Protein AF-A0A6A4FYS5-F1 (afdb_monomer)

InterPro domains:
  IPR027417 P-loop containing nucleoside triphosphate hydrolase [SSF52540] (51-226)

Secondary structure (DSSP, 8-state):
-GGG-SEEEEPPS--GGGGGGG--GGGTT-EEE-HHHHHHHSSS-SEEE--HHHHHHHHHHHHHHHHHHHH------EEEEE-STTSSHHHHHHHHHHHIIIII---EEEEEE--SSTT--EEEEEEETTEEEEEE-TTSHHHHHHHHHHHHH--SS---EEEEES--HHHHHHHT-TTS-SEEEESS--S-TTS-GGGEEEEE-PPPPHHHHHHHIIIII---HHHHHHHHHHHTT-HHHHT-TTHHHHHHHHHTT--SHHHHHHHH-SSPPPGGG--TTT-EEEES-TT-GGGGT-GGGEEEE---HHHHHHHHTTS-HHHHHHHHHHHHHTT-HHHHHHHHHHHHHHHHHTT--EEEEEEEE--S--SS-S-GGGGEEEEEEEEEE-------

Foldseek 3Di:
DLVPFPDKDFQDQDFPLLVLLVDDPVQALHWGAPCSLCVPPVPLHGIDHDHLLLNLLVVVVCVQCVCCLPVVDDRLAAEEEEWFAQLCLVVSVSSVQSNCCHVSVAKEWEWAFDPDDPPTFIKIWIRHPRMITIDGDRPCPVSVVVLVVQVVPDDDRRRYAYEYEADEQVNCVVVVCPSRHRYYYYHADDDDPPDPCVRYFYFYSFFAALVSQQSCCCVPVVDDPVLSVVQCLQQPSRNVSSPPPVSVVVVVVLLVLCDAVVLVLLQFDLDHDDDPSDSSSQKTKDFLESNDSVSRRDSVRMTIAGRRLNSLQSVLLHDALVSLVVQLVVCVSNVRVSSNVSSVVSSVSNCVNVQHKDKDKDFDADPPDPDDDDPSVVRGDDPIDIDIRHRPDDPD

Sequence (396 aa):
MLKQCEVVGELPKKGKFLKIFEWTDVDCGKLKNVKAIGDIVHFIGSQFYVRKEVLCVLENFRKIYQSEFDSGEMVYKQFVLMGSPGTGKSCILALLCFFIAIKVKRPVLWLRQDKRGKVGGTTTRLFYQGKYYEWKDPEGTMYRSIYDALNNTVSDTNASWCVLDGLDKRDIKDRKWFDKFTLLATSGQFPPNSVPVHFFRLCLVPYWKQSDLEEFGRKHMQIEESDVDARLFVSAGSLGKFLDDDAEATVKPAIDRIKKPEDAEILLTKYRLSGNMQNDHVRMRGVYDRNNADHYVDVGEWIGCVTSKLVLHHLAAMMKPNFFEELMRIARGVNDDRLEDITFEAYFHSLVYHRRSMCVEYCKYDNVNRETVNNWENNLHADVGSIEWKELSVVE

Solvent-accessible surface area (backbone atoms only — not comparable to full-atom values): 22055 Å² total; per-residue (Å²): 112,86,90,70,45,79,42,74,49,76,52,75,90,76,62,70,55,70,44,64,89,74,62,52,81,89,42,43,84,35,76,41,64,35,38,76,55,14,76,72,69,72,75,57,46,51,52,43,76,35,44,61,59,56,51,31,48,52,49,53,51,41,75,66,43,45,59,32,74,74,73,53,49,83,63,88,51,27,43,32,39,28,28,30,65,40,40,47,52,65,48,55,49,50,46,50,50,52,29,38,33,60,75,71,61,39,38,30,40,35,38,38,41,45,90,65,70,98,81,45,47,22,36,28,36,38,33,50,95,61,25,37,36,31,36,87,22,79,86,44,57,62,48,51,55,51,51,54,52,54,63,75,70,54,84,77,83,70,80,61,44,25,33,40,29,58,52,39,55,62,58,37,57,78,68,67,42,84,84,69,42,38,36,35,24,24,52,50,70,74,81,66,99,86,57,74,65,86,43,51,44,56,32,52,39,42,48,45,54,64,68,59,52,48,48,45,34,45,77,71,66,68,48,55,70,72,57,45,52,58,32,39,34,61,24,29,33,14,58,55,32,48,76,34,95,63,35,58,76,66,45,50,69,53,51,72,67,52,80,49,59,74,58,52,59,60,37,50,41,68,69,88,64,75,70,94,72,60,51,43,86,62,30,36,33,42,41,43,50,67,86,45,44,66,31,37,54,36,73,86,37,36,42,27,35,71,60,24,48,58,58,38,55,60,42,16,78,66,40,61,46,68,60,30,54,53,51,32,54,51,16,60,63,40,71,33,68,64,52,30,50,54,29,49,54,24,27,52,47,10,32,60,68,69,44,48,64,43,73,48,77,48,64,49,78,64,84,84,76,82,88,69,75,100,50,66,78,77,41,59,48,91,59,64,50,72,47,73,44,62,62,77,72,75,80,128

Organism: NCBI:txid129364

Structure (mmCIF, N/CA/C/O backbone):
data_AF-A0A6A4FYS5-F1
#
_entry.id   AF-A0A6A4FYS5-F1
#
loop_
_atom_site.group_PDB
_atom_site.id
_atom_site.type_symbol
_atom_site.label_atom_id
_atom_site.label_alt_id
_atom_site.label_comp_id
_atom_site.label_asym_id
_atom_site.label_entity_id
_atom_site.label_seq_id
_atom_site.pdbx_PDB_ins_code
_atom_site.Cartn_x
_atom_site.Cartn_y
_atom_site.Cartn_z
_atom_site.occupancy
_atom_site.B_iso_or_equiv
_atom_site.auth_seq_id
_atom_site.auth_comp_id
_atom_site.auth_asym_id
_atom_site.auth_atom_id
_atom_site.pdbx_PDB_model_num
ATOM 1 N N . MET A 1 1 ? 30.878 -2.421 -11.097 1.00 71.81 1 MET A N 1
ATOM 2 C CA . MET A 1 1 ? 29.513 -2.441 -10.534 1.00 71.81 1 MET A CA 1
ATOM 3 C C . MET A 1 1 ? 28.726 -3.673 -10.966 1.00 71.81 1 MET A C 1
ATOM 5 O O . MET A 1 1 ? 28.540 -4.538 -10.130 1.00 71.81 1 MET A O 1
ATOM 9 N N . LEU A 1 2 ? 28.345 -3.845 -12.244 1.00 78.75 2 LEU A N 1
ATOM 10 C CA . LEU A 1 2 ? 27.567 -5.034 -12.665 1.00 78.75 2 LEU A CA 1
ATOM 11 C C . LEU A 1 2 ? 28.271 -6.379 -12.417 1.00 78.75 2 LEU A C 1
ATOM 13 O O . LEU A 1 2 ? 27.607 -7.370 -12.195 1.00 78.75 2 LEU A O 1
ATOM 17 N N . LYS A 1 3 ? 29.609 -6.426 -12.410 1.00 77.00 3 LYS A N 1
ATOM 18 C CA . LYS A 1 3 ? 30.371 -7.646 -12.076 1.00 77.00 3 LYS A CA 1
ATOM 19 C C . LYS A 1 3 ? 30.394 -7.990 -10.576 1.00 77.00 3 LYS A C 1
ATOM 21 O O . LYS A 1 3 ? 30.930 -9.025 -10.216 1.00 77.00 3 LYS A O 1
ATOM 26 N N . GLN A 1 4 ? 29.890 -7.104 -9.715 1.00 79.31 4 GLN A N 1
ATOM 27 C CA . GLN A 1 4 ? 29.889 -7.254 -8.252 1.00 79.31 4 GLN A CA 1
ATOM 28 C C . GLN A 1 4 ? 28.502 -7.630 -7.708 1.00 79.31 4 GLN A C 1
ATOM 30 O O . GLN A 1 4 ? 28.309 -7.618 -6.498 1.00 79.31 4 GLN A O 1
ATOM 35 N N . CYS A 1 5 ? 27.518 -7.881 -8.577 1.00 85.81 5 CYS A N 1
ATOM 36 C CA . CYS A 1 5 ? 26.189 -8.317 -8.152 1.00 85.81 5 CYS A CA 1
ATOM 37 C C . CYS A 1 5 ? 26.217 -9.745 -7.618 1.00 85.81 5 CYS A C 1
ATOM 39 O O . CYS A 1 5 ? 26.944 -10.598 -8.126 1.00 85.81 5 CYS A O 1
ATOM 41 N N . GLU A 1 6 ? 25.375 -9.997 -6.626 1.00 88.94 6 GLU A N 1
ATOM 42 C CA . GLU A 1 6 ? 25.216 -11.313 -6.013 1.00 88.94 6 GLU A CA 1
ATOM 43 C C . GLU A 1 6 ? 24.312 -12.208 -6.859 1.00 88.94 6 GLU A C 1
ATOM 45 O O . GLU A 1 6 ? 24.550 -13.408 -6.973 1.00 88.94 6 GLU A O 1
ATOM 50 N N . VAL A 1 7 ? 23.290 -11.616 -7.485 1.00 91.62 7 VAL A N 1
ATOM 51 C CA . VAL A 1 7 ? 22.326 -12.337 -8.320 1.00 91.62 7 VAL A CA 1
ATOM 52 C C . VAL A 1 7 ? 22.189 -11.643 -9.666 1.00 91.62 7 VAL A C 1
ATOM 54 O O . VAL A 1 7 ? 22.113 -10.414 -9.743 1.00 91.62 7 VAL A O 1
ATOM 57 N N . VAL A 1 8 ? 22.125 -12.453 -10.723 1.00 95.56 8 VAL A N 1
ATOM 58 C CA . VAL A 1 8 ? 21.791 -12.029 -12.084 1.00 95.56 8 VAL A CA 1
ATOM 59 C C . VAL A 1 8 ? 20.775 -12.994 -12.659 1.00 95.56 8 VAL A C 1
ATOM 61 O O . VAL A 1 8 ? 20.936 -14.207 -12.541 1.00 95.56 8 VAL A O 1
ATOM 64 N N . GLY A 1 9 ? 19.771 -12.464 -13.344 1.00 95.50 9 GLY A N 1
ATOM 65 C CA . GLY A 1 9 ? 18.847 -13.281 -14.114 1.00 95.50 9 GLY A CA 1
ATOM 66 C C . GLY A 1 9 ? 18.147 -12.498 -15.213 1.00 95.50 9 GLY A C 1
ATOM 67 O O . GLY A 1 9 ? 18.375 -11.304 -15.410 1.00 95.50 9 GLY A O 1
ATOM 68 N N . GLU A 1 10 ? 17.294 -13.192 -15.956 1.00 97.06 10 GLU A N 1
ATOM 69 C CA . GLU A 1 10 ? 16.496 -12.606 -17.031 1.00 97.06 10 GLU A CA 1
ATOM 70 C C . GLU A 1 10 ? 15.197 -12.012 -16.475 1.00 97.06 10 GLU A C 1
ATOM 72 O O . GLU A 1 10 ? 14.542 -12.603 -15.615 1.00 97.06 10 GLU A O 1
ATOM 77 N N . LEU A 1 11 ? 14.788 -10.856 -16.999 1.00 96.50 11 LEU A N 1
ATOM 78 C CA . LEU A 1 11 ? 13.459 -10.313 -16.744 1.00 96.50 11 LEU A CA 1
ATOM 79 C C . LEU A 1 11 ? 12.400 -11.129 -17.500 1.00 96.50 11 LEU A C 1
ATOM 81 O O . LEU A 1 11 ? 12.636 -11.604 -18.618 1.00 96.50 11 LEU A O 1
ATOM 85 N N . PRO A 1 12 ? 11.188 -11.260 -16.942 1.00 94.00 12 PRO A N 1
ATOM 86 C CA . PRO A 1 12 ? 10.111 -11.961 -17.616 1.00 94.00 12 PRO A CA 1
ATOM 87 C C . PRO A 1 12 ? 9.714 -11.262 -18.920 1.00 94.00 12 PRO A C 1
ATOM 89 O O . PRO A 1 12 ? 9.525 -10.051 -18.976 1.00 94.00 12 PRO A O 1
ATOM 92 N N . LYS A 1 13 ? 9.530 -12.046 -19.987 1.00 88.12 13 LYS A N 1
ATOM 93 C CA . LYS A 1 13 ? 9.195 -11.521 -21.326 1.00 88.12 13 LYS A CA 1
ATOM 94 C C . LYS A 1 13 ? 7.689 -11.380 -21.573 1.00 88.12 13 LYS A C 1
ATOM 96 O O . LYS A 1 13 ? 7.273 -10.665 -22.482 1.00 88.12 13 LYS A O 1
ATOM 101 N N . LYS A 1 14 ? 6.861 -12.104 -20.814 1.00 85.31 14 LYS A N 1
ATOM 102 C CA . LYS A 1 14 ? 5.399 -12.184 -20.976 1.00 85.31 14 LYS A CA 1
ATOM 103 C C . LYS A 1 14 ? 4.723 -12.275 -19.605 1.00 85.31 14 LYS A C 1
ATOM 105 O O . LYS A 1 14 ? 5.310 -12.794 -18.662 1.00 85.31 14 LYS A O 1
ATOM 110 N N . GLY A 1 15 ? 3.476 -11.816 -19.516 1.00 85.38 15 GLY A N 1
ATOM 111 C CA . GLY A 1 15 ? 2.645 -11.946 -18.317 1.00 85.38 15 GLY A CA 1
ATOM 112 C C . GLY A 1 15 ? 1.489 -10.947 -18.292 1.00 85.38 15 GLY A C 1
ATOM 113 O O . GLY A 1 15 ? 1.579 -9.873 -18.887 1.00 85.38 15 GLY A O 1
ATOM 114 N N . LYS A 1 16 ? 0.394 -11.291 -17.596 1.00 84.31 16 LYS A N 1
ATOM 115 C CA . LYS A 1 16 ? -0.788 -10.413 -17.465 1.00 84.31 16 LYS A CA 1
ATOM 116 C C . LYS A 1 16 ? -0.481 -9.119 -16.697 1.00 84.31 16 LYS A C 1
ATOM 118 O O . LYS A 1 16 ? -1.135 -8.111 -16.935 1.00 84.31 16 LYS A O 1
ATOM 123 N N . PHE A 1 17 ? 0.538 -9.127 -15.837 1.00 85.62 17 PHE A N 1
ATOM 124 C CA . PHE A 1 17 ? 1.025 -7.945 -15.116 1.00 85.62 17 PHE A CA 1
ATOM 125 C C . PHE A 1 17 ? 1.604 -6.858 -16.033 1.00 85.62 17 PHE A C 1
ATOM 127 O O . PHE A 1 17 ? 1.710 -5.709 -15.636 1.00 85.62 17 PHE A O 1
ATOM 134 N N . LEU A 1 18 ? 1.949 -7.180 -17.282 1.00 90.06 18 LEU A N 1
ATOM 135 C CA . LEU A 1 18 ? 2.396 -6.167 -18.239 1.00 90.06 18 LEU A CA 1
ATOM 136 C C . LEU A 1 18 ? 1.237 -5.354 -18.842 1.00 90.06 18 LEU A C 1
ATOM 138 O O . LEU A 1 18 ? 1.477 -4.452 -19.639 1.00 90.06 18 LEU A O 1
ATOM 142 N N . LYS A 1 19 ? -0.005 -5.704 -18.497 1.00 92.19 19 LYS A N 1
ATOM 143 C CA . LYS A 1 19 ? -1.247 -5.059 -18.935 1.00 92.19 19 LYS A CA 1
ATOM 144 C C . LYS A 1 19 ? -1.958 -4.369 -17.765 1.00 92.19 19 LYS A C 1
ATOM 146 O O . LYS A 1 19 ? -3.178 -4.303 -17.743 1.00 92.19 19 LYS A O 1
ATOM 151 N N . ILE A 1 20 ? -1.204 -3.896 -16.769 1.00 94.25 20 ILE A N 1
ATOM 152 C CA . ILE A 1 20 ? -1.760 -3.264 -15.559 1.00 94.25 20 ILE A CA 1
ATOM 153 C C . ILE A 1 20 ? -2.668 -2.064 -15.867 1.00 94.25 20 ILE A C 1
ATOM 155 O O . ILE A 1 20 ? -3.650 -1.864 -15.168 1.00 94.25 20 ILE A O 1
ATOM 159 N N . PHE A 1 21 ? -2.407 -1.321 -16.949 1.00 95.00 21 PHE A N 1
ATOM 160 C CA . PHE A 1 21 ? -3.245 -0.194 -17.389 1.00 95.00 21 PHE A CA 1
ATOM 161 C C . PHE A 1 21 ? -4.431 -0.592 -18.282 1.00 95.00 21 PHE A C 1
ATOM 163 O O . PHE A 1 21 ? -5.177 0.280 -18.717 1.00 95.00 21 PHE A O 1
ATOM 170 N N . GLU A 1 22 ? -4.595 -1.885 -18.576 1.00 95.00 22 GLU A N 1
ATOM 171 C CA . GLU A 1 22 ? -5.795 -2.432 -19.226 1.00 95.00 22 GLU A CA 1
ATOM 172 C C . GLU A 1 22 ? -6.787 -2.995 -18.192 1.00 95.00 22 GLU A C 1
ATOM 174 O O . GLU A 1 22 ? -7.853 -3.472 -18.573 1.00 95.00 22 GLU A O 1
ATOM 179 N N . TRP A 1 23 ? -6.437 -3.002 -16.899 1.00 95.94 23 TRP A N 1
ATOM 180 C CA . TRP A 1 23 ? -7.338 -3.482 -15.854 1.00 95.94 23 TRP A CA 1
ATOM 181 C C . TRP A 1 23 ? -8.479 -2.493 -15.628 1.00 95.94 23 TRP A C 1
ATOM 183 O O . TRP A 1 23 ? -8.276 -1.280 -15.629 1.00 95.94 23 TRP A O 1
ATOM 193 N N . THR A 1 24 ? -9.676 -3.030 -15.421 1.00 96.12 24 THR A N 1
ATOM 194 C CA . THR A 1 24 ? -10.913 -2.259 -15.235 1.00 96.12 24 THR A CA 1
ATOM 195 C C . THR A 1 24 ? -11.665 -2.740 -14.001 1.00 96.12 24 THR A C 1
ATOM 197 O O . THR A 1 24 ? -11.252 -3.701 -13.355 1.00 96.12 24 THR A O 1
ATOM 200 N N . ASP A 1 25 ? -12.808 -2.129 -13.695 1.00 95.56 25 ASP A N 1
ATOM 201 C CA . ASP A 1 25 ? -13.660 -2.558 -12.579 1.00 95.56 25 ASP A CA 1
ATOM 202 C C . ASP A 1 25 ? -14.121 -4.021 -12.703 1.00 95.56 25 ASP A C 1
ATOM 204 O O . ASP A 1 25 ? -14.336 -4.689 -11.697 1.00 95.56 25 ASP A O 1
ATOM 208 N N . VAL A 1 26 ? -14.164 -4.573 -13.923 1.00 96.31 26 VAL A N 1
ATOM 209 C CA . VAL A 1 26 ? -14.438 -6.002 -14.171 1.00 96.31 26 VAL A CA 1
ATOM 210 C C . VAL A 1 26 ? -13.335 -6.907 -13.607 1.00 96.31 26 VAL A C 1
ATOM 212 O O . VAL A 1 26 ? -13.546 -8.107 -13.422 1.00 96.31 26 VAL A O 1
ATOM 215 N N . ASP A 1 27 ? -12.141 -6.373 -13.364 1.00 95.25 27 ASP A N 1
ATOM 216 C CA . ASP A 1 27 ? -11.017 -7.101 -12.786 1.00 95.25 27 ASP A CA 1
ATOM 217 C C . ASP A 1 27 ? -10.966 -7.041 -11.260 1.00 95.25 27 ASP A C 1
ATOM 219 O O . ASP A 1 27 ? -10.241 -7.845 -10.673 1.00 95.25 27 ASP A O 1
ATOM 223 N N . CYS A 1 28 ? -11.723 -6.145 -10.620 1.00 94.31 28 CYS A N 1
ATOM 224 C CA . CYS A 1 28 ? -11.807 -6.070 -9.164 1.00 94.31 28 CYS A CA 1
ATOM 225 C C . CYS A 1 28 ? -12.283 -7.406 -8.572 1.00 94.31 28 CYS A C 1
ATOM 227 O O . CYS A 1 28 ? -13.119 -8.096 -9.157 1.00 94.31 28 CYS A O 1
ATOM 229 N N . GLY A 1 29 ? -11.696 -7.803 -7.443 1.00 91.81 29 GLY A N 1
ATOM 230 C CA . GLY A 1 29 ? -11.960 -9.100 -6.812 1.00 91.81 29 GLY A CA 1
ATOM 231 C C . GLY A 1 29 ? -11.218 -10.282 -7.445 1.00 91.81 29 GLY A C 1
ATOM 232 O O . GLY A 1 29 ? -11.277 -11.401 -6.944 1.00 91.81 29 GLY A O 1
ATOM 233 N N . LYS A 1 30 ? -10.497 -10.075 -8.559 1.00 93.06 30 LYS A N 1
ATOM 234 C CA . LYS A 1 30 ? -9.799 -11.157 -9.270 1.00 93.06 30 LYS A CA 1
ATOM 235 C C . LYS A 1 30 ? -8.313 -11.190 -8.951 1.00 93.06 30 LYS A C 1
ATOM 237 O O . LYS A 1 30 ? -7.639 -10.165 -8.831 1.00 93.06 30 LYS A O 1
ATOM 242 N N . LEU A 1 31 ? -7.770 -12.404 -8.948 1.00 92.81 31 LEU A N 1
ATOM 243 C CA . LEU A 1 31 ? -6.336 -12.647 -8.859 1.00 92.81 31 LEU A CA 1
ATOM 244 C C . LEU A 1 31 ? -5.666 -12.585 -10.233 1.00 92.81 31 LEU A C 1
ATOM 246 O O . LEU A 1 31 ? -6.074 -13.232 -11.203 1.00 92.81 31 LEU A O 1
ATOM 250 N N . LYS A 1 32 ? -4.566 -11.842 -10.309 1.00 94.19 32 LYS A N 1
ATOM 251 C CA . LYS A 1 32 ? -3.673 -11.784 -11.467 1.00 94.19 32 LYS A CA 1
ATOM 252 C C . LYS A 1 32 ? -2.413 -12.576 -11.159 1.00 94.19 32 LYS A C 1
ATOM 254 O O . LYS A 1 32 ? -1.799 -12.393 -10.116 1.00 94.19 32 LYS A O 1
ATOM 259 N N . ASN A 1 33 ? -2.006 -13.447 -12.081 1.00 93.94 33 ASN A N 1
ATOM 260 C CA . ASN A 1 33 ? -0.746 -14.171 -11.943 1.00 93.94 33 ASN A CA 1
ATOM 261 C C . ASN A 1 33 ? 0.432 -13.189 -12.051 1.00 93.94 33 ASN A C 1
ATOM 263 O O . ASN A 1 33 ? 0.602 -12.522 -13.078 1.00 93.94 33 ASN A O 1
ATOM 267 N N . VAL A 1 34 ? 1.228 -13.137 -10.986 1.00 95.75 34 VAL A N 1
ATOM 268 C CA . VAL A 1 34 ? 2.440 -12.318 -10.854 1.00 95.75 34 VAL A CA 1
ATOM 269 C C . VAL A 1 34 ? 3.633 -13.158 -10.398 1.00 95.75 34 VAL A C 1
ATOM 271 O O . VAL A 1 34 ? 4.632 -12.604 -9.955 1.00 95.75 34 VAL A O 1
ATOM 274 N N . LYS A 1 35 ? 3.567 -14.491 -10.543 1.00 94.94 35 LYS A N 1
ATOM 275 C CA . LYS A 1 35 ? 4.610 -15.420 -10.082 1.00 94.94 35 LYS A CA 1
ATOM 276 C C . LYS A 1 35 ? 5.996 -15.038 -10.580 1.00 94.94 35 LYS A C 1
ATOM 278 O O . LYS A 1 35 ? 6.926 -15.021 -9.796 1.00 94.94 35 LYS A O 1
ATOM 283 N N . ALA A 1 36 ? 6.118 -14.632 -11.840 1.00 94.88 36 ALA A N 1
ATOM 284 C CA . ALA A 1 36 ? 7.406 -14.217 -12.387 1.00 94.88 36 ALA A CA 1
ATOM 285 C C . ALA A 1 36 ? 8.001 -12.964 -11.708 1.00 94.88 36 ALA A C 1
ATOM 287 O O . ALA A 1 36 ? 9.215 -12.817 -11.675 1.00 94.88 36 ALA A O 1
ATOM 288 N N . ILE A 1 37 ? 7.165 -12.068 -11.167 1.00 95.44 37 ILE A N 1
ATOM 289 C CA . ILE A 1 37 ? 7.624 -10.949 -10.329 1.00 95.44 37 ILE A CA 1
ATOM 290 C C . ILE A 1 37 ? 7.977 -11.480 -8.937 1.00 95.44 37 ILE A C 1
ATOM 292 O O . ILE A 1 37 ? 9.047 -11.170 -8.420 1.00 95.44 37 ILE A O 1
ATOM 296 N N . GLY A 1 38 ? 7.099 -12.299 -8.349 1.00 93.38 38 GLY A N 1
ATOM 297 C CA . GLY A 1 38 ? 7.299 -12.931 -7.042 1.00 93.38 38 GLY A CA 1
ATOM 298 C C . GLY A 1 38 ? 8.591 -13.729 -6.931 1.00 93.38 38 GLY A C 1
ATOM 299 O O . GLY A 1 38 ? 9.292 -13.596 -5.935 1.00 93.38 38 GLY A O 1
ATOM 300 N N . ASP A 1 39 ? 8.947 -14.474 -7.973 1.00 93.81 39 ASP A N 1
ATOM 301 C CA . ASP A 1 39 ? 10.173 -15.268 -8.054 1.00 93.81 39 ASP A CA 1
ATOM 302 C C . ASP A 1 39 ? 11.446 -14.394 -8.095 1.00 93.81 39 ASP A C 1
ATOM 304 O O . ASP A 1 39 ? 12.529 -14.915 -7.861 1.00 93.81 39 ASP A O 1
ATOM 308 N N . ILE A 1 40 ? 11.336 -13.089 -8.388 1.00 94.19 40 ILE A N 1
ATOM 309 C CA . ILE A 1 40 ? 12.472 -12.146 -8.431 1.00 94.19 40 ILE A CA 1
ATOM 310 C C . ILE A 1 40 ? 12.525 -11.266 -7.177 1.00 94.19 40 ILE A C 1
ATOM 312 O O . ILE A 1 40 ? 13.601 -10.987 -6.659 1.00 94.19 40 ILE A O 1
ATOM 316 N N . VAL A 1 41 ? 11.379 -10.765 -6.704 1.00 92.62 41 VAL A N 1
ATOM 317 C CA . VAL A 1 41 ? 11.343 -9.801 -5.584 1.00 92.62 41 VAL A CA 1
ATOM 318 C C . VAL A 1 41 ? 11.028 -10.448 -4.237 1.00 92.62 41 VAL A C 1
ATOM 320 O O . VAL A 1 41 ? 11.229 -9.822 -3.202 1.00 92.62 41 VAL A O 1
ATOM 323 N N . HIS A 1 42 ? 10.509 -11.676 -4.244 1.00 90.00 42 HIS A N 1
ATOM 324 C CA . HIS A 1 42 ? 10.242 -12.535 -3.085 1.00 90.00 42 HIS A CA 1
ATOM 325 C C . HIS A 1 42 ? 9.249 -12.024 -2.025 1.00 90.00 42 HIS A C 1
ATOM 327 O O . HIS A 1 42 ? 9.035 -12.711 -1.034 1.00 90.00 42 HIS A O 1
ATOM 333 N N . PHE A 1 43 ? 8.588 -10.877 -2.226 1.00 87.62 43 PHE A N 1
ATOM 334 C CA . PHE A 1 43 ? 7.621 -10.337 -1.252 1.00 87.62 43 PHE A CA 1
ATOM 335 C C . PHE A 1 43 ? 6.171 -10.222 -1.757 1.00 87.62 43 PHE A C 1
ATOM 337 O O . PHE A 1 43 ? 5.267 -10.023 -0.952 1.00 87.62 43 PHE A O 1
ATOM 344 N N . ILE A 1 44 ? 5.925 -10.290 -3.073 1.00 88.56 44 ILE A N 1
ATOM 345 C CA . ILE A 1 44 ? 4.576 -10.113 -3.660 1.00 88.56 44 ILE A CA 1
ATOM 346 C C . ILE A 1 44 ? 3.799 -11.435 -3.793 1.00 88.56 44 ILE A C 1
ATOM 348 O O . ILE A 1 44 ? 2.588 -11.417 -3.984 1.00 88.56 44 ILE A O 1
ATOM 352 N N . GLY A 1 45 ? 4.481 -12.580 -3.693 1.00 88.19 45 GLY A N 1
ATOM 353 C CA . GLY A 1 45 ? 3.883 -13.899 -3.913 1.00 88.19 45 GLY A CA 1
ATOM 354 C C . GLY A 1 45 ? 3.589 -14.204 -5.388 1.00 88.19 45 GLY A C 1
ATOM 355 O O . GLY A 1 45 ? 4.111 -13.564 -6.301 1.00 88.19 45 GLY A O 1
ATOM 356 N N . SER A 1 46 ? 2.769 -15.228 -5.637 1.00 91.25 46 SER A N 1
ATOM 357 C CA . SER A 1 46 ? 2.462 -15.712 -6.993 1.00 91.25 46 SER A CA 1
ATOM 358 C C . SER A 1 46 ? 1.250 -15.035 -7.643 1.00 91.25 46 SER A C 1
ATOM 360 O O . SER A 1 46 ? 1.073 -15.102 -8.867 1.00 91.25 46 SER A O 1
ATOM 362 N N . GLN A 1 47 ? 0.417 -14.376 -6.840 1.00 92.31 47 GLN A N 1
ATOM 363 C CA . GLN A 1 47 ? -0.858 -13.800 -7.244 1.00 92.31 47 GLN A CA 1
ATOM 364 C C . GLN A 1 47 ? -1.038 -12.403 -6.651 1.00 92.31 47 GLN A C 1
ATOM 366 O O . GLN A 1 47 ? -0.580 -12.113 -5.552 1.00 92.31 47 GLN A O 1
ATOM 371 N N . PHE A 1 48 ? -1.713 -11.538 -7.402 1.00 94.06 48 PHE A N 1
ATOM 372 C CA . PHE A 1 48 ? -2.027 -10.171 -7.007 1.00 94.06 48 PHE A CA 1
ATOM 373 C C . PHE A 1 48 ? -3.534 -9.947 -7.091 1.00 94.06 48 PHE A C 1
ATOM 375 O O . PHE A 1 48 ? -4.116 -10.101 -8.165 1.00 94.06 48 PHE A O 1
ATOM 382 N N . TYR A 1 49 ? -4.152 -9.592 -5.970 1.00 94.81 49 TYR A N 1
ATOM 383 C CA . TYR A 1 49 ? -5.578 -9.287 -5.886 1.00 94.81 49 TYR A CA 1
ATOM 384 C C . TYR A 1 49 ? -5.844 -7.847 -6.333 1.00 94.81 49 TYR A C 1
ATOM 386 O O . TYR A 1 49 ? -5.250 -6.902 -5.807 1.00 94.81 49 TYR A O 1
ATOM 394 N N . VAL A 1 50 ? -6.701 -7.681 -7.340 1.00 94.94 50 VAL A N 1
ATOM 395 C CA . VAL A 1 50 ? -7.024 -6.367 -7.905 1.00 94.94 50 VAL A CA 1
ATOM 396 C C . VAL A 1 50 ? -8.155 -5.736 -7.103 1.00 94.94 50 VAL A C 1
ATOM 398 O O . VAL A 1 50 ? -9.243 -6.298 -7.006 1.00 94.94 50 VAL A O 1
ATOM 401 N N . ARG A 1 51 ? -7.895 -4.542 -6.567 1.00 95.31 51 ARG A N 1
ATOM 402 C CA . ARG A 1 51 ? -8.885 -3.710 -5.872 1.00 95.31 51 ARG A CA 1
ATOM 403 C C . ARG A 1 51 ? -9.189 -2.455 -6.672 1.00 95.31 51 ARG A C 1
ATOM 405 O O . ARG A 1 51 ? -8.322 -1.998 -7.424 1.00 95.31 51 ARG A O 1
ATOM 412 N N . LYS A 1 52 ? -10.343 -1.835 -6.420 1.00 95.44 52 LYS A N 1
ATOM 413 C CA . LYS A 1 52 ? -10.692 -0.531 -7.006 1.00 95.44 52 LYS A CA 1
ATOM 414 C C . LYS A 1 52 ? -9.615 0.517 -6.717 1.00 95.44 52 LYS A C 1
ATOM 416 O O . LYS A 1 52 ? -9.188 1.235 -7.616 1.00 95.44 52 LYS A O 1
ATOM 421 N N . GLU A 1 53 ? -9.083 0.516 -5.498 1.00 95.81 53 GLU A N 1
ATOM 422 C CA . GLU A 1 53 ? -8.005 1.401 -5.057 1.00 95.81 53 GLU A CA 1
ATOM 423 C C . GLU A 1 53 ? -6.743 1.266 -5.912 1.00 95.81 53 GLU A C 1
ATOM 425 O O . GLU A 1 53 ? -6.065 2.254 -6.182 1.00 95.81 53 GLU A O 1
ATOM 430 N N . VAL A 1 54 ? -6.412 0.044 -6.346 1.00 96.81 54 VAL A N 1
ATOM 431 C CA . VAL A 1 54 ? -5.253 -0.184 -7.218 1.00 96.81 54 VAL A CA 1
ATOM 432 C C . VAL A 1 54 ? -5.487 0.486 -8.567 1.00 96.81 54 VAL A C 1
ATOM 434 O O . VAL A 1 54 ? -4.575 1.126 -9.083 1.00 96.81 54 VAL A O 1
ATOM 437 N N . LEU A 1 55 ? -6.701 0.392 -9.116 1.00 97.75 55 LEU A N 1
ATOM 438 C CA . LEU A 1 55 ? -7.048 1.029 -10.386 1.00 97.75 55 LEU A CA 1
ATOM 439 C C . LEU A 1 55 ? -6.939 2.556 -10.291 1.00 97.75 55 LEU A C 1
ATOM 441 O O . LEU A 1 55 ? -6.287 3.160 -11.137 1.00 97.75 55 LEU A O 1
ATOM 445 N N . CYS A 1 56 ? -7.466 3.170 -9.227 1.00 97.88 56 CYS A N 1
ATOM 446 C CA . CYS A 1 56 ? -7.359 4.616 -8.996 1.00 97.88 56 CYS A CA 1
ATOM 447 C C . CYS A 1 56 ? -5.903 5.089 -8.831 1.00 97.88 56 CYS A C 1
ATOM 449 O O . CYS A 1 56 ? -5.520 6.150 -9.333 1.00 97.88 56 CYS A O 1
ATOM 451 N N . VAL A 1 57 ? -5.055 4.301 -8.160 1.00 97.62 57 VAL A N 1
ATOM 452 C CA . VAL A 1 57 ? -3.615 4.591 -8.039 1.00 97.62 57 VAL A CA 1
ATOM 453 C C . VAL A 1 57 ? -2.924 4.520 -9.404 1.00 97.62 57 VAL A C 1
ATOM 455 O O . VAL A 1 57 ? -2.145 5.412 -9.749 1.00 97.62 57 VAL A O 1
ATOM 458 N N . LEU A 1 58 ? -3.215 3.482 -10.195 1.00 97.50 58 LEU A N 1
ATOM 459 C CA . LEU A 1 58 ? -2.666 3.323 -11.543 1.00 97.50 58 LEU A CA 1
ATOM 460 C C . LEU A 1 58 ? -3.146 4.435 -12.483 1.00 97.50 58 LEU A C 1
ATOM 462 O O . LEU A 1 58 ? -2.350 4.942 -13.269 1.00 97.50 58 LEU A O 1
ATOM 466 N N . GLU A 1 59 ? -4.402 4.864 -12.376 1.00 97.31 59 GLU A N 1
ATOM 467 C CA . GLU A 1 59 ? -4.942 5.994 -13.132 1.00 97.31 59 GLU A CA 1
ATOM 468 C C . GLU A 1 59 ? -4.176 7.287 -12.825 1.00 97.31 59 GLU A C 1
ATOM 470 O O . GLU A 1 59 ? -3.724 7.962 -13.747 1.00 97.31 59 GLU A O 1
ATOM 475 N N . ASN A 1 60 ? -3.953 7.609 -11.548 1.00 96.94 60 ASN A N 1
ATOM 476 C CA . ASN A 1 60 ? -3.181 8.794 -11.159 1.00 96.94 60 ASN A CA 1
ATOM 477 C C . ASN A 1 60 ? -1.732 8.746 -11.638 1.00 96.94 60 ASN A C 1
ATOM 479 O O . ASN A 1 60 ? -1.201 9.752 -12.107 1.00 96.94 60 ASN A O 1
ATOM 483 N N . PHE A 1 61 ? -1.093 7.581 -11.527 1.00 96.56 61 PHE A N 1
ATOM 484 C CA . PHE A 1 61 ? 0.248 7.379 -12.062 1.00 96.56 61 PHE A CA 1
ATOM 485 C C . PHE A 1 61 ? 0.266 7.634 -13.573 1.00 96.56 61 PHE A C 1
ATOM 487 O O . PHE A 1 61 ? 1.102 8.387 -14.075 1.00 96.56 61 PHE A O 1
ATOM 494 N N . ARG A 1 62 ? -0.703 7.061 -14.294 1.00 95.19 62 ARG A N 1
ATOM 495 C CA . ARG A 1 62 ? -0.846 7.226 -15.738 1.00 95.19 62 ARG A CA 1
ATOM 496 C C . ARG A 1 62 ? -1.074 8.690 -16.107 1.00 95.19 62 ARG A C 1
ATOM 498 O O . ARG A 1 62 ? -0.328 9.200 -16.926 1.00 95.19 62 ARG A O 1
ATOM 505 N N . LYS A 1 63 ? -2.002 9.399 -15.454 1.00 94.31 63 LYS A N 1
ATOM 506 C CA . LYS A 1 63 ? -2.263 10.838 -15.679 1.00 94.31 63 LYS A CA 1
ATOM 507 C C . LYS A 1 63 ? -0.992 11.698 -15.625 1.00 94.31 63 LYS A C 1
ATOM 509 O O . LYS A 1 63 ? -0.930 12.723 -16.291 1.00 94.31 63 LYS A O 1
ATOM 514 N N . ILE A 1 64 ? 0.007 11.302 -14.833 1.00 92.25 64 ILE A N 1
ATOM 515 C CA . ILE A 1 64 ? 1.248 12.067 -14.649 1.00 92.25 64 ILE A CA 1
ATOM 516 C C . ILE A 1 64 ? 2.304 11.714 -15.688 1.00 92.25 64 ILE A C 1
ATOM 518 O O . ILE A 1 64 ? 2.950 12.621 -16.197 1.00 92.25 64 ILE A O 1
ATOM 522 N N . TYR A 1 65 ? 2.483 10.427 -15.989 1.00 93.38 65 TYR A N 1
ATOM 523 C CA . TYR A 1 65 ? 3.588 9.947 -16.826 1.00 93.38 65 TYR A CA 1
ATOM 524 C C . TYR A 1 65 ? 3.165 9.492 -18.225 1.00 93.38 65 TYR A C 1
ATOM 526 O O . TYR A 1 65 ? 4.006 9.031 -18.990 1.00 93.38 65 TYR A O 1
ATOM 534 N N . GLN A 1 66 ? 1.884 9.618 -18.591 1.00 91.06 66 GLN A N 1
ATOM 535 C CA . GLN A 1 66 ? 1.391 9.219 -19.913 1.00 91.06 66 GLN A CA 1
ATOM 536 C C . GLN A 1 66 ? 2.171 9.915 -21.033 1.00 91.06 66 GLN A C 1
ATOM 538 O O . GLN A 1 66 ? 2.581 9.245 -21.975 1.00 91.06 66 GLN A O 1
ATOM 543 N N . SER A 1 67 ? 2.443 11.219 -20.900 1.00 88.44 67 SER A N 1
ATOM 544 C CA . SER A 1 67 ? 3.248 11.959 -21.878 1.00 88.44 67 SER A CA 1
ATOM 545 C C . SER A 1 67 ? 4.654 11.379 -22.012 1.00 88.44 67 SER A C 1
ATOM 547 O O . SER A 1 67 ? 5.116 11.178 -23.125 1.00 88.44 67 SER A O 1
ATOM 549 N N . GLU A 1 68 ? 5.304 11.012 -20.905 1.00 89.38 68 GLU A N 1
ATOM 550 C CA . GLU A 1 68 ? 6.628 10.383 -20.941 1.00 89.38 68 GLU A CA 1
ATOM 551 C C . GLU A 1 68 ? 6.609 9.027 -21.655 1.00 89.38 68 GLU A C 1
ATOM 553 O O . GLU A 1 68 ? 7.556 8.683 -22.360 1.00 89.38 68 GLU A O 1
ATOM 558 N N . PHE A 1 69 ? 5.529 8.257 -21.512 1.00 88.19 69 PHE A N 1
ATOM 559 C CA . PHE A 1 69 ? 5.382 6.976 -22.204 1.00 88.19 69 PHE A CA 1
ATOM 560 C C . PHE A 1 69 ? 5.063 7.130 -23.694 1.00 88.19 69 PHE A C 1
ATOM 562 O O . PHE A 1 69 ? 5.486 6.281 -24.479 1.00 88.19 69 PHE A O 1
ATOM 569 N N . ASP A 1 70 ? 4.348 8.189 -24.076 1.00 86.25 70 ASP A N 1
ATOM 570 C CA . ASP A 1 70 ? 3.900 8.414 -25.452 1.00 86.25 70 ASP A CA 1
ATOM 571 C C . ASP A 1 70 ? 4.934 9.170 -26.299 1.00 86.25 70 ASP A C 1
ATOM 573 O O . ASP A 1 70 ? 5.182 8.793 -27.444 1.00 86.25 70 ASP A O 1
ATOM 577 N N . SER A 1 71 ? 5.537 10.232 -25.754 1.00 83.12 71 SER A N 1
ATOM 578 C CA . SER A 1 71 ? 6.470 11.116 -26.470 1.00 83.12 71 SER A CA 1
ATOM 579 C C . SER A 1 71 ? 7.935 10.925 -26.073 1.00 83.12 71 SER A C 1
ATOM 581 O O . SER A 1 71 ? 8.823 11.389 -26.787 1.00 83.12 71 SER A O 1
ATOM 583 N N . GLY A 1 72 ? 8.212 10.257 -24.946 1.00 79.50 72 GLY A N 1
ATOM 584 C CA . GLY A 1 72 ? 9.559 10.158 -24.372 1.00 79.50 72 GLY A CA 1
ATOM 585 C C . GLY A 1 72 ? 10.022 11.417 -23.626 1.00 79.50 72 GLY A C 1
ATOM 586 O O . GLY A 1 72 ? 11.152 11.444 -23.134 1.00 79.50 72 GLY A O 1
ATOM 587 N N . GLU A 1 73 ? 9.176 12.449 -23.529 1.00 81.88 73 GLU A N 1
ATOM 588 C CA . GLU A 1 73 ? 9.470 13.680 -22.793 1.00 81.88 73 GLU A CA 1
ATOM 589 C C . GLU A 1 73 ? 9.481 13.422 -21.282 1.00 81.88 73 GLU A C 1
ATOM 591 O O . GLU A 1 73 ? 8.516 12.909 -20.719 1.00 81.88 73 GLU A O 1
ATOM 596 N N . MET A 1 74 ? 10.576 13.790 -20.613 1.00 80.06 74 MET A N 1
ATOM 597 C CA . MET A 1 74 ? 10.741 13.523 -19.184 1.00 80.06 74 MET A CA 1
ATOM 598 C C . MET A 1 74 ? 9.747 14.315 -18.350 1.00 80.06 74 MET A C 1
ATOM 600 O O . MET A 1 74 ? 9.680 15.543 -18.429 1.00 80.06 74 MET A O 1
ATOM 604 N N . VAL A 1 75 ? 9.063 13.622 -17.448 1.00 85.31 75 VAL A N 1
ATOM 605 C CA . VAL A 1 75 ? 8.248 14.272 -16.433 1.00 85.31 75 VAL A CA 1
ATOM 606 C C . VAL A 1 75 ? 9.084 14.452 -15.171 1.00 85.31 75 VAL A C 1
ATOM 608 O O . VAL A 1 75 ? 9.377 13.508 -14.440 1.00 85.31 75 VAL A O 1
ATOM 611 N N . TYR A 1 76 ? 9.428 15.703 -14.864 1.00 81.31 76 TYR A N 1
ATOM 612 C CA . TYR A 1 76 ? 10.165 16.080 -13.650 1.00 81.31 76 TYR A CA 1
ATOM 613 C C . TYR A 1 76 ? 9.253 16.157 -12.414 1.00 81.31 76 TYR A C 1
ATOM 615 O O . TYR A 1 76 ? 9.229 17.154 -11.691 1.00 81.31 76 TYR A O 1
ATOM 623 N N . LYS A 1 77 ? 8.464 15.104 -12.180 1.00 87.75 77 LYS A N 1
ATOM 624 C CA . LYS A 1 77 ? 7.676 14.922 -10.956 1.00 87.75 77 LYS A CA 1
ATOM 625 C C . LYS A 1 77 ? 8.095 13.632 -10.279 1.00 87.75 77 LYS A C 1
ATOM 627 O O . LYS A 1 77 ? 8.429 12.659 -10.936 1.00 87.75 77 LYS A O 1
ATOM 632 N N . GLN A 1 78 ? 8.044 13.627 -8.956 1.00 90.56 78 GLN A N 1
ATOM 633 C CA . GLN A 1 78 ? 8.260 12.437 -8.148 1.00 90.56 78 GLN A CA 1
ATOM 634 C C . GLN A 1 78 ? 6.914 11.925 -7.652 1.00 90.56 78 GLN A C 1
ATOM 636 O O . GLN A 1 78 ? 6.111 12.695 -7.122 1.00 90.56 78 GLN A O 1
ATOM 641 N N . PHE A 1 79 ? 6.650 10.632 -7.800 1.00 93.38 79 PHE A N 1
ATOM 642 C CA . PHE A 1 79 ? 5.379 10.032 -7.403 1.00 93.38 79 PHE A CA 1
ATOM 643 C C . PHE A 1 79 ? 5.552 9.180 -6.148 1.00 93.38 79 PHE A C 1
ATOM 645 O O . PHE A 1 79 ? 6.357 8.249 -6.103 1.00 93.38 79 PHE A O 1
ATOM 652 N N . VAL A 1 80 ? 4.798 9.521 -5.107 1.00 93.56 80 VAL A N 1
ATOM 653 C CA . VAL A 1 80 ? 4.968 8.979 -3.761 1.00 93.56 80 VAL A CA 1
ATOM 654 C C . VAL A 1 80 ? 3.713 8.224 -3.349 1.00 93.56 80 VAL A C 1
ATOM 656 O O . VAL A 1 80 ? 2.700 8.828 -3.005 1.00 93.56 80 VAL A O 1
ATOM 659 N N . LEU A 1 81 ? 3.806 6.899 -3.329 1.00 95.00 81 LEU A N 1
ATOM 660 C CA . LEU A 1 81 ? 2.813 6.008 -2.748 1.00 95.00 81 LEU A CA 1
ATOM 661 C C . LEU A 1 81 ? 2.911 6.056 -1.219 1.00 95.00 81 LEU A C 1
ATOM 663 O O . LEU A 1 81 ? 3.881 5.575 -0.627 1.00 95.00 81 LEU A O 1
ATOM 667 N N . MET A 1 82 ? 1.887 6.605 -0.575 1.00 90.81 82 MET A N 1
ATOM 668 C CA . MET A 1 82 ? 1.767 6.668 0.882 1.00 90.81 82 MET A CA 1
ATOM 669 C C . MET A 1 82 ? 0.664 5.751 1.398 1.00 90.81 82 MET A C 1
ATOM 671 O O . MET A 1 82 ? -0.208 5.341 0.649 1.00 90.81 82 MET A O 1
ATOM 675 N N . GLY A 1 83 ? 0.666 5.425 2.689 1.00 89.19 83 GLY A N 1
ATOM 676 C CA . GLY A 1 83 ? -0.415 4.666 3.332 1.00 89.19 83 GLY A CA 1
ATOM 677 C C . GLY A 1 83 ? 0.107 3.740 4.419 1.00 89.19 83 GLY A C 1
ATOM 678 O O . GLY A 1 83 ? 1.307 3.504 4.498 1.00 89.19 83 GLY A O 1
ATOM 679 N N . SER A 1 84 ? -0.763 3.173 5.245 1.00 88.25 84 SER A N 1
ATOM 680 C CA . SER A 1 84 ? -0.336 2.370 6.399 1.00 88.25 84 SER A CA 1
ATOM 681 C C . SER A 1 84 ? 0.432 1.090 6.001 1.00 88.25 84 SER A C 1
ATOM 683 O O . SER A 1 84 ? 0.327 0.613 4.863 1.00 88.25 84 SER A O 1
ATOM 685 N N . PRO A 1 85 ? 1.275 0.518 6.880 1.00 87.19 85 PRO A N 1
ATOM 686 C CA . PRO A 1 85 ? 1.968 -0.738 6.619 1.00 87.19 85 PRO A CA 1
ATOM 687 C C . PRO A 1 85 ? 1.006 -1.860 6.203 1.00 87.19 85 PRO A C 1
ATOM 689 O O . PRO A 1 85 ? -0.041 -2.065 6.810 1.00 87.19 85 PRO A O 1
ATOM 692 N N . GLY A 1 86 ? 1.379 -2.613 5.163 1.00 88.62 86 GLY A N 1
ATOM 693 C CA . GLY A 1 86 ? 0.611 -3.780 4.707 1.00 88.62 86 GLY A CA 1
ATOM 694 C C . GLY A 1 86 ? -0.575 -3.484 3.780 1.00 88.62 86 GLY A C 1
ATOM 695 O O . GLY A 1 86 ? -1.287 -4.415 3.435 1.00 88.62 86 GLY A O 1
ATOM 696 N N . THR A 1 87 ? -0.759 -2.244 3.306 1.00 92.12 87 THR A N 1
ATOM 697 C CA . THR A 1 87 ? -1.826 -1.907 2.334 1.00 92.12 87 THR A CA 1
ATOM 698 C C . THR A 1 87 ? -1.526 -2.297 0.879 1.00 92.12 87 THR A C 1
ATOM 700 O O . THR A 1 87 ? -2.408 -2.199 0.026 1.00 92.12 87 THR A O 1
ATOM 703 N N . GLY A 1 88 ? -0.308 -2.767 0.580 1.00 93.31 88 GLY A N 1
ATOM 704 C CA . GLY A 1 88 ? 0.087 -3.246 -0.755 1.00 93.31 88 GLY A CA 1
ATOM 705 C C . GLY A 1 88 ? 0.928 -2.274 -1.592 1.00 93.31 88 GLY A C 1
ATOM 706 O O . GLY A 1 88 ? 1.194 -2.560 -2.755 1.00 93.31 88 GLY A O 1
ATOM 707 N N . LYS A 1 89 ? 1.399 -1.155 -1.019 1.00 94.94 89 LYS A N 1
ATOM 708 C CA . LYS A 1 89 ? 2.231 -0.146 -1.715 1.00 94.94 89 LYS A CA 1
ATOM 709 C C . LYS A 1 89 ? 3.414 -0.747 -2.479 1.00 94.94 89 LYS A C 1
ATOM 711 O O . LYS A 1 89 ? 3.538 -0.527 -3.677 1.00 94.94 89 LYS A O 1
ATOM 716 N N . SER A 1 90 ? 4.252 -1.534 -1.799 1.00 94.75 90 SER A N 1
ATOM 717 C CA . SER A 1 90 ? 5.422 -2.176 -2.411 1.00 94.75 90 SER A CA 1
ATOM 718 C C . SER A 1 90 ? 5.037 -3.147 -3.530 1.00 94.75 90 SER A C 1
ATOM 720 O O . SER A 1 90 ? 5.762 -3.277 -4.510 1.00 94.75 90 SER A O 1
ATOM 722 N N . CYS A 1 91 ? 3.878 -3.806 -3.421 1.00 95.81 91 CYS A N 1
ATOM 723 C CA . CYS A 1 91 ? 3.372 -4.703 -4.457 1.00 95.81 91 CYS A CA 1
ATOM 724 C C . CYS A 1 91 ? 2.949 -3.923 -5.710 1.00 95.81 91 CYS A C 1
ATOM 726 O O . CYS A 1 91 ? 3.326 -4.303 -6.813 1.00 95.81 91 CYS A O 1
ATOM 728 N N . ILE A 1 92 ? 2.236 -2.800 -5.549 1.00 97.31 92 ILE A N 1
ATOM 729 C CA . ILE A 1 92 ? 1.891 -1.895 -6.661 1.00 97.31 92 ILE A CA 1
ATOM 730 C C . ILE A 1 92 ? 3.167 -1.342 -7.307 1.00 97.31 92 ILE A C 1
ATOM 732 O O . ILE A 1 92 ? 3.300 -1.351 -8.529 1.00 97.31 92 ILE A O 1
ATOM 736 N N . LEU A 1 93 ? 4.134 -0.916 -6.491 1.00 97.00 93 LEU A N 1
ATOM 737 C CA . LEU A 1 93 ? 5.416 -0.409 -6.968 1.00 97.00 93 LEU A CA 1
ATOM 738 C C . LEU A 1 93 ? 6.179 -1.460 -7.784 1.00 97.00 93 LEU A C 1
ATOM 740 O O . LEU A 1 93 ? 6.692 -1.141 -8.850 1.00 97.00 93 LEU A O 1
ATOM 744 N N . ALA A 1 94 ? 6.192 -2.722 -7.343 1.00 97.19 94 ALA A N 1
ATOM 745 C CA . ALA A 1 94 ? 6.795 -3.817 -8.098 1.00 97.19 94 ALA A CA 1
ATOM 746 C C . ALA A 1 94 ? 6.144 -3.982 -9.482 1.00 97.19 94 ALA A C 1
ATOM 748 O O . ALA A 1 94 ? 6.854 -4.089 -10.480 1.00 97.19 94 ALA A O 1
ATOM 749 N N . LEU A 1 95 ? 4.808 -3.945 -9.568 1.00 97.44 95 LEU A N 1
ATOM 750 C CA . LEU A 1 95 ? 4.099 -4.002 -10.854 1.00 97.44 95 LEU A CA 1
ATOM 751 C C . LEU A 1 95 ? 4.535 -2.864 -11.789 1.00 97.44 95 LEU A C 1
ATOM 753 O O . LEU A 1 95 ? 4.832 -3.117 -12.958 1.00 97.44 95 LEU A O 1
ATOM 757 N N . LEU A 1 96 ? 4.624 -1.638 -11.264 1.00 97.38 96 LEU A N 1
ATOM 758 C CA . LEU A 1 96 ? 5.080 -0.465 -12.013 1.00 97.38 96 LEU A CA 1
ATOM 759 C C . LEU A 1 96 ? 6.532 -0.623 -12.486 1.00 97.38 96 LEU A C 1
ATOM 761 O O . LEU A 1 96 ? 6.798 -0.444 -13.672 1.00 97.38 96 LEU A O 1
ATOM 765 N N . CYS A 1 97 ? 7.457 -1.030 -11.610 1.00 97.31 97 CYS A N 1
ATOM 766 C CA . CYS A 1 97 ? 8.865 -1.253 -11.957 1.00 97.31 97 CYS A CA 1
ATOM 767 C C . CYS A 1 97 ? 9.022 -2.252 -13.112 1.00 97.31 97 CYS A C 1
ATOM 769 O O . CYS A 1 97 ? 9.760 -2.000 -14.063 1.00 97.31 97 CYS A O 1
ATOM 771 N N . PHE A 1 98 ? 8.310 -3.380 -13.061 1.00 97.38 98 PHE A N 1
ATOM 772 C CA . PHE A 1 98 ? 8.367 -4.385 -14.123 1.00 97.38 98 PHE A CA 1
ATOM 773 C C . PHE A 1 98 ? 7.701 -3.900 -15.414 1.00 97.38 98 PHE A C 1
ATOM 775 O O . PHE A 1 98 ? 8.224 -4.152 -16.500 1.00 97.38 98 PHE A O 1
ATOM 782 N N . PHE A 1 99 ? 6.584 -3.173 -15.323 1.00 95.69 99 PHE A N 1
ATOM 783 C CA . PHE A 1 99 ? 5.974 -2.534 -16.487 1.00 95.69 99 PHE A CA 1
ATOM 784 C C . PHE A 1 99 ? 6.954 -1.563 -17.166 1.00 95.69 99 PHE A C 1
ATOM 786 O O . PHE A 1 99 ? 7.182 -1.675 -18.371 1.00 95.69 99 PHE A O 1
ATOM 793 N N . ILE A 1 100 ? 7.597 -0.675 -16.405 1.00 94.50 100 ILE A N 1
ATOM 794 C CA . ILE A 1 100 ? 8.574 0.294 -16.923 1.00 94.50 100 ILE A CA 1
ATOM 795 C C . ILE A 1 100 ? 9.761 -0.429 -17.573 1.00 94.50 100 ILE A C 1
ATOM 797 O O . ILE A 1 100 ? 10.107 -0.152 -18.723 1.00 94.50 100 ILE A O 1
ATOM 801 N N . ALA A 1 101 ? 10.341 -1.412 -16.882 1.00 94.81 101 ALA A N 1
ATOM 802 C CA . ALA A 1 101 ? 11.516 -2.128 -17.369 1.00 94.81 101 ALA A CA 1
ATOM 803 C C . ALA A 1 101 ? 11.252 -2.958 -18.636 1.00 94.81 101 ALA A C 1
ATOM 805 O O . ALA A 1 101 ? 12.131 -3.078 -19.487 1.00 94.8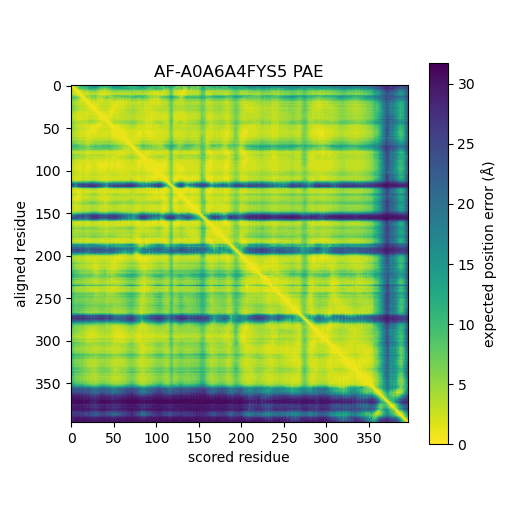1 101 ALA A O 1
ATOM 806 N N . ILE A 1 102 ? 10.057 -3.542 -18.776 1.00 94.56 102 ILE A N 1
ATOM 807 C CA . ILE A 1 102 ? 9.761 -4.518 -19.838 1.00 94.56 102 ILE A CA 1
ATOM 808 C C . ILE A 1 102 ? 8.940 -3.908 -20.976 1.00 94.56 102 ILE A C 1
ATOM 810 O O . ILE A 1 102 ? 9.238 -4.158 -22.146 1.00 94.56 102 ILE A O 1
ATOM 814 N N . LYS A 1 103 ? 7.886 -3.145 -20.659 1.00 92.25 103 LYS A N 1
ATOM 815 C CA . LYS A 1 103 ? 7.001 -2.539 -21.667 1.00 92.25 103 LYS A CA 1
ATOM 816 C C . LYS A 1 103 ? 7.539 -1.218 -22.176 1.00 92.25 103 LYS A C 1
ATOM 818 O O . LYS A 1 103 ? 7.646 -1.066 -23.388 1.00 92.25 103 LYS A O 1
ATOM 823 N N . VAL A 1 104 ? 7.917 -0.320 -21.269 1.00 90.25 104 VAL A N 1
ATOM 824 C CA . VAL A 1 104 ? 8.512 0.977 -21.638 1.00 90.25 104 VAL A CA 1
ATOM 825 C C . VAL A 1 104 ? 9.993 0.813 -22.014 1.00 90.25 104 VAL A C 1
ATOM 827 O O . VAL A 1 104 ? 10.551 1.644 -22.718 1.00 90.25 104 VAL A O 1
ATOM 830 N N . LYS A 1 105 ? 10.620 -0.307 -21.613 1.00 90.56 105 LYS A N 1
ATOM 831 C CA . LYS A 1 105 ? 12.024 -0.660 -21.891 1.00 90.56 105 LYS A CA 1
ATOM 832 C C . LYS A 1 105 ? 13.028 0.353 -21.331 1.00 90.56 105 LYS A C 1
ATOM 834 O O . LYS A 1 105 ? 14.082 0.569 -21.927 1.00 90.56 105 LYS A O 1
ATOM 839 N N . ARG A 1 106 ? 12.722 0.949 -20.174 1.00 90.25 106 ARG A N 1
ATOM 840 C CA . ARG A 1 106 ? 13.612 1.910 -19.501 1.00 90.25 106 ARG A CA 1
ATOM 841 C C . ARG A 1 106 ? 14.332 1.270 -18.314 1.00 90.25 106 ARG A C 1
ATOM 843 O O . ARG A 1 106 ? 13.762 0.387 -17.674 1.00 90.25 106 ARG A O 1
ATOM 850 N N . PRO A 1 107 ? 15.566 1.693 -17.995 1.00 92.88 107 PRO A N 1
ATOM 851 C CA . PRO A 1 107 ? 16.265 1.194 -16.817 1.00 92.88 107 PRO A CA 1
ATOM 852 C C . PRO A 1 107 ? 15.491 1.514 -15.534 1.00 92.88 107 PRO A C 1
ATOM 854 O O . PRO A 1 107 ? 15.003 2.634 -15.385 1.00 92.88 107 PRO A O 1
ATOM 857 N N . VAL A 1 108 ? 15.431 0.566 -14.595 1.00 95.69 108 VAL A N 1
ATOM 858 C CA . VAL A 1 108 ? 14.853 0.786 -13.257 1.00 95.69 108 VAL A CA 1
ATOM 859 C C . VAL A 1 108 ? 15.889 0.453 -12.194 1.00 95.69 108 VAL A C 1
ATOM 861 O O . VAL A 1 108 ? 16.324 -0.693 -12.098 1.00 95.69 108 VAL A O 1
ATOM 864 N N . LEU A 1 109 ? 16.270 1.440 -11.389 1.00 96.50 109 LEU A N 1
ATOM 865 C CA . LEU A 1 109 ? 17.130 1.274 -10.221 1.00 96.50 109 LEU A CA 1
ATOM 866 C C . LEU A 1 109 ? 16.258 1.310 -8.969 1.00 96.50 109 LEU A C 1
ATOM 868 O O . LEU A 1 109 ? 15.636 2.326 -8.688 1.00 96.50 109 LEU A O 1
ATOM 872 N N . TRP A 1 110 ? 16.214 0.224 -8.208 1.00 97.25 110 TRP A N 1
ATOM 873 C CA . TRP A 1 110 ? 15.284 0.059 -7.098 1.00 97.25 110 TRP A CA 1
ATOM 874 C C . TRP A 1 110 ? 15.995 -0.346 -5.811 1.00 97.25 110 TRP A C 1
ATOM 876 O O . TRP A 1 110 ? 16.539 -1.442 -5.719 1.00 97.25 110 TRP A O 1
ATOM 886 N N . LEU A 1 111 ? 15.941 0.516 -4.797 1.00 96.44 111 LEU A N 1
ATOM 887 C CA . LEU A 1 111 ? 16.313 0.183 -3.427 1.00 96.44 111 LEU A CA 1
ATOM 888 C C . LEU A 1 111 ? 15.063 -0.175 -2.621 1.00 96.44 111 LEU A C 1
ATOM 890 O O . LEU A 1 111 ? 14.141 0.635 -2.501 1.00 96.44 111 LEU A O 1
ATOM 894 N N . ARG A 1 112 ? 15.063 -1.357 -2.008 1.00 94.06 112 ARG A N 1
ATOM 895 C CA . ARG A 1 112 ? 14.050 -1.764 -1.033 1.00 94.06 112 ARG A CA 1
ATOM 896 C C . ARG A 1 112 ? 14.691 -1.966 0.329 1.00 94.06 112 ARG A C 1
ATOM 898 O O . ARG A 1 112 ? 15.643 -2.729 0.442 1.00 94.06 112 ARG A O 1
ATOM 905 N N . GLN A 1 113 ? 14.125 -1.341 1.354 1.00 90.81 113 GLN A N 1
ATOM 906 C CA . GLN A 1 113 ? 14.456 -1.577 2.753 1.00 90.81 113 GLN A CA 1
ATOM 907 C C . GLN A 1 113 ? 13.300 -2.318 3.427 1.00 90.81 113 GLN A C 1
ATOM 909 O O . GLN A 1 113 ? 12.216 -1.755 3.601 1.00 90.81 113 GLN A O 1
ATOM 914 N N . ASP A 1 114 ? 13.525 -3.570 3.826 1.00 82.94 114 ASP A N 1
ATOM 915 C CA . ASP A 1 114 ? 12.558 -4.299 4.644 1.00 82.94 114 ASP A CA 1
ATOM 916 C C . ASP A 1 114 ? 12.929 -4.212 6.124 1.00 82.94 114 ASP A C 1
ATOM 918 O O . ASP A 1 114 ? 13.961 -4.724 6.558 1.00 82.94 114 ASP A O 1
ATOM 922 N N . LYS A 1 115 ? 12.080 -3.532 6.898 1.00 71.94 115 LYS A N 1
ATOM 923 C CA . LYS A 1 115 ? 12.261 -3.343 8.343 1.00 71.94 115 LYS A CA 1
ATOM 924 C C . LYS A 1 115 ? 11.587 -4.452 9.173 1.00 71.94 115 LYS A C 1
ATOM 926 O O . LYS A 1 115 ? 11.601 -4.358 10.398 1.00 71.94 115 LYS A O 1
ATOM 931 N N . ARG A 1 116 ? 10.960 -5.467 8.552 1.00 60.78 116 ARG A N 1
ATOM 932 C CA . ARG A 1 116 ? 10.261 -6.556 9.263 1.00 60.78 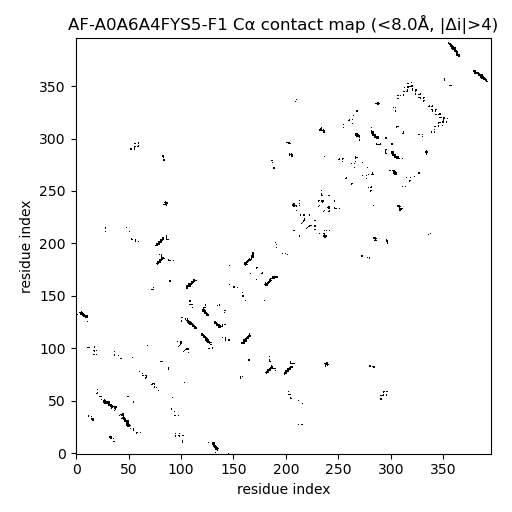116 ARG A CA 1
ATOM 933 C C . ARG A 1 116 ? 11.123 -7.826 9.351 1.00 60.78 116 ARG A C 1
ATOM 935 O O . ARG A 1 116 ? 11.570 -8.348 8.337 1.00 60.78 116 ARG A O 1
ATOM 942 N N . GLY A 1 117 ? 11.273 -8.371 10.564 1.00 48.66 117 GLY A N 1
ATOM 943 C CA . GLY A 1 117 ? 11.737 -9.747 10.816 1.00 48.66 117 GLY A CA 1
ATOM 944 C C . GLY A 1 117 ? 13.257 -9.998 10.827 1.00 48.66 117 GLY A C 1
ATOM 945 O O . GLY A 1 117 ? 14.066 -9.118 10.552 1.00 48.66 117 GLY A O 1
ATOM 946 N N . LYS A 1 118 ? 13.638 -11.249 11.150 1.00 36.69 118 LYS A N 1
ATOM 947 C CA . LYS A 1 118 ? 15.032 -11.753 11.255 1.00 36.69 118 LYS A CA 1
ATOM 948 C C . LYS A 1 118 ? 15.784 -11.839 9.911 1.00 36.69 118 LYS A C 1
ATOM 950 O O . LYS A 1 118 ? 17.000 -11.987 9.916 1.00 36.69 118 LYS A O 1
ATOM 955 N N . VAL A 1 119 ? 15.065 -11.759 8.787 1.00 42.94 119 VAL A N 1
ATOM 956 C CA . VAL A 1 119 ? 15.588 -11.782 7.400 1.00 42.94 119 VAL A CA 1
ATOM 957 C C . VAL A 1 119 ? 15.616 -10.364 6.795 1.00 42.94 119 VAL A C 1
ATOM 959 O O . VAL A 1 119 ? 15.913 -10.189 5.617 1.00 42.94 119 VAL A O 1
ATOM 962 N N . GLY A 1 120 ? 15.292 -9.342 7.600 1.00 54.28 120 GLY A N 1
ATOM 963 C CA . GLY A 1 120 ? 15.286 -7.943 7.188 1.00 54.28 120 GLY A CA 1
ATOM 964 C C . GLY A 1 120 ? 16.623 -7.521 6.584 1.00 54.28 120 GLY A C 1
ATOM 965 O O . GLY A 1 120 ? 17.697 -7.869 7.077 1.00 54.28 120 GLY A O 1
ATOM 966 N N . GLY A 1 121 ? 16.546 -6.775 5.489 1.00 78.25 121 GLY A N 1
ATOM 967 C CA . GLY A 1 121 ? 17.706 -6.341 4.736 1.00 78.25 121 GLY A CA 1
ATOM 968 C C . GLY A 1 121 ? 17.341 -5.236 3.761 1.00 78.25 121 GLY A C 1
ATOM 969 O O . GLY A 1 121 ? 16.186 -5.078 3.353 1.00 78.25 121 GLY A O 1
ATOM 970 N N . THR A 1 122 ? 18.346 -4.454 3.402 1.00 90.62 122 THR A N 1
ATOM 971 C CA . THR A 1 122 ? 18.233 -3.494 2.315 1.00 90.62 122 THR A CA 1
ATOM 972 C C . THR A 1 122 ? 18.833 -4.131 1.068 1.00 90.62 122 THR A C 1
ATOM 974 O O . THR A 1 122 ? 19.944 -4.660 1.115 1.00 90.62 122 THR A O 1
ATOM 977 N N . THR A 1 123 ? 18.106 -4.088 -0.042 1.00 93.69 123 THR A N 1
ATOM 978 C CA . THR A 1 123 ? 18.517 -4.683 -1.315 1.00 93.69 123 THR A CA 1
ATOM 979 C C . THR A 1 123 ? 18.410 -3.645 -2.415 1.00 93.69 123 THR A C 1
ATOM 981 O O . THR A 1 123 ? 17.368 -3.001 -2.563 1.00 93.69 123 THR A O 1
ATOM 984 N N . THR A 1 124 ? 19.459 -3.534 -3.222 1.00 96.06 124 THR A N 1
ATOM 985 C CA . THR A 1 124 ? 19.438 -2.765 -4.467 1.00 96.06 124 THR A CA 1
ATOM 986 C C . THR A 1 124 ? 19.244 -3.713 -5.635 1.00 96.06 124 THR A C 1
ATOM 988 O O . THR A 1 124 ? 19.902 -4.748 -5.721 1.00 96.06 124 THR A O 1
ATOM 991 N N . ARG A 1 125 ? 18.342 -3.357 -6.547 1.00 96.56 125 ARG A N 1
ATOM 992 C CA . ARG A 1 125 ? 18.099 -4.050 -7.808 1.00 96.56 125 ARG A CA 1
ATOM 993 C C . ARG A 1 125 ? 18.255 -3.091 -8.973 1.00 96.56 125 ARG A C 1
ATOM 995 O O . ARG A 1 125 ? 17.834 -1.942 -8.893 1.00 96.56 125 ARG A O 1
ATOM 1002 N N . LEU A 1 126 ? 18.813 -3.577 -10.072 1.00 96.69 126 LEU A N 1
ATOM 1003 C CA . LEU A 1 126 ? 18.835 -2.862 -11.342 1.00 96.69 126 LEU A CA 1
ATOM 1004 C C . LEU A 1 126 ? 18.177 -3.729 -12.408 1.00 96.69 126 LEU A C 1
ATOM 1006 O O . LEU A 1 126 ? 18.629 -4.843 -12.661 1.00 96.69 126 LEU A O 1
ATOM 1010 N N . PHE A 1 127 ? 17.139 -3.209 -13.049 1.00 96.06 127 PHE A N 1
ATOM 1011 C CA . PHE A 1 127 ? 16.522 -3.801 -14.230 1.00 96.06 127 PHE A CA 1
ATOM 1012 C C . PHE A 1 127 ? 17.055 -3.073 -15.454 1.00 96.06 127 PHE A C 1
ATOM 1014 O O . PHE A 1 127 ? 16.786 -1.887 -15.647 1.00 96.06 127 PHE A O 1
ATOM 1021 N N . TYR A 1 128 ? 17.857 -3.763 -16.259 1.00 93.06 128 TYR A N 1
ATOM 1022 C CA . TYR A 1 128 ? 18.570 -3.148 -17.370 1.00 93.06 128 TYR A CA 1
ATOM 1023 C C . TYR A 1 128 ? 18.783 -4.146 -18.504 1.00 93.06 128 TYR A C 1
ATOM 1025 O O . TYR A 1 128 ? 19.241 -5.266 -18.278 1.00 93.06 128 TYR A O 1
ATOM 1033 N N . GLN A 1 129 ? 18.445 -3.728 -19.728 1.00 90.06 129 GLN A N 1
ATOM 1034 C CA . GLN A 1 129 ? 18.630 -4.514 -20.957 1.00 90.06 129 GLN A CA 1
ATOM 1035 C C . GLN A 1 129 ? 18.061 -5.944 -20.872 1.00 90.06 129 GLN A C 1
ATOM 1037 O O . GLN A 1 129 ? 18.693 -6.909 -21.290 1.00 90.06 129 GLN A O 1
ATOM 1042 N N . GLY A 1 130 ? 16.856 -6.087 -20.311 1.00 93.12 130 GLY A N 1
ATOM 1043 C CA . GLY A 1 130 ? 16.180 -7.383 -20.202 1.00 93.12 130 GLY A CA 1
ATOM 1044 C C . GLY A 1 130 ? 16.692 -8.286 -19.077 1.00 93.12 130 GLY A C 1
ATOM 1045 O O . GLY A 1 130 ? 16.183 -9.391 -18.936 1.00 93.12 130 GLY A O 1
ATOM 1046 N N . LYS A 1 131 ? 17.637 -7.823 -18.252 1.00 95.81 131 LYS A N 1
ATOM 1047 C CA . LYS A 1 131 ? 18.165 -8.552 -17.093 1.00 95.81 131 LYS A CA 1
ATOM 1048 C C . LYS A 1 131 ? 17.855 -7.833 -15.790 1.0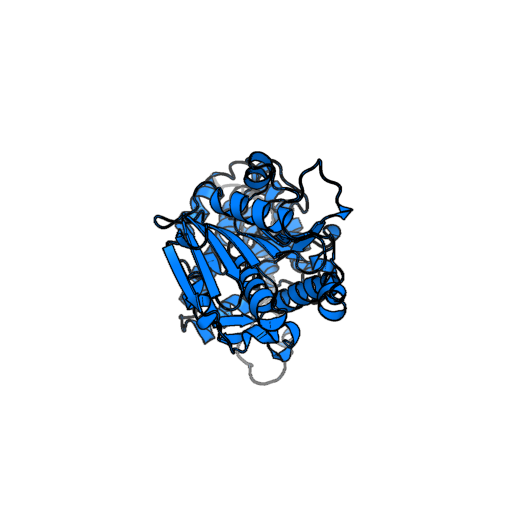0 95.81 131 LYS A C 1
ATOM 1050 O O . LYS A 1 131 ? 17.625 -6.621 -15.786 1.00 95.81 131 LYS A O 1
ATOM 1055 N N . TYR A 1 132 ? 17.885 -8.576 -14.692 1.00 96.56 132 TYR A N 1
ATOM 1056 C CA . TYR A 1 132 ? 17.944 -8.013 -13.352 1.00 96.56 132 TYR A CA 1
ATOM 1057 C C . TYR A 1 132 ? 19.276 -8.347 -12.688 1.00 96.56 132 TYR A C 1
ATOM 1059 O O . TYR A 1 132 ? 19.850 -9.413 -12.912 1.00 96.56 132 TYR A O 1
ATOM 1067 N N . TYR A 1 133 ? 19.741 -7.415 -11.869 1.00 96.50 133 TYR A N 1
ATOM 1068 C CA . TYR A 1 133 ? 20.935 -7.527 -11.043 1.00 96.50 133 TYR A CA 1
ATOM 1069 C C . TYR A 1 133 ? 20.552 -7.182 -9.610 1.00 96.50 133 TYR A C 1
ATOM 1071 O O . TYR A 1 133 ? 19.778 -6.244 -9.412 1.00 96.50 133 TYR A O 1
ATOM 1079 N N . GLU A 1 134 ? 21.084 -7.907 -8.633 1.00 95.56 134 GLU A N 1
ATOM 1080 C CA . GLU A 1 134 ? 20.771 -7.711 -7.216 1.00 95.56 134 GLU A CA 1
ATOM 1081 C C . GLU A 1 134 ? 22.032 -7.630 -6.348 1.00 95.56 134 GLU A C 1
ATOM 1083 O O . GLU A 1 134 ? 23.009 -8.348 -6.578 1.00 95.56 134 GLU A O 1
ATOM 1088 N N . TRP A 1 135 ? 21.976 -6.769 -5.331 1.00 94.62 135 TRP A N 1
ATOM 1089 C CA . TRP A 1 135 ? 23.006 -6.586 -4.310 1.00 94.62 135 TRP A CA 1
ATOM 1090 C C . TRP A 1 135 ? 22.365 -6.464 -2.929 1.00 94.62 135 TRP A C 1
ATOM 1092 O O . TRP A 1 135 ? 21.379 -5.732 -2.776 1.00 94.62 135 TRP A O 1
ATOM 1102 N N . LYS A 1 136 ? 22.965 -7.076 -1.903 1.00 92.69 136 LYS A N 1
ATOM 1103 C CA . LYS A 1 136 ? 22.714 -6.651 -0.522 1.00 92.69 136 LYS A CA 1
ATOM 1104 C C . LYS A 1 136 ? 23.340 -5.279 -0.332 1.00 92.69 136 LYS A C 1
ATOM 1106 O O . LYS A 1 136 ? 24.513 -5.068 -0.622 1.00 92.69 136 LYS A O 1
ATOM 1111 N N . ASP A 1 137 ? 22.541 -4.334 0.133 1.00 92.25 137 ASP A N 1
ATOM 1112 C CA . ASP A 1 137 ? 22.914 -2.925 0.173 1.00 92.25 137 ASP A CA 1
ATOM 1113 C C . ASP A 1 137 ? 22.422 -2.251 1.463 1.00 92.25 137 ASP A C 1
ATOM 1115 O O . ASP A 1 137 ? 21.617 -1.320 1.394 1.00 92.25 137 ASP A O 1
ATOM 1119 N N . PRO A 1 138 ? 22.858 -2.722 2.654 1.00 88.44 138 PRO A N 1
ATOM 1120 C CA . PRO A 1 138 ? 22.366 -2.253 3.958 1.00 88.44 138 PRO A CA 1
ATOM 1121 C C . PRO A 1 138 ? 22.379 -0.721 4.077 1.00 88.44 138 PRO A C 1
ATOM 1123 O O . PRO A 1 138 ? 21.381 -0.112 4.475 1.00 88.44 138 PRO A O 1
ATOM 1126 N N . GLU A 1 139 ? 23.470 -0.105 3.620 1.00 86.94 139 GLU A N 1
ATOM 1127 C CA . GLU A 1 139 ? 23.708 1.338 3.678 1.00 86.94 139 GLU A CA 1
ATOM 1128 C C . GLU A 1 139 ? 23.144 2.109 2.471 1.00 86.94 139 GLU A C 1
ATOM 1130 O O . GLU A 1 139 ? 23.074 3.338 2.490 1.00 86.94 139 GLU A O 1
ATOM 1135 N N . GLY A 1 140 ? 22.705 1.425 1.410 1.00 90.56 140 GLY A N 1
ATOM 1136 C CA . GLY A 1 140 ? 22.267 2.075 0.173 1.00 90.56 140 GLY A CA 1
ATOM 1137 C C . GLY A 1 140 ? 23.412 2.678 -0.655 1.00 90.56 140 GLY A C 1
ATOM 1138 O O . GLY A 1 140 ? 23.184 3.581 -1.467 1.00 90.56 140 GLY A O 1
ATOM 1139 N N . THR A 1 141 ? 24.653 2.245 -0.423 1.00 92.06 141 THR A N 1
ATOM 1140 C CA . THR A 1 141 ? 25.836 2.744 -1.135 1.00 92.06 141 THR A CA 1
ATOM 1141 C C . THR A 1 141 ? 25.830 2.287 -2.584 1.00 92.06 141 THR A C 1
ATOM 1143 O O . THR A 1 141 ? 26.141 3.092 -3.464 1.00 92.06 141 THR A O 1
ATOM 1146 N N . MET A 1 142 ? 25.403 1.048 -2.856 1.00 93.88 142 MET A N 1
ATOM 1147 C CA . MET A 1 142 ? 25.317 0.541 -4.225 1.00 93.88 142 MET A CA 1
ATOM 1148 C C . MET A 1 142 ? 24.269 1.316 -5.023 1.00 93.88 142 MET A C 1
ATOM 1150 O O . MET A 1 142 ? 24.552 1.754 -6.138 1.00 93.88 142 MET A O 1
ATOM 1154 N N . TYR A 1 143 ? 23.094 1.569 -4.438 1.00 94.44 143 TYR A N 1
ATOM 1155 C CA . TYR A 1 143 ? 22.076 2.425 -5.048 1.00 94.44 143 TYR A CA 1
ATOM 1156 C C . TYR A 1 143 ? 22.654 3.782 -5.441 1.00 94.44 143 TYR A C 1
ATOM 1158 O O . TYR A 1 143 ? 22.551 4.187 -6.597 1.00 94.44 143 TYR A O 1
ATOM 1166 N N . ARG A 1 144 ? 23.325 4.463 -4.505 1.00 92.25 144 ARG A N 1
ATOM 1167 C CA . ARG A 1 144 ? 23.910 5.781 -4.765 1.00 92.25 144 ARG A CA 1
ATOM 1168 C C . ARG A 1 144 ? 24.955 5.741 -5.877 1.00 92.25 144 ARG A C 1
ATOM 1170 O O . ARG A 1 144 ? 24.917 6.587 -6.764 1.00 92.25 144 ARG A O 1
ATOM 1177 N N . SER A 1 145 ? 25.864 4.769 -5.856 1.00 92.12 145 SER A N 1
ATOM 1178 C CA . SER A 1 145 ? 26.897 4.650 -6.887 1.00 92.12 145 SER A CA 1
ATOM 1179 C C . SER A 1 145 ? 26.308 4.386 -8.274 1.00 92.12 145 SER A C 1
ATOM 1181 O O . SER A 1 145 ? 26.783 4.970 -9.246 1.00 92.12 145 SER A O 1
ATOM 1183 N N . ILE A 1 146 ? 25.264 3.552 -8.385 1.00 91.75 146 ILE A N 1
ATOM 1184 C CA . ILE A 1 146 ? 24.583 3.320 -9.669 1.00 91.75 146 ILE A CA 1
ATOM 1185 C C . ILE A 1 146 ? 23.827 4.571 -10.110 1.00 91.75 146 ILE A C 1
ATOM 1187 O O . ILE A 1 146 ? 23.932 4.948 -11.272 1.00 91.75 146 ILE A O 1
ATOM 1191 N N . TYR A 1 147 ? 23.117 5.230 -9.194 1.00 90.44 147 TYR A N 1
ATOM 1192 C CA . TYR A 1 147 ? 22.409 6.479 -9.465 1.00 90.44 147 TYR A CA 1
ATOM 1193 C C . TYR A 1 147 ? 23.353 7.544 -10.034 1.00 90.44 147 TYR A C 1
ATOM 1195 O O . TYR A 1 147 ? 23.101 8.090 -11.105 1.00 90.44 147 TYR A O 1
ATOM 1203 N N . ASP A 1 148 ? 24.467 7.809 -9.344 1.00 88.38 148 ASP A N 1
ATOM 1204 C CA . ASP A 1 148 ? 25.433 8.827 -9.760 1.00 88.38 148 ASP A CA 1
ATOM 1205 C C . ASP A 1 148 ? 26.083 8.434 -11.104 1.00 88.38 148 ASP A C 1
ATOM 1207 O O . ASP A 1 148 ? 26.275 9.286 -11.969 1.00 88.38 148 ASP A O 1
ATOM 1211 N N . ALA A 1 149 ? 26.353 7.144 -11.340 1.00 86.62 149 ALA A N 1
ATOM 1212 C CA . ALA A 1 149 ? 26.875 6.671 -12.623 1.00 86.62 149 ALA A CA 1
ATOM 1213 C C . ALA A 1 149 ? 25.882 6.869 -13.781 1.00 86.62 149 ALA A C 1
ATOM 1215 O O . ALA A 1 149 ? 26.289 7.346 -14.840 1.00 86.62 149 ALA A O 1
ATOM 1216 N N . LEU A 1 150 ? 24.602 6.529 -13.586 1.00 81.88 150 LEU A N 1
ATOM 1217 C CA . LEU A 1 150 ? 23.552 6.672 -14.601 1.00 81.88 150 LEU A CA 1
ATOM 1218 C C . LEU A 1 150 ? 23.263 8.146 -14.907 1.00 81.88 150 LEU A C 1
ATOM 1220 O O . LEU A 1 150 ? 23.154 8.517 -16.071 1.00 81.88 150 LEU A O 1
ATOM 1224 N N . ASN A 1 151 ? 23.228 9.009 -13.892 1.00 73.19 151 ASN A N 1
ATOM 1225 C CA . ASN A 1 151 ? 22.969 10.433 -14.102 1.00 73.19 151 ASN A CA 1
ATOM 1226 C C . ASN A 1 151 ? 24.157 11.191 -14.707 1.00 73.19 151 ASN A C 1
ATOM 1228 O O . ASN A 1 151 ? 23.945 12.150 -15.440 1.00 73.19 151 ASN A O 1
ATOM 1232 N N . ASN A 1 152 ? 25.396 10.766 -14.445 1.00 65.00 152 ASN A N 1
ATOM 1233 C CA . ASN A 1 152 ? 26.5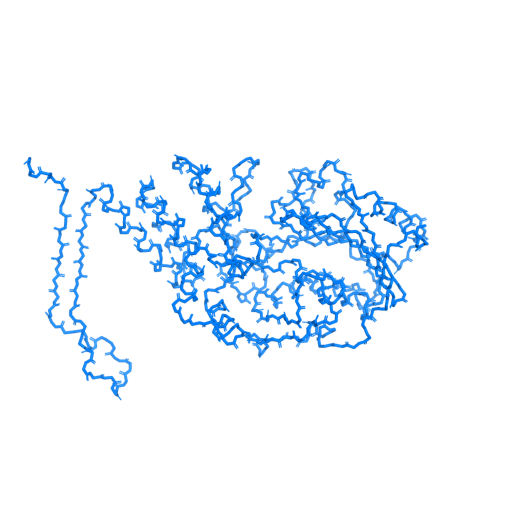82 11.401 -15.031 1.00 65.00 152 ASN A CA 1
ATOM 1234 C C . ASN A 1 152 ? 26.840 10.983 -16.489 1.00 65.00 152 ASN A C 1
ATOM 1236 O O . ASN A 1 152 ? 27.621 11.639 -17.173 1.00 65.00 152 ASN A O 1
ATOM 1240 N N . THR A 1 153 ? 26.234 9.889 -16.964 1.00 58.03 153 THR A N 1
ATOM 1241 C CA . THR A 1 153 ? 26.431 9.387 -18.338 1.00 58.03 153 THR A CA 1
ATOM 1242 C C . THR A 1 153 ? 25.292 9.721 -19.297 1.00 58.03 153 THR A C 1
ATOM 1244 O O . THR A 1 153 ? 25.500 9.651 -20.506 1.00 58.03 153 THR A O 1
ATOM 1247 N N . VAL A 1 154 ? 24.106 10.090 -18.804 1.00 51.59 154 VAL A N 1
ATOM 1248 C CA . VAL A 1 154 ? 22.913 10.279 -19.641 1.00 51.59 154 VAL A CA 1
ATOM 1249 C C . VAL A 1 154 ? 22.573 11.765 -19.768 1.00 51.59 154 VAL A C 1
ATOM 1251 O O . VAL A 1 154 ? 21.747 12.299 -19.033 1.00 51.59 154 VAL A O 1
ATOM 1254 N N . SER A 1 155 ? 23.195 12.430 -20.742 1.00 44.56 155 SER A N 1
ATOM 1255 C CA . SER A 1 155 ? 22.626 13.631 -21.356 1.00 44.56 155 SER A CA 1
ATOM 1256 C C . SER A 1 155 ? 21.505 13.193 -22.307 1.00 44.56 155 SER A C 1
ATOM 1258 O O . SER A 1 155 ? 21.780 12.619 -23.357 1.00 44.56 155 SER A O 1
ATOM 1260 N N . ASP A 1 156 ? 20.263 13.449 -21.909 1.00 52.50 156 ASP A N 1
ATOM 1261 C CA . ASP A 1 156 ? 19.037 13.364 -22.708 1.00 52.50 156 ASP A CA 1
ATOM 1262 C C . ASP A 1 156 ? 18.519 11.973 -23.157 1.00 52.50 156 ASP A C 1
ATOM 1264 O O . ASP A 1 156 ? 19.194 11.139 -23.751 1.00 52.50 156 ASP A O 1
ATOM 1268 N N . THR A 1 157 ? 17.218 11.767 -22.901 1.00 44.97 157 THR A N 1
ATOM 1269 C CA . THR A 1 157 ? 16.275 10.725 -23.388 1.00 44.97 157 THR A CA 1
ATOM 1270 C C . THR A 1 157 ? 16.212 9.335 -22.725 1.00 44.97 157 THR A C 1
ATOM 1272 O O . THR A 1 157 ? 15.149 8.717 -22.777 1.00 44.97 157 THR A O 1
ATOM 1275 N N . ASN A 1 158 ? 17.218 8.860 -21.977 1.00 52.66 158 ASN A N 1
ATOM 1276 C CA . ASN A 1 158 ? 17.180 7.533 -21.307 1.00 52.66 158 ASN A CA 1
ATOM 1277 C C . ASN A 1 158 ? 17.344 7.569 -19.775 1.00 52.66 158 ASN A C 1
ATOM 1279 O O . ASN A 1 158 ? 17.928 6.660 -19.183 1.00 52.66 158 ASN A O 1
ATOM 1283 N N . ALA A 1 159 ? 16.827 8.617 -19.126 1.00 72.69 159 ALA A N 1
ATOM 1284 C CA . ALA A 1 159 ? 16.851 8.744 -17.672 1.00 72.69 159 ALA A CA 1
ATOM 1285 C C . ALA A 1 159 ? 16.279 7.485 -16.995 1.00 72.69 159 ALA A C 1
ATOM 1287 O O . ALA A 1 159 ? 15.178 7.021 -17.302 1.00 72.69 159 ALA A O 1
ATOM 1288 N N . SER A 1 160 ? 17.068 6.906 -16.094 1.00 85.38 160 SER A N 1
ATOM 1289 C CA . SER A 1 160 ? 16.682 5.729 -15.328 1.00 85.38 160 SER A CA 1
ATOM 1290 C C . SER A 1 160 ? 15.602 6.064 -14.310 1.00 85.38 160 SER A C 1
ATOM 1292 O O . SER A 1 160 ? 15.706 7.051 -13.582 1.00 85.38 160 SER A O 1
ATOM 1294 N N . TRP A 1 161 ? 14.616 5.183 -14.185 1.00 92.12 161 TRP A N 1
ATOM 1295 C CA . TRP A 1 161 ? 13.595 5.275 -13.154 1.00 92.12 161 TRP A CA 1
ATOM 1296 C C . TRP A 1 161 ? 14.173 4.831 -11.819 1.00 92.12 161 TRP A C 1
ATOM 1298 O O . TRP A 1 161 ? 14.490 3.658 -11.619 1.00 92.12 161 TRP A O 1
ATOM 1308 N N . CYS A 1 162 ? 14.328 5.783 -10.909 1.00 94.44 162 CYS A N 1
ATOM 1309 C CA . CYS A 1 162 ? 14.935 5.546 -9.6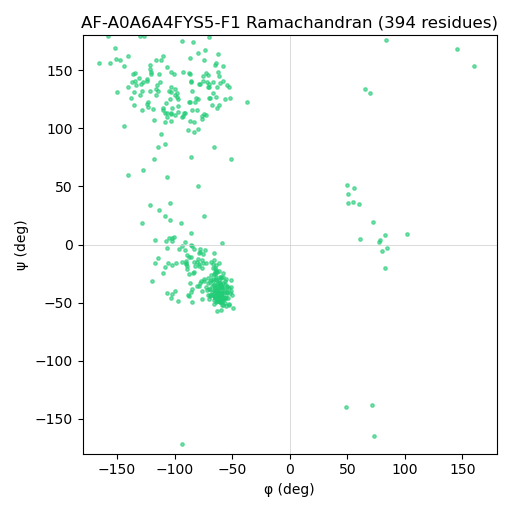07 1.00 94.44 162 CYS A CA 1
ATOM 1310 C C . CYS A 1 162 ? 13.832 5.340 -8.564 1.00 94.44 162 CYS A C 1
ATOM 1312 O O . CYS A 1 162 ? 12.905 6.140 -8.459 1.00 94.44 162 CYS A O 1
ATOM 1314 N N . VAL A 1 163 ? 13.886 4.241 -7.823 1.00 96.56 163 VAL A N 1
ATOM 1315 C CA . VAL A 1 163 ? 12.772 3.753 -7.013 1.00 96.56 163 VAL A CA 1
ATOM 1316 C C . VAL A 1 163 ? 13.242 3.461 -5.597 1.00 96.56 163 VAL A C 1
ATOM 1318 O O . VAL A 1 163 ? 14.200 2.719 -5.387 1.00 96.56 163 VAL A O 1
ATOM 1321 N N . LEU A 1 164 ? 12.531 4.015 -4.621 1.00 95.56 164 LEU A N 1
ATOM 1322 C CA . LEU A 1 164 ? 12.758 3.795 -3.198 1.00 95.56 164 LEU A CA 1
ATOM 1323 C C . LEU A 1 164 ? 11.535 3.104 -2.585 1.00 95.56 164 LEU A C 1
ATOM 1325 O O . LEU A 1 164 ? 10.397 3.506 -2.817 1.00 95.56 164 LEU A O 1
ATOM 1329 N N . ASP A 1 165 ? 11.747 2.070 -1.781 1.00 94.94 165 ASP A N 1
ATOM 1330 C CA . ASP A 1 165 ? 10.666 1.297 -1.162 1.00 94.94 165 ASP A CA 1
ATOM 1331 C C . ASP A 1 165 ? 10.990 0.968 0.294 1.00 94.94 165 ASP A C 1
ATOM 1333 O O . ASP A 1 165 ? 12.047 0.417 0.592 1.00 94.94 165 ASP A O 1
ATOM 1337 N N . GLY A 1 166 ? 10.083 1.309 1.207 1.00 90.19 166 GLY A N 1
ATOM 1338 C CA . GLY A 1 166 ? 10.230 1.030 2.639 1.00 90.19 166 GLY A CA 1
ATOM 1339 C C . GLY A 1 166 ? 11.038 2.068 3.428 1.00 90.19 166 GLY A C 1
ATOM 1340 O O . GLY A 1 166 ? 11.100 1.971 4.654 1.00 90.19 166 GLY A O 1
ATOM 1341 N N . LEU A 1 167 ? 11.581 3.092 2.761 1.00 88.12 167 LEU A N 1
ATOM 1342 C CA . LEU A 1 167 ? 12.229 4.232 3.412 1.00 88.12 167 LEU A CA 1
ATOM 1343 C C . LEU A 1 167 ? 11.182 5.219 3.945 1.00 88.12 167 LEU A C 1
ATOM 1345 O O . LEU A 1 167 ? 10.185 5.525 3.283 1.00 88.12 167 LEU A O 1
ATOM 1349 N N . ASP A 1 168 ? 11.410 5.735 5.148 1.00 81.62 168 ASP A N 1
ATOM 1350 C CA . ASP A 1 168 ? 10.634 6.821 5.731 1.00 81.62 168 ASP A CA 1
ATOM 1351 C C . ASP A 1 168 ? 11.276 8.194 5.456 1.00 81.62 168 ASP A C 1
ATOM 1353 O O . ASP A 1 168 ? 12.349 8.328 4.860 1.00 81.62 168 ASP A O 1
ATOM 1357 N N . LYS A 1 169 ? 10.586 9.262 5.863 1.00 79.19 169 LYS A N 1
ATOM 1358 C CA . LYS A 1 169 ? 11.058 10.638 5.667 1.00 79.19 169 LYS A CA 1
ATOM 1359 C C . LYS A 1 169 ? 12.394 10.925 6.357 1.00 79.19 169 LYS A C 1
ATOM 1361 O O . LYS A 1 169 ? 13.138 11.760 5.845 1.00 79.19 169 LYS A O 1
ATOM 1366 N N . ARG A 1 170 ? 12.682 10.307 7.507 1.00 81.25 170 ARG A N 1
ATOM 1367 C CA . ARG A 1 170 ? 13.973 10.468 8.191 1.00 81.25 170 ARG A CA 1
ATOM 1368 C C . ARG A 1 170 ? 15.062 9.784 7.385 1.00 81.25 170 ARG A C 1
ATOM 1370 O O . ARG A 1 170 ? 16.034 10.451 7.064 1.00 81.25 170 ARG A O 1
ATOM 1377 N N . ASP A 1 171 ? 14.832 8.554 6.927 1.00 85.88 171 ASP A N 1
ATOM 1378 C CA . ASP A 1 171 ? 15.810 7.828 6.106 1.00 85.88 171 ASP A CA 1
ATOM 1379 C C . ASP A 1 171 ? 16.208 8.633 4.852 1.00 85.88 171 ASP A C 1
ATOM 1381 O O . ASP A 1 171 ? 17.389 8.793 4.546 1.00 85.88 171 ASP A O 1
ATOM 1385 N N . ILE A 1 172 ? 15.225 9.205 4.142 1.00 86.75 172 ILE A N 1
ATOM 1386 C CA . ILE A 1 172 ? 15.471 10.028 2.942 1.00 86.75 172 ILE A CA 1
ATOM 1387 C C . ILE A 1 172 ? 16.212 11.324 3.296 1.00 86.75 172 ILE A C 1
ATOM 1389 O O . ILE A 1 172 ? 17.100 11.753 2.552 1.00 86.75 172 ILE A O 1
ATOM 1393 N N . LYS A 1 173 ? 15.858 11.950 4.427 1.00 85.44 173 LYS A N 1
ATOM 1394 C CA . LYS A 1 173 ? 16.503 13.176 4.911 1.00 85.44 173 LYS A CA 1
ATOM 1395 C C . LYS A 1 173 ? 17.962 12.938 5.261 1.00 85.44 173 LYS A C 1
ATOM 1397 O O . LYS A 1 173 ? 18.818 13.689 4.799 1.00 85.44 173 LYS A O 1
ATOM 1402 N N . ASP A 1 174 ? 18.229 11.903 6.042 1.00 86.88 174 ASP A N 1
ATOM 1403 C CA . ASP A 1 174 ? 19.557 11.589 6.558 1.00 86.88 174 ASP A CA 1
ATOM 1404 C C . ASP A 1 174 ? 20.501 11.214 5.409 1.00 86.88 174 ASP A C 1
ATOM 1406 O O . ASP A 1 174 ? 21.660 11.629 5.382 1.00 86.88 174 ASP A O 1
ATOM 1410 N N . ARG A 1 175 ? 19.971 10.540 4.379 1.00 88.12 175 ARG A N 1
ATOM 1411 C CA . ARG A 1 175 ? 20.708 10.199 3.154 1.00 88.12 175 ARG A CA 1
ATOM 1412 C C . ARG A 1 175 ? 20.827 11.352 2.150 1.00 88.12 175 ARG A C 1
ATOM 1414 O O . ARG A 1 175 ? 21.631 11.257 1.224 1.00 88.12 175 ARG A O 1
ATOM 1421 N N . LYS A 1 176 ? 20.074 12.444 2.333 1.00 87.50 176 LYS A N 1
ATOM 1422 C CA . LYS A 1 176 ? 19.955 13.577 1.393 1.00 87.50 176 LYS A CA 1
ATOM 1423 C C . LYS A 1 176 ? 19.520 13.130 -0.009 1.00 87.50 176 LYS A C 1
ATOM 1425 O O . LYS A 1 176 ? 20.141 13.491 -1.002 1.00 87.50 176 LYS A O 1
ATOM 1430 N N . TRP A 1 177 ? 18.477 12.306 -0.086 1.00 87.75 177 TRP A N 1
ATOM 1431 C CA . TRP A 1 177 ? 18.007 11.688 -1.337 1.00 87.75 177 TRP A CA 1
ATOM 1432 C C . TRP A 1 177 ? 16.678 12.255 -1.848 1.00 87.75 177 TRP A C 1
ATOM 1434 O O . TRP A 1 177 ? 15.948 11.574 -2.560 1.00 87.75 177 TRP A O 1
ATOM 1444 N N . PHE A 1 178 ? 16.332 13.491 -1.485 1.00 83.12 178 PHE A N 1
ATOM 1445 C CA . PHE A 1 178 ? 15.045 14.088 -1.860 1.00 83.12 178 PHE A CA 1
ATOM 1446 C C . PHE A 1 178 ? 14.830 14.199 -3.366 1.00 83.12 178 PHE A C 1
ATOM 1448 O O . PHE A 1 178 ? 13.708 14.053 -3.818 1.00 83.12 178 PHE A O 1
ATOM 1455 N N . ASP A 1 179 ? 15.895 14.414 -4.123 1.00 82.88 179 ASP A N 1
ATOM 1456 C CA . ASP A 1 179 ? 15.937 14.548 -5.577 1.00 82.88 179 ASP A CA 1
ATOM 1457 C C . ASP A 1 179 ? 16.453 13.276 -6.274 1.00 82.88 179 ASP A C 1
ATOM 1459 O O . ASP A 1 179 ? 16.596 13.251 -7.492 1.00 82.88 179 ASP A O 1
ATOM 1463 N N . LYS A 1 180 ? 16.732 12.205 -5.516 1.00 88.06 180 LYS A N 1
ATOM 1464 C CA . LYS A 1 180 ? 1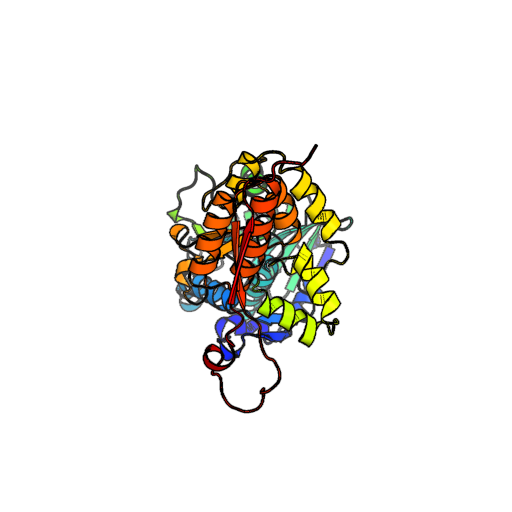7.361 10.971 -6.020 1.00 88.06 180 LYS A CA 1
ATOM 1465 C C . LYS A 1 180 ? 16.385 9.814 -6.196 1.00 88.06 180 LYS A C 1
ATOM 1467 O O . LYS A 1 180 ? 16.737 8.663 -5.942 1.00 88.06 180 LYS A O 1
ATOM 1472 N N . PHE A 1 181 ? 15.154 10.104 -6.599 1.00 91.00 181 PHE A N 1
ATOM 1473 C CA . PHE A 1 181 ? 14.162 9.094 -6.969 1.00 91.00 181 PHE A CA 1
ATOM 1474 C C . PHE A 1 181 ? 13.109 9.674 -7.914 1.00 91.00 181 PHE A C 1
ATOM 1476 O O . PHE A 1 181 ? 12.861 10.871 -7.910 1.00 91.00 181 PHE A O 1
ATOM 1483 N N . THR A 1 182 ? 12.462 8.815 -8.686 1.00 92.31 182 THR A N 1
ATOM 1484 C CA . THR A 1 182 ? 11.240 9.089 -9.450 1.00 92.31 182 THR A CA 1
ATOM 1485 C C . THR A 1 182 ? 10.029 8.554 -8.690 1.00 92.31 182 THR A C 1
ATOM 1487 O O . THR A 1 182 ? 9.000 9.220 -8.609 1.00 92.31 182 THR A O 1
ATOM 1490 N N . LEU A 1 183 ? 10.162 7.369 -8.076 1.00 95.25 183 LEU A N 1
ATOM 1491 C CA . LEU A 1 183 ? 9.096 6.704 -7.325 1.00 95.25 183 LEU A CA 1
ATOM 1492 C C . LEU A 1 183 ? 9.501 6.384 -5.890 1.00 95.25 183 LEU A C 1
ATOM 1494 O O . LEU A 1 183 ? 10.619 5.944 -5.631 1.00 95.25 183 LEU A O 1
ATOM 1498 N N . LEU A 1 184 ? 8.560 6.556 -4.966 1.00 94.75 184 LEU A N 1
ATOM 1499 C CA . LEU A 1 184 ? 8.731 6.215 -3.557 1.00 94.75 184 LEU A CA 1
ATOM 1500 C C . LEU A 1 184 ? 7.495 5.485 -3.031 1.00 94.75 184 LEU A C 1
ATOM 1502 O O . LEU A 1 184 ? 6.386 5.985 -3.179 1.00 94.75 184 LEU A O 1
ATOM 1506 N N . ALA A 1 185 ? 7.676 4.354 -2.353 1.00 94.44 185 ALA A N 1
ATOM 1507 C CA . ALA A 1 185 ? 6.653 3.756 -1.499 1.00 94.44 185 ALA A CA 1
ATOM 1508 C C . ALA A 1 185 ? 7.060 3.877 -0.029 1.00 94.44 185 ALA A C 1
ATOM 1510 O O . ALA A 1 185 ? 8.055 3.295 0.403 1.00 94.44 185 ALA A O 1
ATOM 1511 N N . THR A 1 186 ? 6.268 4.604 0.760 1.00 90.06 186 THR A N 1
ATOM 1512 C CA . THR A 1 186 ? 6.556 4.840 2.178 1.00 90.06 186 THR A CA 1
ATOM 1513 C C . THR A 1 186 ? 5.323 4.630 3.041 1.00 90.06 186 THR A C 1
ATOM 1515 O O . THR A 1 186 ? 4.204 4.964 2.651 1.00 90.06 186 THR A O 1
ATOM 1518 N N . SER A 1 187 ? 5.515 4.032 4.219 1.00 79.56 187 SER A N 1
ATOM 1519 C CA . SER A 1 187 ? 4.429 3.917 5.202 1.00 79.56 187 SER A CA 1
ATOM 1520 C C . SER A 1 187 ? 4.300 5.152 6.095 1.00 79.56 187 SER A C 1
ATOM 1522 O O . SER A 1 187 ? 3.304 5.288 6.795 1.00 79.56 187 SER A O 1
ATOM 1524 N N . GLY A 1 188 ? 5.293 6.045 6.035 1.00 67.88 188 GLY A N 1
ATOM 1525 C CA . GLY A 1 188 ? 5.374 7.244 6.852 1.00 67.88 188 GLY A CA 1
ATOM 1526 C C . GLY A 1 188 ? 4.791 8.487 6.180 1.00 67.88 188 GLY A C 1
ATOM 1527 O O . GLY A 1 188 ? 4.181 8.444 5.112 1.00 67.88 188 GLY A O 1
ATOM 1528 N N . GLN A 1 189 ? 5.000 9.635 6.819 1.00 68.88 189 GLN A N 1
ATOM 1529 C CA . GLN A 1 189 ? 4.555 10.921 6.284 1.00 68.88 189 GLN A CA 1
ATOM 1530 C C . GLN A 1 189 ? 5.560 11.525 5.317 1.00 68.88 189 GLN A C 1
ATOM 1532 O O . GLN A 1 189 ? 6.757 11.553 5.596 1.00 68.88 189 GLN A O 1
ATOM 1537 N N . PHE A 1 190 ? 5.052 12.118 4.242 1.00 68.38 190 PHE A N 1
ATOM 1538 C CA . PHE A 1 190 ? 5.842 12.758 3.196 1.00 68.38 190 PHE A CA 1
ATOM 1539 C C . PHE A 1 190 ? 5.037 13.915 2.547 1.00 68.38 190 PHE A C 1
ATOM 1541 O O . PHE A 1 190 ? 3.810 13.922 2.685 1.00 68.38 190 PHE A O 1
ATOM 1548 N N . PRO A 1 191 ? 5.644 14.911 1.858 1.00 59.38 191 PRO A N 1
ATOM 1549 C CA . PRO A 1 191 ? 7.057 15.321 1.841 1.00 59.38 191 PRO A CA 1
ATOM 1550 C C . PRO A 1 191 ? 7.549 15.989 3.145 1.00 59.38 191 PRO A C 1
ATOM 1552 O O . PRO A 1 191 ? 6.802 16.141 4.115 1.00 59.38 191 PRO A O 1
ATOM 1555 N N . PRO A 1 192 ? 8.833 16.373 3.234 1.00 56.84 192 PRO A N 1
ATOM 1556 C CA . PRO A 1 192 ? 9.338 17.235 4.300 1.00 56.84 192 PRO A CA 1
ATOM 1557 C C . PRO A 1 192 ? 8.699 18.625 4.310 1.00 56.84 192 PRO A C 1
ATOM 1559 O O . PRO A 1 192 ? 8.094 19.052 3.335 1.00 56.84 192 PRO A O 1
ATOM 1562 N N . ASN A 1 193 ? 8.851 19.351 5.422 1.00 55.22 193 ASN A N 1
ATOM 1563 C CA . ASN A 1 193 ? 8.314 20.713 5.570 1.00 55.22 193 ASN A CA 1
ATOM 1564 C C . ASN A 1 193 ? 9.114 21.758 4.763 1.00 55.22 193 ASN A C 1
ATOM 1566 O O . ASN A 1 193 ? 8.740 22.921 4.743 1.00 55.22 193 ASN A O 1
ATOM 1570 N N . SER A 1 194 ? 10.218 21.351 4.132 1.00 50.69 194 SER A N 1
ATOM 1571 C CA . SER A 1 194 ? 11.217 22.226 3.514 1.00 50.69 194 SER A CA 1
ATOM 1572 C C . SER A 1 194 ? 11.350 22.058 2.000 1.00 50.69 194 SER A C 1
ATOM 1574 O O . SER A 1 194 ? 12.252 22.653 1.422 1.00 50.69 194 SER A O 1
ATOM 1576 N N . VAL A 1 195 ? 10.529 21.217 1.357 1.00 55.47 195 VAL A N 1
ATOM 1577 C CA . VAL A 1 195 ? 10.636 20.968 -0.090 1.00 55.47 195 VAL A CA 1
ATOM 1578 C C . VAL A 1 195 ? 9.381 21.489 -0.793 1.00 55.47 195 VAL A C 1
ATOM 1580 O O . VAL A 1 195 ? 8.281 21.196 -0.313 1.00 55.47 195 VAL A O 1
ATOM 1583 N N . PRO A 1 196 ? 9.509 22.248 -1.900 1.00 56.16 196 PRO A N 1
ATOM 1584 C CA . PRO A 1 196 ? 8.355 22.756 -2.631 1.00 56.16 196 PRO A CA 1
ATOM 1585 C C . PRO A 1 196 ? 7.438 21.608 -3.063 1.00 56.16 196 PRO A C 1
ATOM 1587 O O . PRO A 1 196 ? 7.866 20.664 -3.726 1.00 56.16 196 PRO A O 1
ATOM 1590 N N . VAL A 1 197 ? 6.162 21.698 -2.684 1.00 59.75 197 VAL A N 1
ATOM 1591 C CA . VAL A 1 197 ? 5.155 20.643 -2.899 1.00 59.75 197 VAL A CA 1
ATOM 1592 C C . VAL A 1 197 ? 4.948 20.347 -4.392 1.00 59.75 197 VAL A C 1
ATOM 1594 O O . VAL A 1 197 ? 4.571 19.238 -4.746 1.00 59.75 197 VAL A O 1
ATOM 1597 N N . HIS A 1 198 ? 5.272 21.296 -5.274 1.00 64.31 198 HIS A N 1
ATOM 1598 C CA . HIS A 1 198 ? 5.067 21.190 -6.721 1.00 64.31 198 HIS A CA 1
ATOM 1599 C C . HIS A 1 198 ? 5.887 20.084 -7.412 1.00 64.31 198 HIS A C 1
ATOM 1601 O O . HIS A 1 198 ? 5.483 19.627 -8.479 1.00 64.31 198 HIS A O 1
ATOM 1607 N N . PHE A 1 199 ? 6.990 19.621 -6.808 1.00 76.56 199 PHE A N 1
ATOM 1608 C CA . PHE A 1 199 ? 7.815 18.534 -7.361 1.00 76.56 199 PHE A CA 1
ATOM 1609 C C . PHE A 1 199 ? 7.291 17.135 -7.028 1.00 76.56 199 PHE A C 1
ATOM 1611 O O . PHE A 1 199 ? 7.694 16.160 -7.661 1.00 76.56 199 PHE A O 1
ATOM 1618 N N . PHE A 1 200 ? 6.373 17.020 -6.066 1.00 83.25 200 PHE A N 1
ATOM 1619 C CA . PHE A 1 200 ? 5.843 15.736 -5.631 1.00 83.25 200 PHE A CA 1
ATOM 1620 C C . PHE A 1 200 ? 4.379 15.595 -6.007 1.00 83.25 200 PHE A C 1
ATOM 1622 O O . PHE A 1 200 ? 3.566 16.493 -5.792 1.00 83.25 200 PHE A O 1
ATOM 1629 N N . ARG A 1 201 ? 4.010 14.399 -6.448 1.00 89.38 201 ARG A N 1
ATOM 1630 C CA . ARG A 1 201 ? 2.640 13.926 -6.341 1.00 89.38 201 ARG A CA 1
ATOM 1631 C C . ARG A 1 201 ? 2.568 12.878 -5.248 1.00 89.38 201 ARG A C 1
ATOM 1633 O O . ARG A 1 201 ? 3.126 11.792 -5.383 1.00 89.38 201 ARG A O 1
ATOM 1640 N N . LEU A 1 202 ? 1.867 13.205 -4.172 1.00 90.88 202 LEU A N 1
ATOM 1641 C CA . LEU A 1 202 ? 1.460 12.202 -3.202 1.00 90.88 202 LEU A CA 1
ATOM 1642 C C . LEU A 1 202 ? 0.264 11.430 -3.748 1.00 90.88 202 LEU A C 1
ATOM 1644 O O . LEU A 1 202 ? -0.643 12.038 -4.303 1.00 90.88 202 LEU A O 1
ATOM 1648 N N . CYS A 1 203 ? 0.258 10.117 -3.558 1.00 94.31 203 CYS A N 1
ATOM 1649 C CA . CYS A 1 203 ? -0.864 9.249 -3.872 1.00 94.31 203 CYS A CA 1
ATOM 1650 C C . CYS A 1 203 ? -1.069 8.274 -2.711 1.00 94.31 203 CYS A C 1
ATOM 1652 O O . CYS A 1 203 ? -0.167 7.507 -2.364 1.00 94.31 203 CYS A O 1
ATOM 1654 N N . LEU A 1 204 ? -2.237 8.305 -2.082 1.00 94.00 204 LEU A N 1
ATOM 1655 C CA . LEU A 1 204 ? -2.567 7.397 -0.994 1.00 94.00 204 LEU A CA 1
ATOM 1656 C C . LEU A 1 204 ? -2.880 6.000 -1.540 1.00 94.00 204 LEU A C 1
ATOM 1658 O O . LEU A 1 204 ? -3.537 5.851 -2.557 1.00 94.00 204 LEU A O 1
ATOM 1662 N N . VAL A 1 205 ? -2.433 4.966 -0.839 1.00 95.12 205 VAL A N 1
ATOM 1663 C CA . VAL A 1 205 ? -2.869 3.579 -0.993 1.00 95.12 205 VAL A CA 1
ATOM 1664 C C . VAL A 1 205 ? -3.633 3.241 0.281 1.00 95.12 205 VAL A C 1
ATOM 1666 O O . VAL A 1 205 ? -3.003 2.918 1.303 1.00 95.12 205 VAL A O 1
ATOM 1669 N N . PRO A 1 206 ? -4.967 3.385 0.261 1.00 93.75 206 PRO A N 1
ATOM 1670 C CA . PRO A 1 206 ? -5.758 3.311 1.470 1.00 93.75 206 PRO A CA 1
ATOM 1671 C C . PRO A 1 206 ? -5.875 1.871 1.977 1.00 93.75 206 PRO A C 1
ATOM 1673 O O . PRO A 1 206 ? -5.520 0.897 1.292 1.00 93.75 206 PRO A O 1
ATOM 1676 N N . TYR A 1 207 ? -6.349 1.757 3.215 1.00 93.38 207 TYR A N 1
ATOM 1677 C CA . TYR A 1 207 ? -6.599 0.475 3.862 1.00 93.38 207 TYR A CA 1
ATOM 1678 C C . TYR A 1 207 ? -7.583 -0.394 3.060 1.00 93.38 207 TYR A C 1
ATOM 1680 O O . TYR A 1 207 ? -8.399 0.089 2.266 1.00 93.38 207 TYR A O 1
ATOM 1688 N N . TRP A 1 208 ? -7.458 -1.705 3.235 1.00 93.88 208 TRP A N 1
ATOM 1689 C CA . TRP A 1 208 ? -8.314 -2.696 2.594 1.00 93.88 208 TRP A CA 1
ATOM 1690 C C . TRP A 1 208 ? -9.720 -2.644 3.176 1.00 93.88 208 TRP A C 1
ATOM 1692 O O . TRP A 1 208 ? -9.861 -2.569 4.396 1.00 93.88 208 TRP A O 1
ATOM 1702 N N . LYS A 1 209 ? -10.747 -2.696 2.319 1.00 90.62 209 LYS A N 1
ATOM 1703 C CA . LYS A 1 209 ? -12.113 -2.926 2.795 1.00 90.62 209 LYS A CA 1
ATOM 1704 C C . LYS A 1 209 ? -12.181 -4.292 3.464 1.00 90.62 209 LYS A C 1
ATOM 1706 O O . LYS A 1 209 ? -11.484 -5.218 3.047 1.00 90.62 209 LYS A O 1
ATOM 1711 N N . GLN A 1 210 ? -13.044 -4.421 4.466 1.00 87.94 210 GLN A N 1
ATOM 1712 C CA . GLN A 1 210 ? -13.280 -5.719 5.086 1.00 87.94 210 GLN A CA 1
ATOM 1713 C C . GLN A 1 210 ? -13.798 -6.729 4.052 1.00 87.94 210 GLN A C 1
ATOM 1715 O O . GLN A 1 210 ? -13.249 -7.820 3.976 1.00 87.94 210 GLN A O 1
ATOM 1720 N N . SER A 1 211 ? -14.746 -6.341 3.191 1.00 89.38 211 SER A N 1
ATOM 1721 C CA . SER A 1 211 ? -15.271 -7.222 2.139 1.00 89.38 211 SER A CA 1
ATOM 1722 C C . SER A 1 211 ? -14.181 -7.775 1.214 1.00 89.38 211 SER A C 1
ATOM 1724 O O . SER A 1 211 ? -14.207 -8.956 0.886 1.00 89.38 211 SER A O 1
ATOM 1726 N N . ASP A 1 212 ? -13.178 -6.963 0.857 1.00 92.31 212 ASP A N 1
ATOM 1727 C CA . ASP A 1 212 ? -12.026 -7.422 0.072 1.00 92.31 212 ASP A CA 1
ATOM 1728 C C . ASP A 1 212 ? -11.175 -8.445 0.836 1.00 92.31 212 ASP A C 1
ATOM 1730 O O . ASP A 1 212 ? -10.691 -9.405 0.243 1.00 92.31 212 ASP A O 1
ATOM 1734 N N . LEU A 1 213 ? -10.955 -8.241 2.139 1.00 92.31 213 LEU A N 1
ATOM 1735 C CA . LEU A 1 213 ? -10.176 -9.167 2.969 1.00 92.31 213 LEU A CA 1
ATOM 1736 C C . LEU A 1 213 ? -10.931 -10.465 3.248 1.00 92.31 213 LEU A C 1
ATOM 1738 O O . LEU A 1 213 ? -10.324 -11.530 3.213 1.00 92.31 213 LEU A O 1
ATOM 1742 N N . GLU A 1 214 ? -12.238 -10.396 3.483 1.00 90.94 214 GLU A N 1
ATOM 1743 C CA . GLU A 1 214 ? -13.094 -11.570 3.629 1.00 90.94 214 GLU A CA 1
ATOM 1744 C C . GLU A 1 214 ? -13.165 -12.373 2.337 1.00 90.94 214 GLU A C 1
ATOM 1746 O O . GLU A 1 214 ? -13.050 -13.596 2.363 1.00 90.94 214 GLU A O 1
ATOM 1751 N N . GLU A 1 215 ? -13.365 -11.699 1.202 1.00 90.81 215 GLU A N 1
ATOM 1752 C CA . GLU A 1 215 ? -13.378 -12.346 -0.103 1.00 90.81 215 GLU A CA 1
ATOM 1753 C C . GLU A 1 215 ? -12.024 -12.996 -0.380 1.00 90.81 215 GLU A C 1
ATOM 1755 O O . GLU A 1 215 ? -11.967 -14.165 -0.766 1.00 90.81 215 GLU A O 1
ATOM 1760 N N . PHE A 1 216 ? -10.933 -12.278 -0.108 1.00 90.75 216 PHE A N 1
ATOM 1761 C CA . PHE A 1 216 ? -9.584 -12.801 -0.246 1.00 90.75 216 PHE A CA 1
ATOM 1762 C C . PHE A 1 216 ? -9.334 -14.013 0.668 1.00 90.75 216 PHE A C 1
ATOM 1764 O O . PHE A 1 216 ? -8.880 -15.056 0.197 1.00 90.75 216 PHE A O 1
ATOM 1771 N N . GLY A 1 217 ? -9.673 -13.919 1.954 1.00 90.50 217 GLY A N 1
ATOM 1772 C CA . GLY A 1 217 ? -9.536 -15.011 2.915 1.00 90.50 217 GLY A CA 1
ATOM 1773 C C . GLY A 1 217 ? -10.343 -16.240 2.498 1.00 90.50 217 GLY A C 1
ATOM 1774 O O . GLY A 1 217 ? -9.779 -17.310 2.265 1.00 90.50 217 GLY A O 1
ATOM 1775 N N . ARG A 1 218 ? -11.654 -16.078 2.300 1.00 87.69 218 ARG A N 1
ATOM 1776 C CA . ARG A 1 218 ? -12.563 -17.189 1.982 1.00 87.69 218 ARG A CA 1
ATOM 1777 C C . ARG A 1 218 ? -12.269 -17.813 0.622 1.00 87.69 218 ARG A C 1
ATOM 1779 O O . ARG A 1 218 ? -12.116 -19.026 0.514 1.00 87.69 218 ARG A O 1
ATOM 1786 N N . LYS A 1 219 ? -12.176 -17.004 -0.440 1.00 86.44 219 LYS A N 1
ATOM 1787 C CA . LYS A 1 219 ? -12.073 -17.528 -1.814 1.00 86.44 219 LYS A CA 1
ATOM 1788 C C . LYS A 1 219 ? -10.655 -17.904 -2.223 1.00 86.44 219 LYS A C 1
ATOM 1790 O O . LYS A 1 219 ? -10.496 -18.687 -3.161 1.00 86.44 219 LYS A O 1
ATOM 1795 N N . HIS A 1 220 ? -9.628 -17.322 -1.603 1.00 84.00 220 HIS A N 1
ATOM 1796 C CA . HIS A 1 220 ? -8.248 -17.480 -2.074 1.00 84.00 220 HIS A CA 1
ATOM 1797 C C . HIS A 1 220 ? -7.315 -18.121 -1.058 1.00 84.00 220 HIS A C 1
ATOM 1799 O O . HIS A 1 220 ? -6.412 -18.844 -1.473 1.00 84.00 220 HIS A O 1
ATOM 1805 N N . MET A 1 221 ? -7.539 -17.910 0.239 1.00 86.19 221 MET A N 1
ATOM 1806 C CA . MET A 1 221 ? -6.808 -18.636 1.282 1.00 86.19 221 MET A CA 1
ATOM 1807 C C . MET A 1 221 ? -7.542 -19.891 1.761 1.00 86.19 221 MET A C 1
ATOM 1809 O O . MET A 1 221 ? -6.905 -20.730 2.386 1.00 86.19 221 MET A O 1
ATOM 1813 N N . GLN A 1 222 ? -8.838 -20.033 1.447 1.00 86.56 222 GLN A N 1
ATOM 1814 C CA . GLN A 1 222 ? -9.683 -21.148 1.899 1.00 86.56 222 GLN A CA 1
ATOM 1815 C C . GLN A 1 222 ? -9.685 -21.296 3.428 1.00 86.56 222 GLN A C 1
ATOM 1817 O O . GLN A 1 222 ? -9.686 -22.405 3.951 1.00 86.56 222 GLN A O 1
ATOM 1822 N N . ILE A 1 223 ? -9.643 -20.167 4.137 1.00 88.56 223 ILE A N 1
ATOM 1823 C CA . ILE A 1 223 ? -9.756 -20.139 5.597 1.00 88.56 223 ILE A CA 1
ATOM 1824 C C . ILE A 1 223 ? -11.228 -20.093 6.013 1.00 88.56 223 ILE A C 1
ATOM 1826 O O . ILE A 1 223 ? -12.056 -19.494 5.319 1.00 88.56 223 ILE A O 1
ATOM 1830 N N . GLU A 1 224 ? -11.532 -20.729 7.142 1.00 87.88 224 GLU A N 1
ATOM 1831 C CA . GLU A 1 224 ? -12.872 -20.776 7.730 1.00 87.88 224 GLU A CA 1
ATOM 1832 C C . GLU A 1 224 ? -13.339 -19.383 8.177 1.00 87.88 224 GLU A C 1
ATOM 1834 O O . GLU A 1 224 ? -12.534 -18.506 8.498 1.00 87.88 224 GLU A O 1
ATOM 1839 N N . GLU A 1 225 ? -14.655 -19.171 8.223 1.00 85.25 225 GLU A N 1
ATOM 1840 C CA . GLU A 1 225 ? -15.251 -17.869 8.561 1.00 85.25 225 GLU A CA 1
ATOM 1841 C C . GLU A 1 225 ? -14.820 -17.364 9.947 1.00 85.25 225 GLU A C 1
ATOM 1843 O O . GLU A 1 225 ? -14.429 -16.205 10.088 1.00 85.25 225 GLU A O 1
ATOM 1848 N N . SER A 1 226 ? -14.768 -18.250 10.947 1.00 85.31 226 SER A N 1
ATOM 1849 C CA . SER A 1 226 ? -14.289 -17.910 12.293 1.00 85.31 226 SER A CA 1
ATOM 1850 C C . SER A 1 226 ? -12.843 -17.406 12.304 1.00 85.31 226 SER A C 1
ATOM 1852 O O . SER A 1 226 ? -12.495 -16.518 13.084 1.00 85.31 226 SER A O 1
ATOM 1854 N N . ASP A 1 227 ? -11.999 -17.950 11.427 1.00 87.62 227 ASP A N 1
ATOM 1855 C CA . ASP A 1 227 ? -10.590 -17.568 11.334 1.00 87.62 227 ASP A CA 1
ATOM 1856 C C . ASP A 1 227 ? -10.426 -16.235 10.598 1.00 87.62 227 ASP A C 1
ATOM 1858 O O . ASP A 1 227 ? -9.540 -15.443 10.932 1.00 87.62 227 ASP A O 1
ATOM 1862 N N . VAL A 1 228 ? -11.293 -15.951 9.619 1.00 88.62 228 VAL A N 1
ATOM 1863 C CA . VAL A 1 228 ? -11.366 -14.639 8.959 1.00 88.62 228 VAL A CA 1
ATOM 1864 C C . VAL A 1 228 ? -11.696 -13.558 9.986 1.00 88.62 228 VAL A C 1
ATOM 1866 O O . VAL A 1 228 ? -10.979 -12.557 10.057 1.00 88.62 228 VAL A O 1
ATOM 1869 N N . ASP A 1 229 ? -12.713 -13.775 10.820 1.00 87.06 229 ASP A N 1
ATOM 1870 C CA . ASP A 1 229 ? -13.123 -12.824 11.858 1.00 87.06 229 ASP A CA 1
ATOM 1871 C C . ASP A 1 229 ? -12.020 -12.585 12.894 1.00 87.06 229 ASP A C 1
ATOM 1873 O O . ASP A 1 229 ? -11.714 -11.435 13.234 1.00 87.06 229 ASP A O 1
ATOM 1877 N N . ALA A 1 230 ? -11.367 -13.658 13.354 1.00 89.06 230 ALA A N 1
ATOM 1878 C CA . ALA A 1 230 ? -10.244 -13.572 14.283 1.00 89.06 230 ALA A CA 1
ATOM 1879 C C . ALA A 1 230 ? -9.070 -12.770 13.692 1.00 89.06 230 ALA A C 1
ATOM 1881 O O . ALA A 1 230 ? -8.483 -11.923 14.372 1.00 89.06 230 ALA A O 1
ATOM 1882 N N . ARG A 1 231 ? -8.755 -12.970 12.406 1.00 91.75 231 ARG A N 1
ATOM 1883 C CA . ARG A 1 231 ? -7.724 -12.185 11.710 1.00 91.75 231 ARG A CA 1
ATOM 1884 C C . ARG A 1 231 ? -8.136 -10.722 11.580 1.00 91.75 231 ARG A C 1
ATOM 1886 O O . ARG A 1 231 ? -7.344 -9.847 11.930 1.00 91.75 231 ARG A O 1
ATOM 1893 N N . LEU A 1 232 ? -9.366 -10.441 11.144 1.00 89.56 232 LEU A N 1
ATOM 1894 C CA . LEU A 1 232 ? -9.890 -9.079 10.969 1.00 89.56 232 LEU A CA 1
ATOM 1895 C C . LEU A 1 232 ? -9.900 -8.276 12.272 1.00 89.56 232 LEU A C 1
ATOM 1897 O O . LEU A 1 232 ? -9.597 -7.078 12.250 1.00 89.56 232 LEU A O 1
ATOM 1901 N N . PHE A 1 233 ? -10.181 -8.930 13.403 1.00 90.69 233 PHE A N 1
ATOM 1902 C CA . PHE A 1 233 ? -10.155 -8.320 14.733 1.00 90.69 233 PHE A CA 1
ATOM 1903 C C . PHE A 1 233 ? -8.833 -7.578 15.008 1.00 90.69 233 PHE A C 1
ATOM 1905 O O . PHE A 1 233 ? -8.832 -6.453 15.530 1.00 90.69 233 PHE A O 1
ATOM 1912 N N . VAL A 1 234 ? -7.710 -8.166 14.582 1.00 89.69 234 VAL A N 1
ATOM 1913 C CA . VAL A 1 234 ? -6.355 -7.634 14.783 1.00 89.69 234 VAL A CA 1
ATOM 1914 C C . VAL A 1 234 ? -5.848 -6.863 13.563 1.00 89.69 234 VAL A C 1
ATOM 1916 O O . VAL A 1 234 ? -5.312 -5.757 13.691 1.00 89.69 234 VAL A O 1
ATOM 1919 N N . SER A 1 235 ? -5.973 -7.448 12.371 1.00 85.75 235 SER A N 1
ATOM 1920 C CA . SER A 1 235 ? -5.353 -6.941 11.148 1.00 85.75 235 SER A CA 1
ATOM 1921 C C . SER A 1 235 ? -5.994 -5.667 10.644 1.00 85.75 235 SER A C 1
ATOM 1923 O O . SER A 1 235 ? -5.307 -4.831 10.040 1.00 85.75 235 SER A O 1
ATOM 1925 N N . ALA A 1 236 ? -7.306 -5.546 10.869 1.00 84.81 236 ALA A N 1
ATOM 1926 C CA . ALA A 1 236 ? -8.139 -4.532 10.259 1.00 84.81 236 ALA A CA 1
ATOM 1927 C C . ALA A 1 236 ? -7.906 -4.467 8.740 1.00 84.81 236 ALA A C 1
ATOM 1929 O O . ALA A 1 236 ? -7.659 -5.489 8.105 1.00 84.81 236 ALA A O 1
ATOM 1930 N N . GLY A 1 237 ? -7.871 -3.264 8.162 1.00 89.44 237 GLY A N 1
ATOM 1931 C CA . GLY A 1 237 ? -7.592 -3.037 6.740 1.00 89.44 237 GLY A CA 1
ATOM 1932 C C . GLY A 1 237 ? -6.125 -3.209 6.295 1.00 89.44 237 GLY A C 1
ATOM 1933 O O . GLY A 1 237 ? -5.713 -2.596 5.304 1.00 89.44 237 GLY A O 1
ATOM 1934 N N . SER A 1 238 ? -5.306 -3.994 7.004 1.00 92.19 238 SER A N 1
ATOM 1935 C CA . SER A 1 238 ? -3.932 -4.326 6.601 1.00 92.19 238 SER A CA 1
ATOM 1936 C C . SER A 1 238 ? -3.829 -5.781 6.147 1.00 92.19 238 SER A C 1
ATOM 1938 O O . SER A 1 238 ? -3.752 -6.683 6.979 1.00 92.19 238 SER A O 1
ATOM 1940 N N . LEU A 1 239 ? -3.718 -6.013 4.833 1.00 92.12 239 LEU A N 1
ATOM 1941 C CA . LEU A 1 239 ? -3.480 -7.360 4.295 1.00 92.12 239 LEU A CA 1
ATOM 1942 C C . LEU A 1 239 ? -2.210 -7.982 4.889 1.00 92.12 239 LEU A C 1
ATOM 1944 O O . LEU A 1 239 ? -2.189 -9.153 5.240 1.00 92.12 239 LEU A O 1
ATOM 1948 N N . GLY A 1 240 ? -1.150 -7.184 5.044 1.00 88.56 240 GLY A N 1
ATOM 1949 C CA . GLY A 1 240 ? 0.105 -7.680 5.606 1.00 88.56 240 GLY A CA 1
ATOM 1950 C C . GLY A 1 240 ? -0.020 -8.218 7.035 1.00 88.56 240 GLY A C 1
ATOM 1951 O O . GLY A 1 240 ? 0.770 -9.075 7.394 1.00 88.56 240 GLY A O 1
ATOM 1952 N N . LYS A 1 241 ? -0.975 -7.719 7.831 1.00 90.06 241 LYS A N 1
ATOM 1953 C CA . LYS A 1 241 ? -1.298 -8.277 9.152 1.00 90.06 241 LYS A CA 1
ATOM 1954 C C . LYS A 1 241 ? -2.317 -9.406 9.063 1.00 90.06 241 LYS A C 1
ATOM 1956 O O . LYS A 1 241 ? -2.269 -10.325 9.853 1.00 90.06 241 LYS A O 1
ATOM 1961 N N . PHE A 1 242 ? -3.242 -9.336 8.112 1.00 91.81 242 PHE A N 1
ATOM 1962 C CA . PHE A 1 242 ? -4.242 -10.382 7.902 1.00 91.81 242 PHE A CA 1
ATOM 1963 C C . PHE A 1 242 ? -3.579 -11.725 7.559 1.00 91.81 242 PHE A C 1
ATOM 1965 O O . PHE A 1 242 ? -4.008 -12.778 8.018 1.00 91.81 242 PHE A O 1
ATOM 1972 N N . LEU A 1 243 ? -2.483 -11.664 6.798 1.00 89.44 243 LEU A N 1
ATOM 1973 C CA . LEU A 1 243 ? -1.643 -12.804 6.427 1.00 89.44 243 LEU A CA 1
ATOM 1974 C C . LEU A 1 243 ? -0.664 -13.264 7.521 1.00 89.44 243 LEU A C 1
ATOM 1976 O O . LEU A 1 243 ? 0.027 -14.255 7.310 1.00 89.44 243 LEU A O 1
ATOM 1980 N N . ASP A 1 244 ? -0.541 -12.533 8.629 1.00 87.44 244 ASP A N 1
ATOM 1981 C CA . ASP A 1 244 ? 0.449 -12.791 9.677 1.00 87.44 244 ASP A CA 1
ATOM 1982 C C . ASP A 1 244 ? -0.229 -13.472 10.868 1.00 87.44 244 ASP A C 1
ATOM 1984 O O . ASP A 1 244 ? -1.063 -12.868 11.543 1.00 87.44 244 ASP A O 1
ATOM 1988 N N . ASP A 1 245 ? 0.125 -14.730 11.122 1.00 84.25 245 ASP A N 1
ATOM 1989 C CA . ASP A 1 245 ? -0.453 -15.515 12.218 1.00 84.25 245 ASP A CA 1
ATOM 1990 C C . ASP A 1 245 ? -0.095 -14.930 13.598 1.00 84.25 245 ASP A C 1
ATOM 1992 O O . ASP A 1 245 ? -0.864 -15.077 14.545 1.00 84.25 245 ASP A O 1
ATOM 1996 N N . ASP A 1 246 ? 1.003 -14.170 13.690 1.00 85.44 246 ASP A N 1
ATOM 1997 C CA . ASP A 1 246 ? 1.462 -13.494 14.907 1.00 85.44 246 ASP A CA 1
ATOM 1998 C C . ASP A 1 246 ? 1.166 -11.981 14.880 1.00 85.44 246 ASP A C 1
ATOM 2000 O O . ASP A 1 246 ? 1.786 -11.192 15.607 1.00 85.44 246 ASP A O 1
ATOM 2004 N N . ALA A 1 247 ? 0.203 -11.532 14.063 1.00 85.94 247 ALA A N 1
ATOM 2005 C CA . ALA A 1 247 ? -0.094 -10.110 13.877 1.00 85.94 247 ALA A CA 1
ATOM 2006 C C . ALA A 1 247 ? -0.286 -9.352 15.198 1.00 85.94 247 ALA A C 1
ATOM 2008 O O . ALA A 1 247 ? 0.152 -8.203 15.320 1.00 85.94 247 ALA A O 1
ATOM 2009 N N . GLU A 1 248 ? -0.897 -9.985 16.201 1.00 86.94 248 GLU A N 1
ATOM 2010 C CA . GLU A 1 248 ? -1.150 -9.392 17.515 1.00 86.94 248 GLU A CA 1
ATOM 2011 C C . GLU A 1 248 ? 0.147 -8.961 18.219 1.00 86.94 248 GLU A C 1
ATOM 2013 O O . GLU A 1 248 ? 0.186 -7.887 18.825 1.00 86.94 248 GLU A O 1
ATOM 2018 N N . ALA A 1 249 ? 1.241 -9.714 18.057 1.00 86.00 249 ALA A N 1
ATOM 2019 C CA . ALA A 1 249 ? 2.554 -9.368 18.603 1.00 86.00 249 ALA A CA 1
ATOM 2020 C C . ALA A 1 249 ? 3.122 -8.074 17.993 1.00 86.00 249 ALA A C 1
ATOM 2022 O O . ALA A 1 249 ? 3.920 -7.383 18.627 1.00 86.00 249 ALA A O 1
ATOM 2023 N N . THR A 1 250 ? 2.683 -7.698 16.787 1.00 80.56 250 THR A N 1
ATOM 2024 C CA . THR A 1 250 ? 3.041 -6.414 16.159 1.00 80.56 250 THR A CA 1
ATOM 2025 C C . THR A 1 250 ? 2.104 -5.273 16.558 1.00 80.56 250 THR A C 1
ATOM 2027 O O . THR A 1 250 ? 2.498 -4.105 16.511 1.00 80.56 250 THR A O 1
ATOM 2030 N N . VAL A 1 251 ? 0.861 -5.587 16.940 1.00 86.25 251 VAL A N 1
ATOM 2031 C CA . VAL A 1 251 ? -0.163 -4.594 17.301 1.00 86.25 251 VAL A CA 1
ATOM 2032 C C . VAL A 1 251 ? -0.062 -4.195 18.771 1.00 86.25 251 VAL A C 1
ATOM 2034 O O . VAL A 1 251 ? -0.151 -3.007 19.068 1.00 86.25 251 VAL A O 1
ATOM 2037 N N . LYS A 1 252 ? 0.192 -5.139 19.684 1.00 87.81 252 LYS A N 1
ATOM 2038 C CA . LYS A 1 252 ? 0.309 -4.874 21.129 1.00 87.81 252 LYS A CA 1
ATOM 2039 C C . LYS A 1 252 ? 1.310 -3.762 21.471 1.00 87.81 252 LYS A C 1
ATOM 2041 O O . LYS A 1 252 ? 0.891 -2.781 22.076 1.00 87.81 252 LYS A O 1
ATOM 2046 N N . PRO A 1 253 ? 2.565 -3.784 20.977 1.00 87.31 253 PRO A N 1
ATOM 2047 C CA . PRO A 1 253 ? 3.516 -2.708 21.263 1.00 87.31 253 PRO A CA 1
ATOM 2048 C C . PRO A 1 253 ? 3.088 -1.344 20.709 1.00 87.31 253 PRO A C 1
ATOM 2050 O O . PRO A 1 253 ? 3.561 -0.309 21.173 1.00 87.31 253 PRO A O 1
ATOM 2053 N N . ALA A 1 254 ? 2.246 -1.327 19.670 1.00 86.69 254 ALA A N 1
ATOM 2054 C CA . ALA A 1 254 ? 1.658 -0.103 19.148 1.00 86.69 254 ALA A CA 1
ATOM 2055 C C . ALA A 1 254 ? 0.525 0.395 20.056 1.00 86.69 254 ALA A C 1
ATOM 2057 O O . ALA A 1 254 ? 0.452 1.596 20.304 1.00 86.69 254 ALA A O 1
ATOM 2058 N N . ILE A 1 255 ? -0.309 -0.499 20.588 1.00 88.88 255 ILE A N 1
ATOM 2059 C CA . ILE A 1 255 ? -1.331 -0.164 21.587 1.00 88.88 255 ILE A CA 1
ATOM 2060 C C . ILE A 1 255 ? -0.677 0.391 22.860 1.00 88.88 255 ILE A C 1
ATOM 2062 O O . ILE A 1 255 ? -1.059 1.466 23.300 1.00 88.88 255 ILE A O 1
ATOM 2066 N N . ASP A 1 256 ? 0.390 -0.235 23.365 1.00 88.06 256 ASP A N 1
ATOM 2067 C CA . ASP A 1 256 ? 1.097 0.183 24.593 1.00 88.06 256 ASP A CA 1
ATOM 2068 C C . ASP A 1 256 ? 1.707 1.600 24.527 1.00 88.06 256 ASP A C 1
ATOM 2070 O O . ASP A 1 256 ? 2.109 2.182 25.543 1.00 88.06 256 ASP A O 1
ATOM 2074 N N . ARG A 1 257 ? 1.824 2.165 23.318 1.00 87.06 257 ARG A N 1
ATOM 2075 C CA . ARG A 1 257 ? 2.268 3.551 23.096 1.00 87.06 257 ARG A CA 1
ATOM 2076 C C . ARG A 1 257 ? 1.146 4.570 23.257 1.00 87.06 257 ARG A C 1
ATOM 2078 O O . ARG A 1 257 ? 1.459 5.743 23.418 1.00 87.06 257 ARG A O 1
ATOM 2085 N N . ILE A 1 258 ? -0.113 4.145 23.199 1.00 88.88 258 ILE A N 1
ATOM 2086 C CA . ILE A 1 258 ? -1.287 4.978 23.446 1.00 88.88 258 ILE A CA 1
ATOM 2087 C C . ILE A 1 258 ? -1.544 4.900 24.947 1.00 88.88 258 ILE A C 1
ATOM 2089 O O . ILE A 1 258 ? -2.074 3.909 25.433 1.00 88.88 258 ILE A O 1
ATOM 2093 N N . LYS A 1 259 ? -1.090 5.898 25.708 1.00 88.00 259 LYS A N 1
ATOM 2094 C CA . LYS A 1 259 ? -1.175 5.856 27.180 1.00 88.00 259 LYS A CA 1
ATOM 2095 C C . LYS A 1 259 ? -2.211 6.813 27.745 1.00 88.00 259 LYS A C 1
ATOM 2097 O O . LYS A 1 259 ? -2.606 6.671 28.899 1.00 88.00 259 LYS A O 1
ATOM 2102 N N . LYS A 1 260 ? -2.605 7.806 26.957 1.00 90.12 260 LYS A N 1
ATOM 2103 C CA . LYS A 1 260 ? -3.480 8.900 27.367 1.00 90.12 260 LYS A CA 1
ATOM 2104 C C . LYS A 1 260 ? -4.350 9.363 26.193 1.00 90.12 260 LYS A C 1
ATOM 2106 O O . LYS A 1 260 ? -3.971 9.128 25.042 1.00 90.12 260 LYS A O 1
ATOM 2111 N N . PRO A 1 261 ? -5.488 10.029 26.459 1.00 88.94 261 PRO A N 1
ATOM 2112 C CA . PRO A 1 261 ? -6.438 10.406 25.416 1.00 88.94 261 PRO A CA 1
ATOM 2113 C C . PRO A 1 261 ? -5.843 11.219 24.262 1.00 88.94 261 PRO A C 1
ATOM 2115 O O . PRO A 1 261 ? -6.194 10.995 23.105 1.00 88.94 261 PRO A O 1
ATOM 2118 N N . GLU A 1 262 ? -4.878 12.096 24.542 1.00 88.50 262 GLU A N 1
ATOM 2119 C CA . GLU A 1 262 ? -4.230 12.928 23.523 1.00 88.50 262 GLU A CA 1
ATOM 2120 C C . GLU A 1 262 ? -3.446 12.083 22.502 1.00 88.50 262 GLU A C 1
ATOM 2122 O O . GLU A 1 262 ? -3.342 12.453 21.332 1.00 88.50 262 GLU A O 1
ATOM 2127 N N . ASP A 1 263 ? -2.929 10.918 22.915 1.00 86.75 263 ASP A N 1
ATOM 2128 C CA . ASP A 1 263 ? -2.242 9.982 22.017 1.00 86.75 263 ASP A CA 1
ATOM 2129 C C . ASP A 1 263 ? -3.229 9.303 21.049 1.00 86.75 263 ASP A C 1
ATOM 2131 O O . ASP A 1 263 ? -2.859 8.930 19.932 1.00 86.75 263 ASP A O 1
ATOM 2135 N N . ALA A 1 264 ? -4.487 9.135 21.466 1.00 88.12 264 ALA A N 1
ATOM 2136 C CA . ALA A 1 264 ? -5.539 8.502 20.678 1.00 88.12 264 ALA A CA 1
ATOM 2137 C C . ALA A 1 264 ? -6.227 9.483 19.718 1.00 88.12 264 ALA A C 1
ATOM 2139 O O . ALA A 1 264 ? -6.500 9.117 18.574 1.00 88.12 264 ALA A O 1
ATOM 2140 N N . GLU A 1 265 ? -6.451 10.738 20.123 1.00 88.19 265 GLU A N 1
ATOM 2141 C CA . GLU A 1 265 ? -7.012 11.797 19.258 1.00 88.19 265 GLU A CA 1
ATOM 2142 C C . GLU A 1 265 ? -6.208 11.963 17.961 1.00 88.19 265 GLU A C 1
ATOM 2144 O O . GLU A 1 265 ? -6.741 12.138 16.861 1.00 88.19 265 GLU A O 1
ATOM 2149 N N . ILE A 1 266 ? -4.895 11.798 18.083 1.00 85.25 266 ILE A N 1
ATOM 2150 C CA . ILE A 1 266 ? -3.924 11.804 16.998 1.00 85.25 266 ILE A CA 1
ATOM 2151 C C . ILE A 1 266 ? -4.245 10.783 15.885 1.00 85.25 266 ILE A C 1
ATOM 2153 O O . ILE A 1 266 ? -3.924 11.029 14.714 1.00 85.25 266 ILE A O 1
ATOM 2157 N N . LEU A 1 267 ? -4.896 9.661 16.207 1.00 87.19 267 LEU A N 1
ATOM 2158 C CA . LEU A 1 267 ? -5.211 8.588 15.257 1.00 87.19 267 LEU A CA 1
ATOM 2159 C C . LEU A 1 267 ? -6.251 9.016 14.209 1.00 87.19 267 LEU A C 1
ATOM 2161 O O . LEU A 1 267 ? -6.174 8.563 13.065 1.00 87.19 267 LEU A O 1
ATOM 2165 N N . LEU A 1 268 ? -7.163 9.929 14.564 1.00 88.44 268 LEU A N 1
ATOM 2166 C CA . LEU A 1 268 ? -8.227 10.423 13.677 1.00 88.44 268 LEU A CA 1
ATOM 2167 C C . LEU A 1 268 ? -7.811 11.637 12.840 1.00 88.44 268 LEU A C 1
ATOM 2169 O O . LEU A 1 268 ? -8.511 12.049 11.917 1.00 88.44 268 LEU A O 1
ATOM 2173 N N . THR A 1 269 ? -6.648 12.223 13.126 1.00 81.94 269 THR A N 1
ATOM 2174 C CA . THR A 1 269 ? -6.186 13.406 12.395 1.00 81.94 269 THR A CA 1
ATOM 2175 C C . THR A 1 269 ? -5.996 13.107 10.904 1.00 81.94 269 THR A C 1
ATOM 2177 O O . THR A 1 269 ? -5.536 12.032 10.515 1.00 81.94 269 THR A O 1
ATOM 2180 N N . LYS A 1 270 ? -6.289 14.084 10.039 1.00 72.06 270 LYS A N 1
ATOM 2181 C CA . LYS A 1 270 ? -5.953 14.025 8.600 1.00 72.06 270 LYS A CA 1
ATOM 2182 C C . LYS A 1 270 ? -4.475 14.347 8.353 1.00 72.06 270 LYS A C 1
ATOM 2184 O O . LYS A 1 270 ? -3.804 13.767 7.494 1.00 72.06 270 LYS A O 1
ATOM 2189 N N . TYR A 1 271 ? -3.953 15.275 9.152 1.00 63.78 271 TYR A N 1
ATOM 2190 C CA . TYR A 1 271 ? -2.670 15.923 8.920 1.00 63.78 271 TYR A CA 1
ATOM 2191 C C . TYR A 1 271 ? -1.462 15.129 9.436 1.00 63.78 271 TYR A C 1
ATOM 2193 O O . TYR A 1 271 ? -1.552 14.046 10.030 1.00 63.78 271 TYR A O 1
ATOM 2201 N N . ARG A 1 272 ? -0.287 15.672 9.101 1.00 57.16 272 ARG A N 1
ATOM 2202 C CA . ARG A 1 272 ? 1.033 15.160 9.466 1.00 57.16 272 ARG A CA 1
ATOM 2203 C C . ARG A 1 272 ? 1.232 15.200 10.984 1.00 57.16 272 ARG A C 1
ATOM 2205 O O . ARG A 1 272 ? 1.115 16.254 11.591 1.00 57.16 272 ARG A O 1
ATOM 2212 N N . LEU A 1 273 ? 1.602 14.063 11.562 1.00 54.31 273 LEU A N 1
ATOM 2213 C CA . LEU A 1 273 ? 2.088 13.923 12.934 1.00 54.31 273 LEU A CA 1
ATOM 2214 C C . LEU A 1 273 ? 3.618 13.903 12.952 1.00 54.31 273 LEU A C 1
ATOM 2216 O O . LEU A 1 273 ? 4.242 13.004 12.392 1.00 54.31 273 LEU A O 1
ATOM 2220 N N . SER A 1 274 ? 4.254 14.852 13.621 1.00 45.81 274 SER A N 1
ATOM 2221 C CA . SER A 1 274 ? 5.707 14.822 13.788 1.00 45.81 274 SER A CA 1
ATOM 2222 C C . SER A 1 274 ? 6.164 13.713 14.749 1.00 45.81 274 SER A C 1
ATOM 2224 O O . SER A 1 274 ? 5.646 13.597 15.857 1.00 45.81 274 SER A O 1
ATOM 2226 N N . GLY A 1 275 ? 7.219 12.981 14.378 1.00 53.38 275 GLY A N 1
ATOM 2227 C CA . GLY A 1 275 ? 8.064 12.233 15.320 1.00 53.38 275 GLY A CA 1
ATOM 2228 C C . GLY A 1 275 ? 7.429 10.986 15.951 1.00 53.38 275 GLY A C 1
ATOM 2229 O O . GLY A 1 275 ? 6.771 10.202 15.272 1.00 53.38 275 GLY A O 1
ATOM 2230 N N . ASN A 1 276 ? 7.666 10.798 17.256 1.00 48.69 276 ASN A N 1
ATOM 2231 C CA . ASN A 1 276 ? 7.308 9.603 18.044 1.00 48.69 276 ASN A CA 1
ATOM 2232 C C . ASN A 1 276 ? 5.794 9.359 18.192 1.00 48.69 276 ASN A C 1
ATOM 2234 O O . ASN A 1 276 ? 5.397 8.313 18.693 1.00 48.69 276 ASN A O 1
ATOM 2238 N N . MET A 1 277 ? 4.958 10.299 17.744 1.00 51.41 277 MET A N 1
ATOM 2239 C CA . MET A 1 277 ? 3.494 10.188 17.748 1.00 51.41 277 MET A CA 1
ATOM 2240 C C . MET A 1 277 ? 2.951 9.407 16.542 1.00 51.41 277 MET A C 1
ATOM 2242 O O . MET A 1 277 ? 1.748 9.186 16.415 1.00 51.41 277 MET A O 1
ATOM 2246 N N . GLN A 1 278 ? 3.822 8.998 15.616 1.00 61.31 278 GLN A N 1
ATOM 2247 C CA . GLN A 1 278 ? 3.417 8.253 14.438 1.00 61.31 278 GLN A CA 1
ATOM 2248 C C . GLN A 1 278 ? 3.200 6.769 14.771 1.00 61.31 278 GLN A C 1
ATOM 2250 O O . GLN A 1 278 ? 4.143 5.983 14.838 1.00 61.31 278 GLN A O 1
ATOM 2255 N N . ASN A 1 279 ? 1.935 6.389 14.960 1.00 69.88 279 ASN A N 1
ATOM 2256 C CA . ASN A 1 279 ? 1.533 5.017 15.253 1.00 69.88 279 ASN A CA 1
ATOM 2257 C C . ASN A 1 279 ? 0.860 4.335 14.048 1.00 69.88 279 ASN A C 1
ATOM 2259 O O . ASN A 1 279 ? -0.293 3.906 14.104 1.00 69.88 279 ASN A O 1
ATOM 2263 N N . ASP A 1 280 ? 1.577 4.256 12.921 1.00 71.69 280 ASP A N 1
ATOM 2264 C CA . ASP A 1 280 ? 1.014 3.779 11.644 1.00 71.69 280 ASP A CA 1
ATOM 2265 C C . ASP A 1 280 ? 0.606 2.297 11.659 1.00 71.69 280 ASP A C 1
ATOM 2267 O O . ASP A 1 280 ? -0.084 1.838 10.754 1.00 71.69 280 ASP A O 1
ATOM 2271 N N . HIS A 1 281 ? 1.019 1.529 12.672 1.00 78.50 281 HIS A N 1
ATOM 2272 C CA . HIS A 1 281 ? 0.569 0.149 12.827 1.00 78.50 281 HIS A CA 1
ATOM 2273 C C . HIS A 1 281 ? -0.917 0.075 13.201 1.00 78.50 281 HIS A C 1
ATOM 2275 O O . HIS A 1 281 ? -1.580 -0.870 12.789 1.00 78.50 281 HIS A O 1
ATOM 2281 N N . VAL A 1 282 ? -1.457 1.043 13.941 1.00 85.19 282 VAL A N 1
ATOM 2282 C CA . VAL A 1 282 ? -2.873 1.055 14.363 1.00 85.19 282 VAL A CA 1
ATOM 2283 C C . VAL A 1 282 ? -3.686 2.145 13.671 1.00 85.19 282 VAL A C 1
ATOM 2285 O O . VAL A 1 282 ? -4.891 1.989 13.488 1.00 85.19 282 VAL A O 1
ATOM 2288 N N . ARG A 1 283 ? -3.028 3.218 13.220 1.00 87.19 283 ARG A N 1
ATOM 2289 C CA . ARG A 1 283 ? -3.644 4.263 12.404 1.00 87.19 283 ARG A CA 1
ATOM 2290 C C . ARG A 1 283 ? -3.752 3.819 10.949 1.00 87.19 283 ARG A C 1
ATOM 2292 O O . ARG A 1 283 ? -2.750 3.521 10.296 1.00 87.19 283 ARG A O 1
ATOM 2299 N N . MET A 1 284 ? -4.961 3.880 10.411 1.00 89.00 284 MET A N 1
ATOM 2300 C CA . MET A 1 284 ? -5.255 3.649 9.003 1.00 89.00 284 MET A CA 1
ATOM 2301 C C . MET A 1 284 ? -5.573 4.954 8.280 1.00 89.00 284 MET A C 1
ATOM 2303 O O . MET A 1 284 ? -6.009 5.940 8.877 1.00 89.00 284 MET A O 1
ATOM 2307 N N . ARG A 1 285 ? -5.310 4.964 6.971 1.00 89.31 285 ARG A N 1
ATOM 2308 C CA . ARG A 1 285 ? -5.621 6.089 6.087 1.00 89.31 285 ARG A CA 1
ATOM 2309 C C . ARG A 1 285 ? -6.539 5.651 4.962 1.00 89.31 285 ARG A C 1
ATOM 2311 O O . ARG A 1 285 ? -6.268 4.639 4.314 1.00 89.31 285 ARG A O 1
ATOM 2318 N N . GLY A 1 286 ? -7.589 6.427 4.744 1.00 90.88 286 GLY A N 1
ATOM 2319 C CA . GLY A 1 286 ? -8.591 6.225 3.701 1.00 90.88 286 GLY A CA 1
ATOM 2320 C C . GLY A 1 286 ? -8.780 7.474 2.848 1.00 90.88 286 GLY A C 1
ATOM 2321 O O . GLY A 1 286 ? -8.163 8.508 3.106 1.00 90.88 286 GLY A O 1
ATOM 2322 N N . VAL A 1 287 ? -9.665 7.362 1.865 1.00 92.62 287 VAL A N 1
ATOM 2323 C CA . VAL A 1 287 ? -10.205 8.471 1.067 1.00 92.62 287 VAL A CA 1
ATOM 2324 C C . VAL A 1 287 ? -11.724 8.495 1.230 1.00 92.62 287 VAL A C 1
ATOM 2326 O O . VAL A 1 287 ? -12.294 7.439 1.509 1.00 92.62 287 VAL A O 1
ATOM 2329 N N . TYR A 1 288 ? -12.363 9.656 1.056 1.00 91.12 288 TYR A N 1
ATOM 2330 C CA . TYR A 1 288 ? -13.830 9.750 1.110 1.00 91.12 288 TYR A CA 1
ATOM 2331 C C . TYR A 1 288 ? -14.514 8.941 0.007 1.00 91.12 288 TYR A C 1
ATOM 2333 O O . TYR A 1 288 ? -15.279 8.030 0.310 1.00 91.12 288 TYR A O 1
ATOM 2341 N N . ASP A 1 289 ? -14.191 9.212 -1.260 1.00 93.06 289 ASP A N 1
ATOM 2342 C CA . ASP A 1 289 ? -14.699 8.431 -2.385 1.00 93.06 289 ASP A CA 1
ATOM 2343 C C . ASP A 1 289 ? -13.597 7.540 -2.965 1.00 93.06 289 ASP A C 1
ATOM 2345 O O . ASP A 1 289 ? -12.648 7.994 -3.607 1.00 93.06 289 ASP A O 1
ATOM 2349 N N . ARG A 1 290 ? -13.732 6.230 -2.748 1.00 91.62 290 ARG A N 1
ATOM 2350 C CA . ARG A 1 290 ? -12.789 5.227 -3.260 1.00 91.62 290 ARG A CA 1
ATOM 2351 C C . ARG A 1 290 ? -12.910 5.006 -4.768 1.00 91.62 290 ARG A C 1
ATOM 2353 O O . ARG A 1 290 ? -11.996 4.415 -5.339 1.00 91.62 290 ARG A O 1
ATOM 2360 N N . ASN A 1 291 ? -13.993 5.453 -5.400 1.00 93.75 291 ASN A N 1
ATOM 2361 C CA . ASN A 1 291 ? -14.192 5.356 -6.843 1.00 93.75 291 ASN A CA 1
ATOM 2362 C C . ASN A 1 291 ? -13.638 6.564 -7.600 1.00 93.75 291 ASN A C 1
ATOM 2364 O O . ASN A 1 291 ? -13.397 6.457 -8.803 1.00 93.75 291 ASN A O 1
ATOM 2368 N N . ASN A 1 292 ? -13.400 7.680 -6.909 1.00 95.44 292 ASN A N 1
ATOM 2369 C CA . ASN A 1 292 ? -12.839 8.880 -7.504 1.00 95.44 292 ASN A CA 1
ATOM 2370 C C . ASN A 1 292 ? -11.313 8.896 -7.365 1.00 95.44 292 ASN A C 1
ATOM 2372 O O . ASN A 1 292 ? -10.765 9.082 -6.278 1.00 95.44 292 ASN A O 1
ATOM 2376 N N . ALA A 1 293 ? -10.609 8.744 -8.488 1.00 96.19 293 ALA A N 1
ATOM 2377 C CA . ALA A 1 293 ? -9.153 8.753 -8.507 1.00 96.19 293 ALA A CA 1
ATOM 2378 C C . ALA A 1 293 ? -8.554 10.051 -7.938 1.00 96.19 293 ALA A C 1
ATOM 2380 O O . ALA A 1 293 ? -7.507 9.999 -7.293 1.00 96.19 293 ALA A O 1
ATOM 2381 N N . ASP A 1 294 ? -9.202 11.204 -8.098 1.00 96.06 294 ASP A N 1
ATOM 2382 C CA . ASP A 1 294 ? -8.626 12.480 -7.666 1.00 96.06 294 ASP A CA 1
ATOM 2383 C C . ASP A 1 294 ? -8.531 12.587 -6.128 1.00 96.06 294 ASP A C 1
ATOM 2385 O O . ASP A 1 294 ? -7.590 13.189 -5.605 1.00 96.06 294 ASP A O 1
ATOM 2389 N N . HIS A 1 295 ? -9.385 11.873 -5.383 1.00 95.00 295 HIS A N 1
ATOM 2390 C CA . HIS A 1 295 ? -9.327 11.825 -3.914 1.00 95.00 295 HIS A CA 1
ATOM 2391 C C . HIS A 1 295 ? -8.053 11.132 -3.400 1.00 95.00 295 HIS A C 1
ATOM 2393 O O . HIS A 1 295 ? -7.629 11.340 -2.2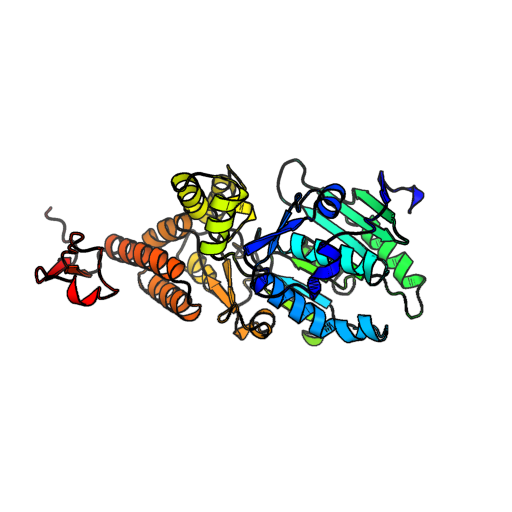66 1.00 95.00 295 HIS A O 1
ATOM 2399 N N . TYR A 1 296 ? -7.388 10.318 -4.226 1.00 94.94 296 TYR A N 1
ATOM 2400 C CA . TYR A 1 296 ? -6.156 9.624 -3.840 1.00 94.94 296 TYR A CA 1
ATOM 2401 C C . TYR A 1 296 ? -4.948 10.560 -3.834 1.00 94.94 296 TYR A C 1
ATOM 2403 O O . TYR A 1 296 ? -3.950 10.257 -3.181 1.00 94.94 296 TYR A O 1
ATOM 2411 N N . VAL A 1 297 ? -5.026 11.693 -4.531 1.00 92.31 297 VAL A N 1
ATOM 2412 C CA . VAL A 1 297 ? -3.936 12.671 -4.668 1.00 92.31 297 VAL A CA 1
ATOM 2413 C C . VAL A 1 297 ? -4.251 14.019 -4.019 1.00 92.31 297 VAL A C 1
ATOM 2415 O O . VAL A 1 297 ? -3.337 14.826 -3.840 1.00 92.31 297 VAL A O 1
ATOM 2418 N N . ASP A 1 298 ? -5.506 14.247 -3.627 1.00 90.06 298 ASP A N 1
ATOM 2419 C CA . ASP A 1 298 ? -5.915 15.382 -2.806 1.00 90.06 298 ASP A CA 1
ATOM 2420 C C . ASP A 1 298 ? -5.867 15.034 -1.311 1.00 90.06 298 ASP A C 1
ATOM 2422 O O . ASP A 1 298 ? -6.640 14.227 -0.805 1.00 90.06 298 ASP A O 1
ATOM 2426 N N . VAL A 1 299 ? -4.958 15.678 -0.578 1.00 86.56 299 VAL A N 1
ATOM 2427 C CA . VAL A 1 299 ? -4.791 15.467 0.868 1.00 86.56 299 VAL A CA 1
ATOM 2428 C C . VAL A 1 299 ? -6.018 15.929 1.669 1.00 86.56 299 VAL A C 1
ATOM 2430 O O . VAL A 1 299 ? -6.242 15.414 2.765 1.00 86.56 299 VAL A O 1
ATOM 2433 N N . GLY A 1 300 ? -6.813 16.875 1.152 1.00 87.31 300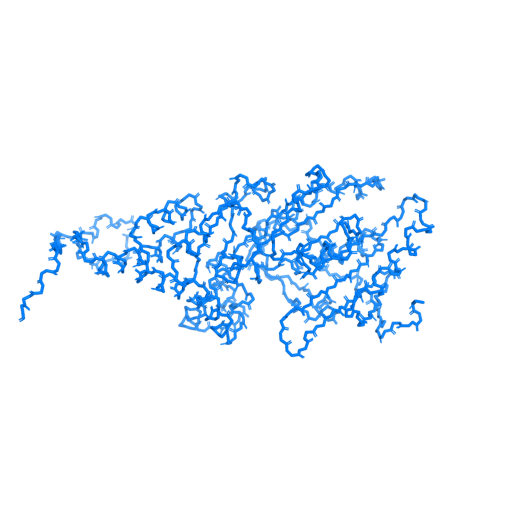 GLY A N 1
ATOM 2434 C CA . GLY A 1 300 ? -8.065 17.311 1.782 1.00 87.31 300 GLY A CA 1
ATOM 2435 C C . GLY A 1 300 ? -9.117 16.200 1.843 1.00 87.31 300 GLY A C 1
ATOM 2436 O O . GLY A 1 300 ? -9.874 16.110 2.817 1.00 87.31 300 GLY A O 1
ATOM 2437 N N . GLU A 1 301 ? -9.066 15.300 0.860 1.00 91.75 301 GLU A N 1
ATOM 2438 C CA . GLU A 1 301 ? -9.964 14.156 0.702 1.00 91.75 301 GLU A CA 1
ATOM 2439 C C . GLU A 1 301 ? -9.537 12.921 1.507 1.00 91.75 301 GLU A C 1
ATOM 2441 O O . GLU A 1 301 ? -10.208 11.885 1.492 1.00 91.75 301 GLU A O 1
ATOM 2446 N N . TRP A 1 302 ? -8.412 13.002 2.221 1.00 90.62 302 TRP A N 1
ATOM 2447 C CA . TRP A 1 302 ? -7.909 11.897 3.027 1.00 90.62 302 TRP A CA 1
ATOM 2448 C C . TRP A 1 302 ? -8.500 11.906 4.433 1.00 90.62 302 TRP A C 1
ATOM 2450 O O . TRP A 1 302 ? -8.713 12.953 5.051 1.00 90.62 302 TRP A O 1
ATOM 2460 N N . ILE A 1 303 ? -8.671 10.708 4.985 1.00 90.06 303 ILE A N 1
ATOM 2461 C CA . ILE A 1 303 ? -9.138 10.494 6.356 1.00 90.06 303 ILE A CA 1
ATOM 2462 C C . ILE A 1 303 ? -8.116 9.706 7.180 1.00 90.06 303 ILE A C 1
ATOM 2464 O O . ILE A 1 303 ? -7.391 8.853 6.657 1.00 90.06 303 ILE A O 1
ATOM 2468 N N . GLY A 1 304 ? -8.067 9.990 8.482 1.00 89.38 304 GLY A N 1
ATOM 2469 C CA . GLY A 1 304 ? -7.414 9.154 9.487 1.00 89.38 304 GLY A CA 1
ATOM 2470 C C . GLY A 1 304 ? -8.471 8.379 10.263 1.00 89.38 304 GLY A C 1
ATOM 2471 O O . GLY A 1 304 ? -9.495 8.945 10.627 1.00 89.38 304 GLY A O 1
ATOM 2472 N N . CYS A 1 305 ? -8.253 7.089 10.488 1.00 91.25 305 CYS A N 1
ATOM 2473 C CA . CYS A 1 305 ? -9.188 6.251 11.237 1.00 91.25 305 CYS A CA 1
ATOM 2474 C C . CYS A 1 305 ? -8.467 5.090 11.929 1.00 91.25 305 CYS A C 1
ATOM 2476 O O . CYS A 1 305 ? -7.295 4.806 11.659 1.00 91.25 305 CYS A O 1
ATOM 2478 N N . VAL A 1 306 ? -9.188 4.403 12.812 1.00 91.94 306 VAL A N 1
ATOM 2479 C CA . VAL A 1 306 ? -8.767 3.148 13.440 1.00 91.94 306 VAL A CA 1
ATOM 2480 C C . VAL A 1 306 ? -9.776 2.086 13.041 1.00 91.94 306 VAL A C 1
ATOM 2482 O O . VAL A 1 306 ? -10.943 2.194 13.388 1.00 91.94 306 VAL A O 1
ATOM 2485 N N . THR A 1 307 ? -9.332 1.072 12.305 1.00 91.19 307 THR A N 1
ATOM 2486 C CA . THR A 1 307 ? -10.222 0.019 11.786 1.00 91.19 307 THR A CA 1
ATOM 2487 C C . THR A 1 307 ? -10.065 -1.315 12.524 1.00 91.19 307 THR A C 1
ATOM 2489 O O . THR A 1 307 ? -10.760 -2.273 12.210 1.00 91.19 307 THR A O 1
ATOM 2492 N N . SER A 1 308 ? -9.139 -1.413 13.490 1.00 92.12 308 SER A N 1
ATOM 2493 C CA . SER A 1 308 ? -8.932 -2.630 14.290 1.00 92.12 308 SER A CA 1
ATOM 2494 C C . SER A 1 308 ? -9.854 -2.636 15.494 1.00 92.12 308 SER A C 1
ATOM 2496 O O . SER A 1 308 ? -9.773 -1.745 16.341 1.00 92.12 308 SER A O 1
ATOM 2498 N N . LYS A 1 309 ? -10.672 -3.684 15.602 1.00 92.56 309 LYS A N 1
ATOM 2499 C CA . LYS A 1 309 ? -11.574 -3.879 16.737 1.00 92.56 309 LYS A CA 1
ATOM 2500 C C . LYS A 1 309 ? -10.806 -4.065 18.050 1.00 92.56 309 LYS A C 1
ATOM 2502 O O . LYS A 1 309 ? -11.179 -3.444 19.039 1.00 92.56 309 LYS A O 1
ATOM 2507 N N . LEU A 1 310 ? -9.677 -4.785 18.038 1.00 92.75 310 LEU A N 1
ATOM 2508 C CA . LEU A 1 310 ? -8.772 -4.885 19.195 1.00 92.75 310 LEU A CA 1
ATOM 2509 C C . LEU A 1 310 ? -8.346 -3.502 19.714 1.00 92.75 310 LEU A C 1
ATOM 2511 O O . LEU A 1 310 ? -8.371 -3.239 20.916 1.00 92.75 310 LEU A O 1
ATOM 2515 N N . VAL A 1 311 ? -7.956 -2.604 18.805 1.00 93.06 311 VAL A N 1
ATOM 2516 C CA . VAL A 1 311 ? -7.530 -1.250 19.182 1.00 93.06 311 VAL A CA 1
ATOM 2517 C C . VAL A 1 311 ? -8.721 -0.439 19.689 1.00 93.06 311 VAL A C 1
ATOM 2519 O O . VAL A 1 311 ? -8.594 0.238 20.702 1.00 93.06 311 VAL A O 1
ATOM 2522 N N . LEU A 1 312 ? -9.881 -0.514 19.033 1.00 94.12 312 LEU A N 1
ATOM 2523 C CA . LEU A 1 312 ? -11.080 0.205 19.473 1.00 94.12 312 LEU A CA 1
ATOM 2524 C C . LEU A 1 312 ? -11.563 -0.246 20.856 1.00 94.12 312 LEU A C 1
ATOM 2526 O O . LEU A 1 312 ? -11.956 0.598 21.654 1.00 94.12 312 LEU A O 1
ATOM 2530 N N . HIS A 1 313 ? -11.463 -1.538 21.175 1.00 91.81 313 HIS A N 1
ATOM 2531 C CA . HIS A 1 313 ? -11.737 -2.060 22.517 1.00 91.81 313 HIS A CA 1
ATOM 2532 C C . HIS A 1 313 ? -10.800 -1.458 23.566 1.00 91.81 313 HIS A C 1
ATOM 2534 O O . HIS A 1 313 ? -11.262 -1.011 24.614 1.00 91.81 313 HIS A O 1
ATOM 2540 N N . HIS A 1 314 ? -9.499 -1.368 23.271 1.00 91.81 314 HIS A N 1
ATOM 2541 C CA . HIS A 1 314 ? -8.554 -0.679 24.152 1.00 91.81 314 HIS A CA 1
ATOM 2542 C C . HIS A 1 314 ? -8.907 0.808 24.320 1.00 91.81 314 HIS A C 1
ATOM 2544 O O . HIS A 1 314 ? -8.899 1.335 25.432 1.00 91.81 314 HIS A O 1
ATOM 2550 N N . LEU A 1 315 ? -9.262 1.482 23.223 1.00 93.88 315 LEU A N 1
ATOM 2551 C CA . LEU A 1 315 ? -9.643 2.891 23.248 1.00 93.88 315 LEU A CA 1
ATOM 2552 C C . LEU A 1 315 ? -10.954 3.130 24.002 1.00 93.88 315 LEU A C 1
ATOM 2554 O O . LEU A 1 315 ? -11.085 4.184 24.611 1.00 93.88 315 LEU A O 1
ATOM 2558 N N . ALA A 1 316 ? -11.910 2.199 24.007 1.00 93.00 316 ALA A N 1
ATOM 2559 C CA . ALA A 1 316 ? -13.209 2.387 24.662 1.00 93.00 316 ALA A CA 1
ATOM 2560 C C . ALA A 1 316 ? -13.086 2.604 26.179 1.00 93.00 316 ALA A C 1
ATOM 2562 O O . ALA A 1 316 ? -13.810 3.420 26.745 1.00 93.00 316 ALA A O 1
ATOM 2563 N N . ALA A 1 317 ? -12.118 1.943 26.818 1.00 89.56 317 ALA A N 1
ATOM 2564 C CA . ALA A 1 317 ? -11.814 2.133 28.237 1.00 89.56 317 ALA A CA 1
ATOM 2565 C C . ALA A 1 317 ? -11.060 3.447 28.535 1.00 89.56 317 ALA A C 1
ATOM 2567 O O . ALA A 1 317 ? -10.976 3.874 29.684 1.00 89.56 317 ALA A O 1
ATOM 2568 N N . MET A 1 318 ? -10.482 4.097 27.522 1.00 91.75 318 MET A N 1
ATOM 2569 C CA . MET A 1 318 ? -9.651 5.298 27.685 1.00 91.75 318 MET A CA 1
ATOM 2570 C C . MET A 1 318 ? -10.360 6.575 27.226 1.00 91.75 318 M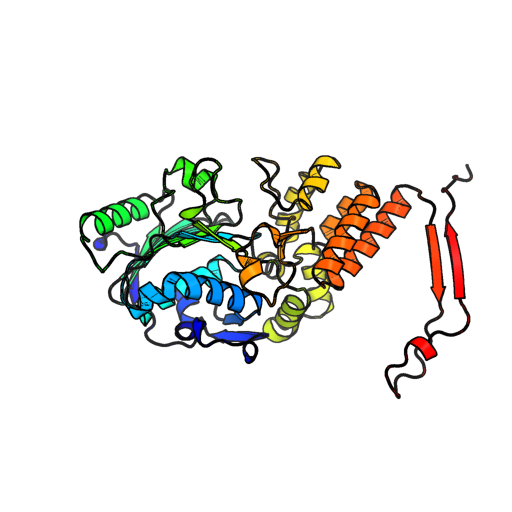ET A C 1
ATOM 2572 O O . MET A 1 318 ? -10.263 7.621 27.867 1.00 91.75 318 MET A O 1
ATOM 2576 N N . MET A 1 319 ? -11.061 6.495 26.099 1.00 94.06 319 MET A N 1
ATOM 2577 C CA . MET A 1 319 ? -11.631 7.625 25.382 1.00 94.06 319 MET A CA 1
ATOM 2578 C C . MET A 1 319 ? -13.064 7.886 25.802 1.00 94.06 319 MET A C 1
ATOM 2580 O O . MET A 1 319 ? -13.815 6.969 26.135 1.00 94.06 319 MET A O 1
ATOM 2584 N N . LYS A 1 320 ? -13.444 9.162 25.757 1.00 91.81 320 LYS A N 1
ATOM 2585 C CA . LYS A 1 320 ? -14.823 9.605 25.957 1.00 91.81 320 LYS A CA 1
ATOM 2586 C C . LYS A 1 320 ? -15.683 9.285 24.720 1.00 91.81 320 LYS A C 1
ATOM 2588 O O . LYS A 1 320 ? -15.138 9.176 23.620 1.00 91.81 320 LYS A O 1
ATOM 2593 N N . PRO A 1 321 ? -17.020 9.221 24.869 1.00 90.56 321 PRO A N 1
ATOM 2594 C CA . PRO A 1 321 ? -17.927 8.867 23.773 1.00 90.56 321 PRO A CA 1
ATOM 2595 C C . PRO A 1 321 ? -17.800 9.758 22.522 1.00 90.56 321 PRO A C 1
ATOM 2597 O O . PRO A 1 321 ? -17.878 9.261 21.403 1.00 90.56 321 PRO A O 1
ATOM 2600 N N . ASN A 1 322 ? -17.494 11.049 22.695 1.00 92.38 322 ASN A N 1
ATOM 2601 C CA . ASN A 1 322 ? -17.308 12.010 21.599 1.00 92.38 322 ASN A CA 1
ATOM 2602 C C . ASN A 1 322 ? -16.202 11.620 20.596 1.00 92.38 322 ASN A C 1
ATOM 2604 O O . ASN A 1 322 ? -16.278 11.979 19.424 1.00 92.38 322 ASN A O 1
ATOM 2608 N N . PHE A 1 323 ? -15.180 10.875 21.030 1.00 94.25 323 PHE A N 1
ATOM 2609 C CA . PHE A 1 323 ? -14.158 10.339 20.128 1.00 94.25 323 PHE A CA 1
ATOM 2610 C C . PHE A 1 323 ? -14.763 9.350 19.122 1.00 94.25 323 PHE A C 1
ATOM 2612 O O . PHE A 1 323 ? -14.447 9.388 17.933 1.00 94.25 323 PHE A O 1
ATOM 2619 N N . PHE A 1 324 ? -15.651 8.475 19.596 1.00 95.19 324 PHE A N 1
ATOM 2620 C CA . PHE A 1 324 ? -16.309 7.481 18.755 1.00 95.19 324 PHE A CA 1
ATOM 2621 C C . PHE A 1 324 ? -17.427 8.100 17.918 1.00 95.19 324 PHE A C 1
ATOM 2623 O O . PHE A 1 324 ? -17.614 7.677 16.788 1.00 95.19 324 PHE A O 1
ATOM 2630 N N . GLU A 1 325 ? -18.106 9.144 18.400 1.00 93.31 325 GLU A N 1
ATOM 2631 C CA . GLU A 1 325 ? -19.036 9.938 17.578 1.00 93.31 325 GLU A CA 1
ATOM 2632 C C . GLU A 1 325 ? -18.323 10.559 16.366 1.00 93.31 325 GLU A C 1
ATOM 2634 O O . GLU A 1 325 ? -18.833 10.518 15.245 1.00 93.31 325 GLU A O 1
ATOM 2639 N N . GLU A 1 326 ? -17.107 11.078 16.560 1.00 94.06 326 GLU A N 1
ATOM 2640 C CA . GLU A 1 326 ? -16.292 11.592 15.458 1.00 94.06 326 GLU A CA 1
ATOM 2641 C C . GLU A 1 326 ? -15.867 10.478 14.493 1.00 94.06 326 GLU A C 1
ATOM 2643 O O . GLU A 1 326 ? -15.982 10.635 13.275 1.00 94.06 326 GLU A O 1
ATOM 2648 N N . LEU A 1 327 ? -15.421 9.331 15.012 1.00 94.19 327 LEU A N 1
ATOM 2649 C CA . LEU A 1 327 ? -15.082 8.181 14.172 1.00 94.19 327 LEU A CA 1
ATOM 2650 C C . LEU A 1 327 ? -16.309 7.645 13.410 1.00 94.19 327 LEU A C 1
ATOM 2652 O O . LEU A 1 327 ? -16.177 7.260 12.251 1.00 94.19 327 LEU A O 1
ATOM 2656 N N . MET A 1 328 ? -17.503 7.709 14.003 1.00 94.56 328 MET A N 1
ATOM 2657 C CA . MET A 1 328 ? -18.772 7.347 13.369 1.00 94.56 328 MET A CA 1
ATOM 2658 C C . MET A 1 328 ? -19.077 8.260 12.185 1.00 94.56 328 MET A C 1
ATOM 2660 O O . MET A 1 328 ? -19.436 7.808 11.099 1.00 94.56 328 MET A O 1
ATOM 2664 N N . ARG A 1 329 ? -18.889 9.571 12.378 1.00 93.19 329 ARG A N 1
ATOM 2665 C CA . ARG A 1 329 ? -19.039 10.567 11.314 1.00 93.19 329 ARG A CA 1
ATOM 2666 C C . ARG A 1 329 ? -18.074 10.294 10.164 1.00 93.19 329 ARG A C 1
ATOM 2668 O O . ARG A 1 329 ? -18.460 10.419 9.003 1.00 93.19 329 ARG A O 1
ATOM 2675 N N . ILE A 1 330 ? -16.836 9.906 10.477 1.00 92.38 330 ILE A N 1
ATOM 2676 C CA . ILE A 1 330 ? -15.848 9.496 9.474 1.00 92.38 330 ILE A CA 1
ATOM 2677 C C . ILE A 1 330 ? -16.326 8.239 8.738 1.00 92.38 330 ILE A C 1
ATOM 2679 O O . ILE A 1 330 ? -16.307 8.245 7.510 1.00 92.38 330 ILE A O 1
ATOM 2683 N N . ALA A 1 331 ? -16.777 7.206 9.456 1.00 92.12 331 ALA A N 1
ATOM 2684 C CA . ALA A 1 331 ? -17.254 5.942 8.889 1.00 92.12 331 ALA A CA 1
ATOM 2685 C C . ALA A 1 331 ? -18.387 6.148 7.875 1.00 92.12 331 ALA A C 1
ATOM 2687 O O . ALA A 1 331 ? -18.276 5.720 6.725 1.00 92.12 331 ALA A O 1
ATOM 2688 N N . ARG A 1 332 ? -19.409 6.918 8.267 1.00 91.31 332 ARG A N 1
ATOM 2689 C CA . ARG A 1 332 ? -20.523 7.319 7.395 1.00 91.31 332 ARG A CA 1
ATOM 2690 C C . ARG A 1 332 ? -20.049 8.114 6.189 1.00 91.31 332 ARG A C 1
ATOM 2692 O O . ARG A 1 332 ? -20.473 7.861 5.068 1.00 91.31 332 ARG A O 1
ATOM 2699 N N . GLY A 1 333 ? -19.137 9.061 6.410 1.00 88.69 333 GLY A N 1
ATOM 2700 C CA . GLY A 1 333 ? -18.586 9.896 5.346 1.00 88.69 333 GLY A CA 1
ATOM 2701 C C . GLY A 1 333 ? -17.846 9.100 4.269 1.00 88.69 333 GLY A C 1
ATOM 2702 O O . GLY A 1 333 ? -17.842 9.515 3.116 1.00 88.69 333 GLY A O 1
ATOM 2703 N N . VAL A 1 334 ? -17.234 7.967 4.627 1.00 89.25 334 VAL A N 1
ATOM 2704 C CA . VAL A 1 334 ? -16.521 7.091 3.679 1.00 89.25 334 VAL A CA 1
ATOM 2705 C C . VAL A 1 334 ? -17.324 5.865 3.245 1.00 89.25 334 VAL A C 1
ATOM 2707 O O . VAL A 1 334 ? -16.781 5.003 2.548 1.00 89.25 334 VAL A O 1
ATOM 2710 N N . ASN A 1 335 ? -18.598 5.793 3.647 1.00 88.56 335 ASN A N 1
ATOM 2711 C CA . ASN A 1 335 ? -19.513 4.689 3.368 1.00 88.56 335 ASN A CA 1
ATOM 2712 C C . ASN A 1 335 ? -18.887 3.318 3.701 1.00 88.56 335 ASN A C 1
ATOM 2714 O O . ASN A 1 335 ? -18.804 2.426 2.848 1.00 88.56 335 ASN A O 1
ATOM 2718 N N . ASP A 1 336 ? -18.359 3.202 4.924 1.00 88.75 336 ASP A N 1
ATOM 2719 C CA . ASP A 1 336 ? -17.769 1.978 5.475 1.00 88.75 336 ASP A CA 1
ATOM 2720 C C . ASP A 1 336 ? -18.628 1.483 6.647 1.00 88.75 336 ASP A C 1
ATOM 2722 O O . ASP A 1 336 ? -18.356 1.791 7.810 1.00 88.75 336 ASP A O 1
ATOM 2726 N N . ASP A 1 337 ? -19.682 0.730 6.310 1.00 87.94 337 ASP A N 1
ATOM 2727 C CA . ASP A 1 337 ? -20.690 0.198 7.244 1.00 87.94 337 ASP A CA 1
ATOM 2728 C C . ASP A 1 337 ? -20.044 -0.564 8.403 1.00 87.94 337 ASP A C 1
ATOM 2730 O O . ASP A 1 337 ? -20.429 -0.454 9.561 1.00 87.94 337 ASP A O 1
ATOM 2734 N N . ARG A 1 338 ? -18.971 -1.296 8.114 1.00 85.00 338 ARG A N 1
ATOM 2735 C CA . ARG A 1 338 ? -18.270 -2.061 9.132 1.00 85.00 338 ARG A CA 1
ATOM 2736 C C . ARG A 1 338 ? -17.512 -1.174 10.106 1.00 85.00 338 ARG A C 1
ATOM 2738 O O . ARG A 1 338 ? -17.492 -1.469 11.303 1.00 85.00 338 ARG A O 1
ATOM 2745 N N . LEU A 1 339 ? -16.822 -0.148 9.602 1.00 90.38 339 LEU A N 1
ATOM 2746 C CA . LEU A 1 339 ? -16.190 0.839 10.468 1.00 90.38 339 LEU A CA 1
ATOM 2747 C C . LEU A 1 339 ? -17.250 1.510 11.347 1.00 90.38 339 LEU A C 1
ATOM 2749 O O . LEU A 1 339 ? -16.974 1.753 12.520 1.00 90.38 339 LEU A O 1
ATOM 2753 N N . GLU A 1 340 ? -18.448 1.752 10.811 1.00 92.00 340 GLU A N 1
ATOM 2754 C CA . GLU A 1 340 ? -19.596 2.244 11.574 1.00 92.00 340 GLU A CA 1
ATOM 2755 C C . GLU A 1 340 ? -19.949 1.268 12.709 1.00 92.00 340 GLU A C 1
ATOM 2757 O O . GLU A 1 340 ? -19.921 1.655 13.878 1.00 92.00 340 GLU A O 1
ATOM 2762 N N . ASP A 1 341 ? -20.128 -0.018 12.396 1.00 90.62 341 ASP A N 1
ATOM 2763 C CA . ASP A 1 341 ? -20.485 -1.067 13.359 1.00 90.62 341 ASP A CA 1
ATOM 2764 C C . ASP A 1 341 ? -19.473 -1.216 14.506 1.00 90.62 341 ASP A C 1
ATOM 2766 O O . ASP A 1 341 ? -19.839 -1.191 15.683 1.00 90.62 341 ASP A O 1
ATOM 2770 N N . ILE A 1 342 ? -18.175 -1.364 14.198 1.00 91.75 342 ILE A N 1
ATOM 2771 C CA . ILE A 1 342 ? -17.146 -1.512 15.250 1.00 91.75 342 ILE A CA 1
ATOM 2772 C C . ILE A 1 342 ? -16.999 -0.246 16.085 1.00 91.75 342 ILE A C 1
ATOM 2774 O O . ILE A 1 342 ? -16.637 -0.315 17.261 1.00 91.75 342 ILE A O 1
ATOM 2778 N N . THR A 1 343 ? -17.258 0.913 15.482 1.00 93.12 343 THR A N 1
ATOM 2779 C CA . THR A 1 343 ? -17.231 2.189 16.189 1.00 93.12 343 THR A CA 1
ATOM 2780 C C . THR A 1 343 ? -18.440 2.318 17.100 1.00 93.12 343 THR A C 1
ATOM 2782 O O . THR A 1 343 ? -18.298 2.832 18.206 1.00 93.12 343 THR A O 1
ATOM 2785 N N . PHE A 1 344 ? -19.602 1.811 16.686 1.00 92.75 344 PHE A N 1
ATOM 2786 C CA . PHE A 1 344 ? -20.818 1.798 17.496 1.00 92.75 344 PHE A CA 1
ATOM 2787 C C . PHE A 1 344 ? -20.651 0.915 18.724 1.00 92.75 344 PHE A C 1
ATOM 2789 O O . PHE A 1 344 ? -20.935 1.340 19.843 1.00 92.75 344 PHE A O 1
ATOM 2796 N N . GLU A 1 345 ? -20.091 -0.277 18.535 1.00 93.31 345 GLU A N 1
ATOM 2797 C CA . GLU A 1 345 ? -19.745 -1.168 19.637 1.00 93.31 345 GLU A CA 1
ATOM 2798 C C . GLU A 1 345 ? -18.771 -0.491 20.618 1.00 93.31 345 GLU A C 1
ATOM 2800 O O . GLU A 1 345 ? -18.988 -0.490 21.831 1.00 93.31 345 GLU A O 1
ATOM 2805 N N . ALA A 1 346 ? -17.719 0.157 20.111 1.00 93.50 346 ALA A N 1
ATOM 2806 C CA . ALA A 1 346 ? -16.750 0.856 20.953 1.00 93.50 346 ALA A CA 1
ATOM 2807 C C . ALA A 1 346 ? -17.341 2.092 21.660 1.00 93.50 346 ALA A C 1
ATOM 2809 O O . ALA A 1 346 ? -17.018 2.348 22.823 1.00 93.50 346 ALA A O 1
ATOM 2810 N N . TYR A 1 347 ? -18.244 2.821 20.999 1.00 93.44 347 TYR A N 1
ATOM 2811 C CA . TYR A 1 347 ? -19.021 3.912 21.589 1.00 93.44 347 TYR A CA 1
ATOM 2812 C C . TYR A 1 347 ? -19.862 3.413 22.764 1.00 93.44 347 TYR A C 1
ATOM 2814 O O . TYR A 1 347 ? -19.795 3.982 23.854 1.00 93.44 347 TYR A O 1
ATOM 2822 N N . PHE A 1 348 ? -20.591 2.313 22.572 1.00 90.25 348 PHE A N 1
ATOM 2823 C CA . PHE A 1 348 ? -21.385 1.685 23.622 1.00 90.25 348 PHE A CA 1
ATOM 2824 C C . PHE A 1 348 ? -20.513 1.275 24.817 1.00 90.25 348 PHE A C 1
ATOM 2826 O O . PHE A 1 348 ? -20.818 1.618 25.960 1.00 90.25 348 PHE A O 1
ATOM 2833 N N . HIS A 1 349 ? -19.377 0.615 24.569 1.00 90.75 349 HIS A N 1
ATOM 2834 C CA . HIS A 1 349 ? -18.431 0.263 25.631 1.00 90.75 349 HIS A CA 1
ATOM 2835 C C . HIS A 1 349 ? -17.895 1.492 26.375 1.00 90.75 349 HIS A C 1
ATOM 2837 O O . HIS A 1 349 ? -17.779 1.459 27.600 1.00 90.75 349 HIS A O 1
ATOM 2843 N N . SER A 1 350 ? -17.619 2.586 25.663 1.00 90.62 350 SER A N 1
ATOM 2844 C CA . SER A 1 350 ? -17.208 3.856 26.266 1.00 90.62 350 SER A CA 1
ATOM 2845 C C . SER A 1 350 ? -18.311 4.446 27.153 1.00 90.62 350 SER A C 1
ATOM 2847 O O . SER A 1 350 ? -18.035 4.846 28.284 1.00 90.62 350 SER A O 1
ATOM 2849 N N . LEU A 1 351 ? -19.575 4.445 26.711 1.00 87.31 351 LEU A N 1
ATOM 2850 C CA . LEU A 1 351 ? -20.704 4.905 27.531 1.00 87.31 351 LEU A CA 1
ATOM 2851 C C . LEU A 1 351 ? -20.810 4.128 28.847 1.00 87.31 351 LEU A C 1
ATOM 2853 O O . LEU A 1 351 ? -20.920 4.743 29.911 1.00 87.31 351 LEU A O 1
ATOM 2857 N N . VAL A 1 352 ? -20.721 2.797 28.773 1.00 85.94 352 VAL A N 1
ATOM 2858 C CA . VAL A 1 352 ? -20.757 1.913 29.946 1.00 85.94 352 VAL A CA 1
ATOM 2859 C C . VAL A 1 352 ? -19.579 2.200 30.877 1.00 85.94 352 VAL A C 1
ATOM 2861 O O . VAL A 1 352 ? -19.774 2.388 32.078 1.00 85.94 352 VAL A O 1
ATOM 2864 N N . TYR A 1 353 ? -18.362 2.294 30.335 1.00 84.19 353 TYR A N 1
ATOM 2865 C CA . TYR A 1 353 ? -17.153 2.544 31.120 1.00 84.19 353 TYR A CA 1
ATOM 2866 C C . TYR A 1 353 ? -17.204 3.890 31.858 1.00 84.19 353 TYR A C 1
ATOM 2868 O O . TYR A 1 353 ? -16.876 3.974 33.041 1.00 84.19 353 TYR A O 1
ATOM 2876 N N . HIS A 1 354 ? -17.684 4.940 31.185 1.00 80.94 354 HIS A N 1
ATOM 2877 C CA . HIS A 1 354 ? -17.821 6.287 31.753 1.00 80.94 354 HIS A CA 1
ATOM 2878 C C . HIS A 1 354 ? -19.130 6.502 32.522 1.00 80.94 354 HIS A C 1
ATOM 2880 O O . HIS A 1 354 ? -19.438 7.643 32.871 1.00 80.94 354 HIS A O 1
ATOM 2886 N N . ARG A 1 355 ? -19.898 5.432 32.783 1.00 79.75 355 ARG A N 1
ATOM 2887 C CA . ARG A 1 355 ? -21.172 5.446 33.528 1.00 79.75 355 ARG A CA 1
ATOM 2888 C C . ARG A 1 355 ? -22.162 6.499 33.020 1.00 79.75 355 ARG A C 1
ATOM 2890 O O . ARG A 1 355 ? -22.886 7.115 33.801 1.00 79.75 355 ARG A O 1
ATOM 2897 N N . ARG A 1 356 ? -22.174 6.734 31.708 1.00 72.31 356 ARG A N 1
ATOM 2898 C CA . ARG A 1 356 ? -23.096 7.682 31.078 1.00 72.31 356 ARG A CA 1
ATOM 2899 C C . ARG A 1 356 ? -24.485 7.072 31.007 1.00 72.31 356 ARG A C 1
ATOM 2901 O O . ARG A 1 356 ? -24.627 5.871 30.791 1.00 72.31 356 ARG A O 1
ATOM 2908 N N . SER A 1 357 ? -25.502 7.914 31.167 1.00 69.44 357 SER A N 1
ATOM 2909 C CA . SER A 1 357 ? -26.870 7.464 30.976 1.00 69.44 357 SER A CA 1
ATOM 2910 C C . SER A 1 357 ? -27.109 7.100 29.516 1.00 69.44 357 SER A C 1
ATOM 2912 O O . SER A 1 357 ? -26.661 7.807 28.613 1.00 69.44 357 SER A O 1
ATOM 2914 N N . MET A 1 358 ? -27.835 6.019 29.297 1.00 69.44 358 MET A N 1
ATOM 2915 C CA . MET A 1 358 ? -28.052 5.422 27.991 1.00 69.44 358 MET A CA 1
ATOM 2916 C C . MET A 1 358 ? -29.500 4.960 27.901 1.00 69.44 358 MET A C 1
ATOM 2918 O O . MET A 1 358 ? -30.003 4.335 28.829 1.00 69.44 358 MET A O 1
ATOM 2922 N N . CYS A 1 359 ? -30.144 5.242 26.774 1.00 67.56 359 CYS A N 1
ATOM 2923 C CA . CYS A 1 359 ? -31.427 4.659 26.415 1.00 67.56 359 CYS A CA 1
ATOM 2924 C C . CYS A 1 359 ? -31.182 3.698 25.250 1.00 67.56 359 CYS A C 1
ATOM 2926 O O . CYS A 1 359 ? -30.728 4.133 24.192 1.00 67.56 359 CYS A O 1
ATOM 2928 N N . VAL A 1 360 ? -31.415 2.402 25.454 1.00 69.81 360 VAL A N 1
ATOM 2929 C CA . VAL A 1 360 ? -31.380 1.406 24.376 1.00 69.81 360 VAL A CA 1
ATOM 2930 C C . VAL A 1 360 ? -32.802 1.061 24.001 1.00 69.81 360 VAL A C 1
ATOM 2932 O O . VAL A 1 360 ? -33.514 0.436 24.783 1.00 69.81 360 VAL A O 1
ATOM 2935 N N . GLU A 1 361 ? -33.196 1.448 22.798 1.00 73.06 361 GLU A N 1
ATOM 2936 C CA . GLU A 1 361 ? -34.437 0.983 22.196 1.00 73.06 361 GLU A CA 1
ATOM 2937 C C . GLU A 1 361 ? -34.195 -0.402 21.591 1.00 73.06 361 GLU A C 1
ATOM 2939 O O . GLU A 1 361 ? -33.251 -0.605 20.826 1.00 73.06 361 GLU A O 1
ATOM 2944 N N . TYR A 1 362 ? -35.019 -1.374 21.969 1.00 68.56 362 TYR A N 1
ATOM 2945 C CA . TYR A 1 362 ? -34.969 -2.727 21.432 1.00 68.56 362 TYR A CA 1
ATOM 2946 C C . TYR A 1 362 ? -36.301 -3.082 20.787 1.00 68.56 362 TYR A C 1
ATOM 2948 O O . TYR A 1 362 ? -37.358 -2.606 21.197 1.00 68.56 362 TYR A O 1
ATOM 2956 N N . CYS A 1 363 ? -36.234 -3.955 19.789 1.00 65.12 363 CYS A N 1
ATOM 2957 C CA . CYS A 1 363 ? -37.395 -4.553 19.154 1.00 65.12 363 CYS A CA 1
ATOM 2958 C C . CYS A 1 363 ? -37.171 -6.056 18.991 1.00 65.12 363 CYS A C 1
ATOM 2960 O O . CYS A 1 363 ? -36.041 -6.524 18.809 1.00 65.12 363 CYS A O 1
ATOM 2962 N N . LYS A 1 364 ? -38.250 -6.832 19.066 1.00 60.09 364 LYS A N 1
ATOM 2963 C CA . LYS A 1 364 ? -38.186 -8.269 18.814 1.00 60.09 364 LYS A CA 1
ATOM 2964 C C . LYS A 1 364 ? -38.182 -8.529 17.305 1.00 60.09 364 LYS A C 1
ATOM 2966 O O . LYS A 1 364 ? -39.161 -8.245 16.620 1.00 60.09 364 LYS A O 1
ATOM 2971 N N . TYR A 1 365 ? -37.079 -9.084 16.804 1.00 55.62 365 TYR A N 1
ATOM 2972 C CA . TYR A 1 365 ? -36.937 -9.496 15.407 1.00 55.62 365 TYR A CA 1
ATOM 2973 C C . TYR A 1 365 ? -37.509 -10.908 15.210 1.00 55.62 365 TYR A C 1
ATOM 2975 O O . TYR A 1 365 ? -36.990 -11.867 15.788 1.00 55.62 365 TYR A O 1
ATOM 2983 N N . ASP A 1 366 ? -38.576 -11.043 14.417 1.00 55.94 366 ASP A N 1
ATOM 2984 C CA . ASP A 1 366 ? -39.186 -12.342 14.113 1.00 55.94 366 ASP A CA 1
ATOM 2985 C C . ASP A 1 366 ? -38.583 -12.945 12.830 1.00 55.94 366 ASP A C 1
ATOM 2987 O O . ASP A 1 366 ? -38.742 -12.421 11.728 1.00 55.94 366 ASP A O 1
ATOM 2991 N N . ASN A 1 367 ? -37.856 -14.056 12.973 1.00 55.47 367 ASN A N 1
ATOM 2992 C CA . ASN A 1 367 ? -37.098 -14.699 11.891 1.00 55.47 367 ASN A CA 1
ATOM 2993 C C . ASN A 1 367 ? -37.896 -15.824 11.189 1.00 55.47 367 ASN A C 1
ATOM 2995 O O . ASN A 1 367 ? -37.301 -16.691 10.547 1.00 55.47 367 ASN A O 1
ATOM 2999 N N . VAL A 1 368 ? -39.228 -15.856 11.340 1.00 57.66 368 VAL A N 1
ATOM 3000 C CA . VAL A 1 368 ? -40.089 -16.965 10.879 1.00 57.66 368 VAL A CA 1
ATOM 3001 C C . VAL A 1 368 ? -40.475 -16.878 9.386 1.00 57.66 368 VAL A C 1
ATOM 3003 O O . VAL A 1 368 ? -40.704 -17.918 8.775 1.00 57.66 368 VAL A O 1
ATOM 3006 N N . ASN A 1 369 ? -40.463 -15.699 8.744 1.00 49.53 369 ASN A N 1
ATOM 3007 C CA . ASN A 1 369 ? -40.892 -15.517 7.339 1.00 49.53 369 ASN A CA 1
ATOM 3008 C C . ASN A 1 369 ? -39.766 -15.019 6.409 1.00 49.53 369 ASN A C 1
ATOM 3010 O O . ASN A 1 369 ? -39.753 -13.872 5.966 1.00 49.53 369 ASN A O 1
ATOM 3014 N N . ARG A 1 370 ? -38.808 -15.892 6.073 1.00 50.34 370 ARG A N 1
ATOM 3015 C CA . ARG A 1 370 ? -37.697 -15.562 5.153 1.00 50.34 370 ARG A CA 1
ATOM 3016 C C . ARG A 1 370 ? -38.064 -15.530 3.661 1.00 50.34 370 ARG A C 1
ATOM 3018 O O . ARG A 1 370 ? -37.256 -15.055 2.869 1.00 50.34 370 ARG A O 1
ATOM 3025 N N . GLU A 1 371 ? -39.224 -16.042 3.250 1.00 47.16 371 GLU A N 1
ATOM 3026 C CA . GLU A 1 371 ? -39.430 -16.420 1.839 1.00 47.16 371 GLU A CA 1
ATOM 3027 C C . GLU A 1 371 ? -40.014 -15.350 0.906 1.00 47.16 371 GLU A C 1
ATOM 3029 O O . GLU A 1 371 ? -40.052 -15.570 -0.303 1.00 47.16 371 GLU A O 1
ATOM 3034 N N . THR A 1 372 ? -40.399 -14.163 1.374 1.00 46.97 372 THR A N 1
ATOM 3035 C CA . THR A 1 372 ? -41.012 -13.172 0.471 1.00 46.97 372 THR A CA 1
ATOM 3036 C C . THR A 1 372 ? -40.616 -11.737 0.791 1.00 46.97 372 THR A C 1
ATOM 3038 O O . THR A 1 372 ? -41.209 -11.114 1.658 1.00 46.97 372 THR A O 1
ATOM 3041 N N . VAL A 1 373 ? -39.688 -11.219 -0.024 1.00 44.50 373 VAL A N 1
ATOM 3042 C CA . VAL A 1 373 ? -39.422 -9.795 -0.311 1.00 44.50 373 VAL A CA 1
ATOM 3043 C C . VAL A 1 373 ? -38.903 -8.951 0.867 1.00 44.50 373 VAL A C 1
ATOM 3045 O O . VAL A 1 373 ? -39.433 -8.968 1.968 1.00 44.50 373 VAL A O 1
ATOM 3048 N N . ASN A 1 374 ? -37.856 -8.166 0.580 1.00 46.47 374 ASN A N 1
ATOM 3049 C CA . ASN A 1 374 ? -37.195 -7.159 1.422 1.00 46.47 374 ASN A CA 1
ATOM 3050 C C . ASN A 1 374 ? -38.162 -6.138 2.053 1.00 46.47 374 ASN A C 1
ATOM 3052 O O . ASN A 1 374 ? -38.197 -4.980 1.643 1.00 46.47 374 ASN A O 1
ATOM 3056 N N . ASN A 1 375 ? -38.932 -6.543 3.056 1.00 48.50 375 ASN A N 1
ATOM 3057 C CA . ASN A 1 375 ? -39.777 -5.646 3.828 1.00 48.50 375 ASN A CA 1
ATOM 3058 C C . ASN A 1 375 ? -39.484 -5.831 5.318 1.00 48.50 375 ASN A C 1
ATOM 3060 O O . ASN A 1 375 ? -40.301 -6.326 6.088 1.00 48.50 375 ASN A O 1
ATOM 3064 N N . TRP A 1 376 ? -38.251 -5.490 5.704 1.00 52.56 376 TRP A N 1
ATOM 3065 C CA . TRP A 1 376 ? -37.780 -5.557 7.089 1.00 52.56 376 TRP A CA 1
ATOM 3066 C C . TRP A 1 376 ? -38.620 -4.669 8.018 1.00 52.56 376 TRP A C 1
ATOM 3068 O O . TRP A 1 376 ? -38.817 -5.041 9.169 1.00 52.56 376 TRP A O 1
ATOM 3078 N N . GLU A 1 377 ? -39.192 -3.576 7.500 1.00 55.88 377 GLU A N 1
ATOM 3079 C CA . GLU A 1 377 ? -40.133 -2.709 8.223 1.00 55.88 377 GLU A CA 1
ATOM 3080 C C . GLU A 1 377 ? -41.383 -3.467 8.692 1.00 55.88 377 GLU A C 1
ATOM 3082 O O . GLU A 1 377 ? -41.849 -3.256 9.807 1.00 55.88 377 GLU A O 1
ATOM 3087 N N . ASN A 1 378 ? -41.878 -4.417 7.892 1.00 55.03 378 ASN A N 1
ATOM 3088 C CA . ASN A 1 378 ? -43.037 -5.239 8.250 1.00 55.03 378 ASN A CA 1
ATOM 3089 C C . ASN A 1 378 ? -42.700 -6.403 9.198 1.00 55.03 378 ASN A C 1
ATOM 3091 O O . ASN A 1 378 ? -43.613 -6.980 9.783 1.00 55.03 378 ASN A O 1
ATOM 3095 N N . ASN A 1 379 ? -41.416 -6.750 9.351 1.00 52.03 379 ASN A N 1
ATOM 3096 C CA . ASN A 1 379 ? -40.947 -7.831 10.230 1.00 52.03 379 ASN A CA 1
ATOM 3097 C C . ASN A 1 379 ? -40.546 -7.332 11.634 1.00 52.03 379 ASN A C 1
ATOM 3099 O O . ASN A 1 379 ? -40.164 -8.127 12.496 1.00 52.03 379 ASN A O 1
ATOM 3103 N N . LEU A 1 380 ? -40.632 -6.021 11.875 1.00 53.84 380 LEU A N 1
ATOM 3104 C CA . LEU A 1 380 ? -40.493 -5.403 13.190 1.00 53.84 380 LEU A CA 1
ATOM 3105 C C . LEU A 1 380 ? -41.850 -5.477 13.912 1.00 53.84 380 LEU A C 1
ATOM 3107 O O . LEU A 1 380 ? -42.737 -4.659 13.679 1.00 53.84 380 LEU A O 1
ATOM 3111 N N . HIS A 1 381 ? -42.043 -6.482 14.771 1.00 59.88 381 HIS A N 1
ATOM 3112 C CA . HIS A 1 381 ? -43.266 -6.608 15.571 1.00 59.88 381 HIS A CA 1
ATOM 3113 C C . HIS A 1 381 ? -43.211 -5.821 16.896 1.00 59.88 381 HIS A C 1
ATOM 3115 O O . HIS A 1 381 ? -42.152 -5.474 17.412 1.00 59.88 381 HIS A O 1
ATOM 3121 N N . ALA A 1 382 ? -44.413 -5.584 17.436 1.00 51.06 382 ALA A N 1
ATOM 3122 C CA . ALA A 1 382 ? -44.832 -4.628 18.469 1.00 51.06 382 ALA A CA 1
ATOM 3123 C C . ALA A 1 382 ? -44.176 -4.699 19.867 1.00 51.06 382 ALA A C 1
ATOM 3125 O O . ALA A 1 382 ? -44.542 -3.902 20.730 1.00 51.06 382 ALA A O 1
ATOM 3126 N N . ASP A 1 383 ? -43.229 -5.606 20.111 1.00 49.69 383 ASP A N 1
ATOM 3127 C CA . ASP A 1 383 ? -42.478 -5.651 21.374 1.00 49.69 383 ASP A CA 1
ATOM 3128 C C . ASP A 1 383 ? -41.288 -4.690 21.262 1.00 49.69 383 ASP A C 1
ATOM 3130 O O . ASP A 1 383 ? -40.149 -5.082 20.998 1.00 49.69 383 ASP A O 1
ATOM 3134 N N . VAL A 1 384 ? -41.614 -3.403 21.366 1.00 56.09 384 VAL A N 1
ATOM 3135 C CA . VAL A 1 384 ? -40.678 -2.280 21.384 1.00 56.09 384 VAL A CA 1
ATOM 3136 C C . VAL A 1 384 ? -40.572 -1.786 22.816 1.00 56.09 384 VAL A C 1
ATOM 3138 O O . VAL A 1 384 ? -41.578 -1.461 23.447 1.00 56.09 384 VAL A O 1
ATOM 3141 N N . GLY A 1 385 ? -39.356 -1.730 23.339 1.00 60.78 385 GLY A N 1
ATOM 3142 C CA . GLY A 1 385 ? -39.103 -1.234 24.683 1.00 60.78 385 GLY A CA 1
ATOM 3143 C C . GLY A 1 385 ? -37.841 -0.397 24.728 1.00 60.78 385 GLY A C 1
ATOM 3144 O O . GLY A 1 385 ? -36.999 -0.464 23.836 1.00 60.78 385 GLY A O 1
ATOM 3145 N N . SER A 1 386 ? -37.707 0.391 25.786 1.00 64.38 386 SER A N 1
ATOM 3146 C CA . SER A 1 386 ? -36.483 1.118 26.085 1.00 64.38 386 SER A CA 1
ATOM 3147 C C . SER A 1 386 ? -35.879 0.608 27.387 1.00 64.38 386 SER A C 1
ATOM 3149 O O . SER A 1 386 ? -36.575 0.356 28.372 1.00 64.38 386 SER A O 1
ATOM 3151 N N . ILE A 1 387 ? -34.563 0.429 27.391 1.00 66.44 387 ILE A N 1
ATOM 3152 C CA . ILE A 1 387 ? -33.775 0.220 28.602 1.00 66.44 387 ILE A CA 1
ATOM 3153 C C . ILE A 1 387 ? -33.079 1.543 28.891 1.00 66.44 387 ILE A C 1
ATOM 3155 O O . ILE A 1 387 ? -32.128 1.909 28.202 1.00 66.44 387 ILE A O 1
ATOM 3159 N N . GLU A 1 388 ? -33.555 2.263 29.905 1.00 65.50 388 GLU A N 1
ATOM 3160 C CA . GLU A 1 388 ? -32.841 3.415 30.450 1.00 65.50 388 GLU A CA 1
ATOM 3161 C C . GLU A 1 388 ? -31.852 2.952 31.521 1.00 65.50 388 GLU A C 1
ATOM 3163 O O . GLU A 1 388 ? -32.221 2.648 32.657 1.00 65.50 388 GLU A O 1
ATOM 3168 N N . TRP A 1 389 ? -30.568 2.962 31.188 1.00 66.38 389 TRP A N 1
ATOM 3169 C CA . TRP A 1 389 ? -29.511 2.970 32.186 1.00 66.38 389 TRP A CA 1
ATOM 3170 C C . TRP A 1 389 ? -29.292 4.410 32.641 1.00 66.38 389 TRP A C 1
ATOM 3172 O O . TRP A 1 389 ? -28.738 5.220 31.904 1.00 66.38 389 TRP A O 1
ATOM 3182 N N . LYS A 1 390 ? -29.748 4.755 33.848 1.00 60.31 390 LYS A N 1
ATOM 3183 C CA . LYS A 1 390 ? -29.351 6.000 34.534 1.00 60.31 390 LYS A CA 1
ATOM 3184 C C . LYS A 1 390 ? -27.971 5.803 35.172 1.00 60.31 390 LYS A C 1
ATOM 3186 O O . LYS A 1 390 ? -27.507 4.666 35.237 1.00 60.31 390 LYS A O 1
ATOM 3191 N N . GLU A 1 391 ? -27.300 6.893 35.574 1.00 52.31 391 GLU A N 1
ATOM 3192 C CA . GLU A 1 391 ? -25.990 6.839 36.253 1.00 52.31 391 GLU A CA 1
ATOM 3193 C C . GLU A 1 391 ? -25.932 5.642 37.209 1.00 52.31 391 GLU A C 1
ATOM 3195 O O . GLU A 1 391 ? -26.794 5.498 38.075 1.00 52.31 391 GLU A O 1
ATOM 3200 N N . LEU A 1 392 ? -24.943 4.762 37.016 1.00 46.62 392 LEU A N 1
ATOM 3201 C CA . LEU A 1 392 ? -24.729 3.591 37.864 1.00 46.62 392 LEU A CA 1
ATOM 3202 C C . LEU A 1 392 ? -24.343 4.062 39.277 1.00 46.62 392 LEU A C 1
ATOM 3204 O O . LEU A 1 392 ? -23.157 4.159 39.610 1.00 46.62 392 LEU A O 1
ATOM 3208 N N . SER A 1 393 ? -25.345 4.372 40.102 1.00 41.91 393 SER A N 1
ATOM 3209 C CA . SER A 1 393 ? -25.215 4.438 41.551 1.00 41.91 393 SER A CA 1
ATOM 3210 C C . SER A 1 393 ? -25.095 3.003 42.044 1.00 41.91 393 SER A C 1
ATOM 3212 O O . SER A 1 393 ? -26.035 2.215 41.931 1.00 41.91 393 SER A O 1
ATOM 3214 N N . VAL A 1 394 ? -23.915 2.648 42.539 1.00 39.44 394 VAL A N 1
ATOM 3215 C CA . VAL A 1 394 ? -23.705 1.372 43.218 1.00 39.44 394 VAL A CA 1
ATOM 3216 C C . VAL A 1 394 ? -24.618 1.374 44.444 1.00 39.44 394 VAL A C 1
ATOM 3218 O O . VAL A 1 394 ? -24.527 2.279 45.270 1.00 39.44 394 VAL A O 1
ATOM 3221 N N . VAL A 1 395 ? -25.532 0.405 44.521 1.00 40.69 395 VAL A N 1
ATOM 3222 C CA . VAL A 1 395 ? -26.085 -0.016 45.811 1.00 40.69 395 VAL A CA 1
ATOM 3223 C C . VAL A 1 395 ? -24.892 -0.567 46.588 1.00 40.69 395 VAL A C 1
ATOM 3225 O O . VAL A 1 395 ? -24.237 -1.475 46.078 1.00 40.69 395 VAL A O 1
ATOM 3228 N N . GLU A 1 396 ? -24.583 0.091 47.710 1.00 34.00 396 GLU A N 1
ATOM 3229 C CA . GLU A 1 396 ? -23.403 -0.103 48.573 1.00 34.00 396 GLU A CA 1
ATOM 3230 C C . GLU A 1 396 ? -22.979 -1.559 48.800 1.00 34.00 396 GLU A C 1
ATOM 3232 O O . GLU A 1 396 ? -23.863 -2.424 49.012 1.00 34.00 396 GLU A O 1
#

Nearest PDB structures (foldseek):
  2a5y-assembly1_B  TM=4.410E-01  e=1.992E-04  Caenorhabditis elegans
  2a5y-assembly1_C  TM=4.408E-01  e=5.165E-04  Caenorhabditis elegans
  8jo0-assembly1_B  TM=4.037E-01  e=3.489E-04  Caenorhabditis elegans
  4m9s-assembly1_B  TM=4.163E-01  e=2.788E-04  Caenorhabditis elegans
  8y6q-assembly1_K  TM=4.504E-01  e=1.191E-02  Drosophila melanogaster

pLDDT: mean 83.98, std 14.64, range [34.0, 97.88]

Mean predicted aligned error: 8.88 Å

Radius of gyration: 23.97 Å; Cα contacts (8 Å, |Δi|>4): 676; chains: 1; bounding box: 75×44×75 Å